Protein AF-0000000087416993 (afdb_homodimer)

pLDDT: mean 87.8, std 22.45, range [20.17, 98.94]

Organism: NCBI:txid2527985

InterPro domains:
  IPR006311 Twin-arginine translocation pathway, signal sequence [PS51318] (1-40)
  IPR013022 Xylose isomerase-like, TIM barrel domain [PF01261] (79-311)
  IPR019546 Twin-arginine translocation pathway, signal sequence, bacterial/archaeal [TIGR01409] (13-40)
  IPR036237 Xylose isomerase-like superfamily [SSF51658] (70-299)
  IPR050312 IolE/XylA/MocC-like [PTHR12110] (51-311)

Foldseek 3Di:
DPPPPPDPPPPDPPPPPPPPPPPPPPPPPPPPPPPPPQFFADFDDFPDFADEF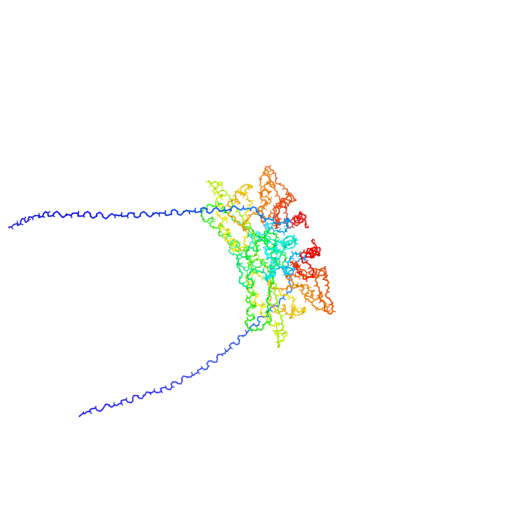AEAEPLLVCVQLDPPHHVDAQLRVLVVRLVLVGQAYEYEPCRQPPPPDQHDLVSLVVSLVSNVVSNHDHQAYEDEAEQLDDDDDNNVVRLVSLLSVLVSCLSSVHQEYEYEQHAHDPPGDLVSSLVRSLVSCQVSQVSSVVSNHAYAYECADHLSLFLVSVVSSRRRHGHDPRYFHAQEQARRQEQCSLVSSLSRLSRHPHYEYEQWHHHHPDHIDGDPLLSSLVSNRVSNHYGYHYYRYDDPDDSSPCVSVVSVVNCVSSPD/DPPPDDDDDDDPDPPPPPPPPPPPPPPPPPPPPPPPPQFFADFDDFPDFADEFAEAEPLLVCVQLDPPHHVDAQLRVLVVRLVLVGQAYEYEPCRQPPPPDQHDLVSLVVSLVSNVVSNHDHQAYEDEAEQLDDDDDNNVVRLVSLLSVLVSCLSSVHQEYEYEHHAHDPPGDLVSSLVRSLVSCQVSQVSSVVSNHAYAYECADHLSLFLVSVVSSRRRHGHDPRYFHAQEQARRQEQCSLVSSLSRLSRHPHYEYEQWHHHHPDHIDGDPLLSSLVSNRVSRHYGYHYYRYDDPDDSSPCVSVVSVVNCVSSPD

Radius of gyration: 34.13 Å; Cα contacts (8 Å, |Δi|>4): 1238; chains: 2; bounding box: 80×113×136 Å

Nearest PDB structures (foldseek):
  3cqj-assembly1_B  TM=7.884E-01  e=6.151E-14  Escherichia coli
  3cqi-assembly1_B  TM=7.876E-01  e=1.061E-13  Escherichia coli
  3cqk-assembly1_B  TM=7.986E-01  e=2.968E-13  Escherichia coli
  3dx5-assembly1_A  TM=6.874E-01  e=3.128E-10  Bacillus anthracis
  1i6n-assembly1_A  TM=7.443E-01  e=1.047E-08  Bacillus subtilis

Solvent-accessible surface area (backbone atoms only — not comparable to full-atom values): 33649 Å² total; per-residue (Å²): 138,84,82,76,83,78,80,80,80,78,75,80,80,79,76,72,78,72,72,77,77,74,77,74,74,74,71,71,72,72,69,68,71,69,70,67,79,59,51,39,40,65,64,61,85,63,83,68,74,50,37,67,45,44,26,39,31,47,63,33,45,46,86,34,42,33,85,87,71,52,78,37,49,60,73,52,48,51,53,52,41,40,70,67,67,33,54,18,31,22,54,39,47,85,49,43,73,57,55,92,48,84,59,56,64,68,59,43,36,50,52,33,47,50,31,44,61,53,26,26,42,46,61,19,32,35,55,92,46,40,28,18,50,62,92,53,68,70,28,50,50,25,53,51,50,51,52,51,47,43,53,51,28,40,62,38,42,18,48,31,35,35,36,44,45,36,45,58,49,88,97,58,44,68,65,56,19,50,53,36,24,34,50,43,51,46,60,49,42,62,54,20,56,76,52,50,28,27,43,16,44,32,42,70,31,58,55,21,35,43,55,65,41,42,49,51,44,39,51,64,24,55,55,48,95,39,54,40,22,23,40,45,68,33,47,38,49,33,87,50,36,66,61,38,47,51,70,48,33,38,32,39,68,38,31,40,40,39,60,43,32,36,37,45,99,46,71,74,41,77,42,60,60,59,58,54,48,47,40,34,45,74,46,33,37,30,24,48,42,22,42,34,52,76,67,91,64,59,49,89,67,46,47,63,55,52,51,54,50,50,35,51,59,64,74,94,137,82,80,76,82,81,85,82,76,86,78,82,82,79,79,75,76,75,75,76,74,77,75,75,75,75,72,73,72,72,72,70,74,69,73,68,80,60,53,40,40,65,63,58,87,62,81,69,73,49,38,66,43,44,26,38,32,47,64,32,45,46,86,34,41,33,86,88,72,53,79,37,50,58,72,52,47,50,53,52,40,40,71,67,67,34,54,17,30,22,55,39,47,84,49,44,74,55,54,91,49,84,58,56,66,69,58,42,34,50,53,34,47,50,32,44,62,51,27,26,42,44,61,20,34,38,54,93,44,41,27,19,50,62,93,52,68,70,27,50,50,26,54,51,50,52,52,52,47,43,52,51,27,39,62,36,43,19,48,31,35,36,36,45,43,36,45,58,48,90,98,58,45,66,64,58,19,47,54,34,23,34,51,45,49,46,60,48,43,60,55,21,55,76,52,50,27,27,43,16,46,32,41,69,31,56,56,20,36,44,53,64,41,42,49,52,44,39,52,64,25,54,56,47,96,39,56,40,22,23,42,44,67,33,45,38,49,33,86,50,36,67,62,38,47,52,70,49,32,36,32,40,66,36,31,39,40,37,60,43,32,36,36,44,99,46,72,74,40,78,43,61,60,59,58,54,48,46,40,35,45,75,46,34,38,29,24,48,43,22,41,34,53,76,66,91,63,58,50,88,68,46,48,62,54,52,51,54,50,48,38,51,60,63,74,95

Sequence (632 aa):
MTATPQPHDTHPDRRHFLKQSLALGAAVAGGTVLSQEVTAAKPIVRTGKPYMKLSLAAYSYRKYLDFKNPTMTMPDFITEAASLNLDGCELTSYWFANYPAEIDTAYLLSLKEQAFRLGLDISGTAINNNFCLPEGEARQKSLEHTRRWIDYAAIIGAPVIRIFAGYVPQEETFDDALERCVAGVNESLDYAAQKGVVLAIENHGGITAEADGLLAICERVQDSPWFGVNFDSGNFRTADPYGDLAKIAPYAVNAQIKVDMKPADRPQEPADLDRIIKILDDAGYRGYVVLEYEGKGEPKTEIPKYINQLRKAIGRMTATPQPHDTHPDRRHFLKQSLALGAAVAGGTVLSQEVTAAKPIVRTGKPYMKLSLAAYSYRKYLDFKNPTMTMPDFITEAASLNLDGCELTSYWFANYPAEIDTAYLLSLKEQAFRLGLDISGTAINNNFCLPEGEARQKSLEHTRRWIDYAAIIGAPVIRIFAGYVPQEETFDDALERCVAGVNESLDYAAQKGVVLAIENHGGITAEADGLLAICERVQDSPWFGVNFDSGNFRTADPYGDLAKIAPYAVNAQIKVDMKPADRPQEPADLDRIIKILDDAGYRGYVVLEYEGKGEPKTEIPKYINQLRKAIGR

Structure (mmCIF, N/CA/C/O backbone):
data_AF-0000000087416993-model_v1
#
loop_
_entity.id
_entity.type
_entity.pdbx_description
1 polymer 'Endonuclease 4'
#
loop_
_atom_site.group_PDB
_atom_site.id
_atom_site.type_symbol
_atom_site.label_atom_id
_atom_site.label_alt_id
_atom_site.label_comp_id
_atom_site.label_asym_id
_atom_site.label_entity_id
_atom_site.label_seq_id
_atom_site.pdbx_PDB_ins_code
_atom_site.Cartn_x
_atom_site.Cartn_y
_atom_site.Cartn_z
_atom_site.occupancy
_atom_site.B_iso_or_equiv
_atom_site.auth_seq_id
_atom_site.auth_comp_id
_atom_site.auth_asym_id
_atom_site.auth_atom_id
_atom_site.pdbx_PDB_model_num
ATOM 1 N N . MET A 1 1 ? 32.25 -73.188 78.938 1 24.47 1 MET A N 1
ATOM 2 C CA . MET A 1 1 ? 30.906 -72.75 79.312 1 24.47 1 MET A CA 1
ATOM 3 C C . MET A 1 1 ? 30.344 -71.812 78.25 1 24.47 1 MET A C 1
ATOM 5 O O . MET A 1 1 ? 29.453 -71 78.562 1 24.47 1 MET A O 1
ATOM 9 N N . THR A 1 2 ? 30.797 -71.938 77 1 21.02 2 THR A N 1
ATOM 10 C CA . THR A 1 2 ? 30.938 -71.125 75.812 1 21.02 2 THR A CA 1
ATOM 11 C C . THR A 1 2 ? 29.594 -71 75.062 1 21.02 2 THR A C 1
ATOM 13 O O . THR A 1 2 ? 29.078 -72 74.562 1 21.02 2 THR A O 1
ATOM 16 N N . ALA A 1 3 ? 28.703 -70 75.625 1 30.8 3 ALA A N 1
ATOM 17 C CA . ALA A 1 3 ? 27.297 -69.688 75.5 1 30.8 3 ALA A CA 1
ATOM 18 C C . ALA A 1 3 ? 26.938 -69.438 74 1 30.8 3 ALA A C 1
ATOM 20 O O . ALA A 1 3 ? 27.547 -68.562 73.375 1 30.8 3 ALA A O 1
ATOM 21 N N . THR A 1 4 ? 26.453 -70.5 73.188 1 25.42 4 THR A N 1
ATOM 22 C CA . THR A 1 4 ? 26.109 -70.812 71.812 1 25.42 4 THR A CA 1
ATOM 23 C C . THR A 1 4 ? 25.031 -69.812 71.312 1 25.42 4 THR A C 1
ATOM 25 O O . THR A 1 4 ? 23.969 -69.75 71.938 1 25.42 4 THR A O 1
ATOM 28 N N . PRO A 1 5 ? 25.297 -68.875 70.438 1 30.62 5 PRO A N 1
ATOM 29 C CA . PRO A 1 5 ? 24.594 -67.625 70 1 30.62 5 PRO A CA 1
ATOM 30 C C . PRO A 1 5 ? 23.359 -67.938 69.125 1 30.62 5 PRO A C 1
ATOM 32 O O . PRO A 1 5 ? 23.453 -68.625 68.125 1 30.62 5 PRO A O 1
ATOM 35 N N . GLN A 1 6 ? 22.219 -68.312 69.75 1 27.12 6 GLN A N 1
ATOM 36 C CA . GLN A 1 6 ? 21.016 -68.875 69.188 1 27.12 6 GLN A CA 1
ATOM 37 C C . GLN A 1 6 ? 20.391 -67.938 68.188 1 27.12 6 GLN A C 1
ATOM 39 O O . GLN A 1 6 ? 20.172 -66.75 68.5 1 27.12 6 GLN A O 1
ATOM 44 N N . PRO A 1 7 ? 20.516 -68.125 66.812 1 29.72 7 PRO A N 1
ATOM 45 C CA . PRO A 1 7 ? 20.25 -67.375 65.625 1 29.72 7 PRO A CA 1
ATOM 46 C C . PRO A 1 7 ? 18.766 -67.062 65.438 1 29.72 7 PRO A C 1
ATOM 48 O O . PRO A 1 7 ? 17.953 -68 65.438 1 29.72 7 PRO A O 1
ATOM 51 N N . HIS A 1 8 ? 18.156 -66 66.062 1 27.69 8 HIS A N 1
ATOM 52 C CA . HIS A 1 8 ? 16.766 -65.625 66.188 1 27.69 8 HIS A CA 1
ATOM 53 C C . HIS A 1 8 ? 16.156 -65.375 64.812 1 27.69 8 HIS A C 1
ATOM 55 O O . HIS A 1 8 ? 16.703 -64.625 64 1 27.69 8 HIS A O 1
ATOM 61 N N . ASP A 1 9 ? 15.547 -66.438 64.188 1 25.31 9 ASP A N 1
ATOM 62 C CA . ASP A 1 9 ? 14.914 -66.75 62.875 1 25.31 9 ASP A CA 1
ATOM 63 C C . ASP A 1 9 ? 13.734 -65.812 62.594 1 25.31 9 ASP A C 1
ATOM 65 O O . ASP A 1 9 ? 12.672 -65.938 63.219 1 25.31 9 ASP A O 1
ATOM 69 N N . THR A 1 10 ? 13.969 -64.375 62.562 1 27.33 10 THR A N 1
ATOM 70 C CA . THR A 1 10 ? 12.93 -63.375 62.531 1 27.33 10 THR A CA 1
ATOM 71 C C . THR A 1 10 ? 12.094 -63.5 61.281 1 27.33 10 THR A C 1
ATOM 73 O O . THR A 1 10 ? 12.617 -63.375 60.156 1 27.33 10 THR A O 1
ATOM 76 N N . HIS A 1 11 ? 11.094 -64.438 61.219 1 26.31 11 HIS A N 1
ATOM 77 C CA . HIS A 1 11 ? 10.18 -64.812 60.156 1 26.31 11 HIS A CA 1
ATOM 78 C C . HIS A 1 11 ? 9.375 -63.656 59.656 1 26.31 11 HIS A C 1
ATOM 80 O O . HIS A 1 11 ? 8.68 -63 60.406 1 26.31 11 HIS A O 1
ATOM 86 N N . PRO A 1 12 ? 9.836 -62.969 58.594 1 28.22 12 PRO A N 1
ATOM 87 C CA . PRO A 1 12 ? 9.234 -61.75 58.062 1 28.22 12 PRO A CA 1
ATOM 88 C C . PRO A 1 12 ? 7.84 -62 57.5 1 28.22 12 PRO A C 1
ATOM 90 O O . PRO A 1 12 ? 7.625 -62.938 56.75 1 28.22 12 PRO A O 1
ATOM 93 N N . ASP A 1 13 ? 6.742 -61.75 58.25 1 23.81 13 ASP A N 1
ATOM 94 C CA . ASP A 1 13 ? 5.324 -61.938 58 1 23.81 13 ASP A CA 1
ATOM 95 C C . ASP A 1 13 ? 4.906 -61.219 56.719 1 23.81 13 ASP A C 1
ATOM 97 O O . ASP A 1 13 ? 5.141 -60.031 56.562 1 23.81 13 ASP A O 1
ATOM 101 N N . ARG A 1 14 ? 4.707 -61.938 55.594 1 22.27 14 ARG A N 1
ATOM 102 C CA . ARG A 1 14 ? 4.34 -61.719 54.188 1 22.27 14 ARG A CA 1
ATOM 103 C C . ARG A 1 14 ? 2.928 -61.156 54.094 1 22.27 14 ARG A C 1
ATOM 105 O O . ARG A 1 14 ? 1.946 -61.906 54.156 1 22.27 14 ARG A O 1
ATOM 112 N N . ARG A 1 15 ? 2.512 -60.062 54.906 1 24.12 15 ARG A N 1
ATOM 113 C CA . ARG A 1 15 ? 1.15 -59.531 54.781 1 24.12 15 ARG A CA 1
ATOM 114 C C . ARG A 1 15 ? 0.773 -59.312 53.344 1 24.12 15 ARG A C 1
ATOM 116 O O . ARG A 1 15 ? 1.547 -58.719 52.594 1 24.12 15 ARG A O 1
ATOM 123 N N . HIS A 1 16 ? -0.054 -60.156 52.812 1 22.03 16 HIS A N 1
ATOM 124 C CA . HIS A 1 16 ? -0.702 -60.344 51.5 1 22.03 16 HIS A CA 1
ATOM 125 C C . HIS A 1 16 ? -1.446 -59.094 51.094 1 22.03 16 HIS A C 1
ATOM 127 O O . HIS A 1 16 ? -2.572 -59.156 50.594 1 22.03 16 HIS A O 1
ATOM 133 N N . PHE A 1 17 ? -0.939 -57.844 51.312 1 24.12 17 PHE A N 1
ATOM 134 C CA . PHE A 1 17 ? -1.85 -56.781 51 1 24.12 17 PHE A CA 1
ATOM 135 C C . PHE A 1 17 ? -2.328 -56.875 49.531 1 24.12 17 PHE A C 1
ATOM 137 O O . PHE A 1 17 ? -1.519 -56.906 48.625 1 24.12 17 PHE A O 1
ATOM 144 N N . LEU A 1 18 ? -3.455 -57.5 49.281 1 21.05 18 LEU A N 1
ATOM 145 C CA . LEU A 1 18 ? -4.223 -57.625 48.062 1 21.05 18 LEU A CA 1
ATOM 146 C C . LEU A 1 18 ? -4.543 -56.25 47.5 1 21.05 18 LEU A C 1
ATOM 148 O O . LEU A 1 18 ? -5.359 -55.531 48.062 1 21.05 18 LEU A O 1
ATOM 152 N N . LYS A 1 19 ? -3.652 -55.375 47.375 1 26.69 19 LYS A N 1
ATOM 153 C CA . LYS A 1 19 ? -4.059 -54.125 46.75 1 26.69 19 LYS A CA 1
ATOM 154 C C . LYS A 1 19 ? -4.801 -54.375 45.438 1 26.69 19 LYS A C 1
ATOM 156 O O . LYS A 1 19 ? -4.281 -55.031 44.562 1 26.69 19 LYS A O 1
ATOM 161 N N . GLN A 1 20 ? -6.164 -54.469 45.531 1 23.3 20 GLN A N 1
ATOM 162 C CA . GLN A 1 20 ? -7.078 -54.469 44.375 1 23.3 20 GLN A CA 1
ATOM 163 C C . GLN A 1 20 ? -6.684 -53.406 43.375 1 23.3 20 GLN A C 1
ATOM 165 O O . GLN A 1 20 ? -6.453 -52.25 43.75 1 23.3 20 GLN A O 1
ATOM 170 N N . SER A 1 21 ? -5.984 -53.781 42.344 1 26.45 21 SER A N 1
ATOM 171 C CA . SER A 1 21 ? -5.68 -53 41.125 1 26.45 21 SER A CA 1
ATOM 172 C C . SER A 1 21 ? -6.941 -52.438 40.5 1 26.45 21 SER A C 1
ATOM 174 O O . SER A 1 21 ? -7.816 -53.156 40.062 1 26.45 21 SER A O 1
ATOM 176 N N . LEU A 1 22 ? -7.652 -51.5 41.219 1 28.17 22 LEU A N 1
ATOM 177 C CA . LEU A 1 22 ? -8.75 -50.875 40.5 1 28.17 22 LEU A CA 1
ATOM 178 C C . LEU A 1 22 ? -8.289 -50.375 39.125 1 28.17 22 LEU A C 1
ATOM 180 O O . LEU A 1 22 ? -7.324 -49.625 39.031 1 28.17 22 LEU A O 1
ATOM 184 N N . ALA A 1 23 ? -8.469 -51.219 38.094 1 29.58 23 ALA A N 1
ATOM 185 C CA . ALA A 1 23 ? -8.383 -50.875 36.688 1 29.58 23 ALA A CA 1
ATOM 186 C C . ALA A 1 23 ? -9.148 -49.594 36.375 1 29.58 23 ALA A C 1
ATOM 188 O O . ALA A 1 23 ? -10.383 -49.562 36.469 1 29.58 23 ALA A O 1
ATOM 189 N N . LEU A 1 24 ? -8.789 -48.438 36.969 1 29.8 24 LEU A N 1
ATOM 190 C CA . LEU A 1 24 ? -9.469 -47.25 36.469 1 29.8 24 LEU A CA 1
ATOM 191 C C . LEU A 1 24 ? -9.453 -47.219 34.938 1 29.8 24 LEU A C 1
ATOM 193 O O . LEU A 1 24 ? -8.383 -47.25 34.312 1 29.8 24 LEU A O 1
ATOM 197 N N . GLY A 1 25 ? -10.453 -47.844 34.25 1 27.94 25 GLY A N 1
ATOM 198 C CA . GLY A 1 25 ? -10.734 -47.625 32.844 1 27.94 25 GLY A CA 1
ATOM 199 C C . GLY A 1 25 ? -10.656 -46.188 32.438 1 27.94 25 GLY A C 1
ATOM 200 O O . GLY A 1 25 ? -11.328 -45.312 33.031 1 27.94 25 GLY A O 1
ATOM 201 N N . ALA A 1 26 ? -9.469 -45.719 32.188 1 31.25 26 ALA A N 1
ATOM 202 C CA . ALA A 1 26 ? -9.375 -44.406 31.516 1 31.25 26 ALA A CA 1
ATOM 203 C C . ALA A 1 26 ? -10.344 -44.312 30.344 1 31.25 26 ALA A C 1
ATOM 205 O O . ALA A 1 26 ? -10.227 -45.094 29.375 1 31.25 26 ALA A O 1
ATOM 206 N N . ALA A 1 27 ? -11.625 -44.094 30.594 1 31.89 27 ALA A N 1
ATOM 207 C CA . ALA A 1 27 ? -12.453 -43.688 29.469 1 31.89 27 ALA A CA 1
ATOM 208 C C . ALA A 1 27 ? -11.734 -42.625 28.609 1 31.89 27 ALA A C 1
ATOM 210 O O . ALA A 1 27 ? -11.297 -41.594 29.125 1 31.89 27 ALA A O 1
ATOM 211 N N . VAL A 1 28 ? -11.023 -43.062 27.641 1 31.14 28 VAL A N 1
ATOM 212 C CA . VAL A 1 28 ? -10.633 -42.156 26.562 1 31.14 28 VAL A CA 1
ATOM 213 C C . VAL A 1 28 ? -11.812 -41.25 26.203 1 31.14 28 VAL A C 1
ATOM 215 O O . VAL A 1 28 ? -12.859 -41.75 25.766 1 31.14 28 VAL A O 1
ATOM 218 N N . ALA A 1 29 ? -12.117 -40.25 27 1 35.16 29 ALA A N 1
ATOM 219 C CA . ALA A 1 29 ? -12.992 -39.219 26.406 1 35.16 29 ALA A CA 1
ATOM 220 C C . ALA A 1 29 ? -12.703 -39.062 24.922 1 35.16 29 ALA A C 1
ATOM 222 O O . ALA A 1 29 ? -11.57 -38.75 24.547 1 35.16 29 ALA A O 1
ATOM 223 N N . GLY A 1 30 ? -13.32 -39.875 24.094 1 31.02 30 GLY A N 1
ATOM 224 C CA . GLY A 1 30 ? -13.336 -39.531 22.688 1 31.02 30 GLY A CA 1
ATOM 225 C C . GLY A 1 30 ? -13.414 -38.031 22.438 1 31.02 30 GLY A C 1
ATOM 226 O O . GLY A 1 30 ? -14.406 -37.406 22.781 1 31.02 30 GLY A O 1
ATOM 227 N N . GLY A 1 31 ? -12.344 -37.344 22.75 1 34.28 31 GLY A N 1
ATOM 228 C CA . GLY A 1 31 ? -12.367 -36 22.25 1 34.28 31 GLY A CA 1
ATOM 229 C C . GLY A 1 31 ? -13.07 -35.875 20.906 1 34.28 31 GLY A C 1
ATOM 230 O O . GLY A 1 31 ? -12.672 -36.5 19.922 1 34.28 31 GLY A O 1
ATOM 231 N N . THR A 1 32 ? -14.336 -35.812 21 1 34.59 32 THR A N 1
ATOM 232 C CA . THR A 1 32 ? -14.984 -35.312 19.781 1 34.59 32 THR A CA 1
ATOM 233 C C . THR A 1 32 ? -14.141 -34.219 19.109 1 34.59 32 THR A C 1
ATOM 235 O O . THR A 1 32 ? -13.844 -33.188 19.734 1 34.59 32 THR A O 1
ATOM 238 N N . VAL A 1 33 ? -13.188 -34.688 18.359 1 37.03 33 VAL A N 1
ATOM 239 C CA . VAL A 1 33 ? -12.805 -33.688 17.391 1 37.03 33 VAL A CA 1
ATOM 240 C C . VAL A 1 33 ? -14.047 -32.938 16.891 1 37.03 33 VAL A C 1
ATOM 242 O O . VAL A 1 33 ? -14.875 -33.5 16.188 1 37.03 33 VAL A O 1
ATOM 245 N N . LEU A 1 34 ? -14.672 -32.094 17.734 1 34.09 34 LEU A N 1
ATOM 246 C CA . LEU A 1 34 ? -15.602 -31.188 17.094 1 34.09 34 LEU A CA 1
ATOM 247 C C . LEU A 1 34 ? -15.102 -30.812 15.695 1 34.09 34 LEU A C 1
ATOM 249 O O . LEU A 1 34 ? -14.031 -30.203 15.562 1 34.09 34 LEU A O 1
ATOM 253 N N . SER A 1 35 ? -15.344 -31.641 14.812 1 38.09 35 SER A N 1
ATOM 254 C CA . SER A 1 35 ? -15.242 -31.125 13.445 1 38.09 35 SER A CA 1
ATOM 255 C C . SER A 1 35 ? -15.719 -29.688 13.367 1 38.09 35 SER A C 1
ATOM 257 O O . SER A 1 35 ? -16.922 -29.422 13.438 1 38.09 35 SER A O 1
ATOM 259 N N . GLN A 1 36 ? -15.102 -28.781 14.023 1 41.06 36 GLN A N 1
ATOM 260 C CA . GLN A 1 36 ? -15.516 -27.406 13.742 1 41.06 36 GLN A CA 1
ATOM 261 C C . GLN A 1 36 ? -15.836 -27.219 12.266 1 41.06 36 GLN A C 1
ATOM 263 O O . GLN A 1 36 ? -15.016 -27.531 11.398 1 41.06 36 GLN A O 1
ATOM 268 N N . GLU A 1 37 ? -17.078 -27.438 11.922 1 40.84 37 GLU A N 1
ATOM 269 C CA . GLU A 1 37 ? -17.562 -27.047 10.602 1 40.84 37 GLU A CA 1
ATOM 270 C C . GLU A 1 37 ? -16.859 -25.781 10.117 1 4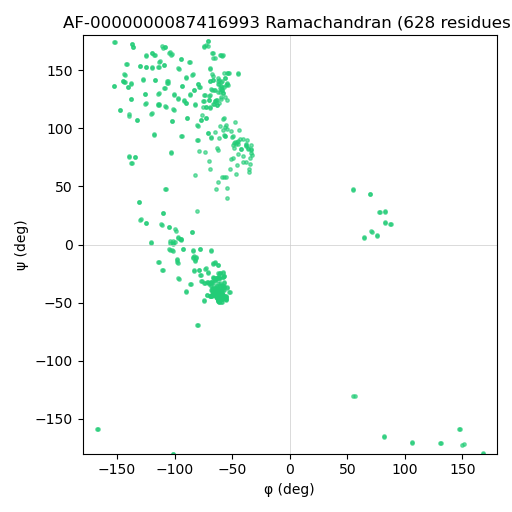0.84 37 GLU A C 1
ATOM 272 O O . GLU A 1 37 ? -17.078 -24.688 10.648 1 40.84 37 GLU A O 1
ATOM 277 N N . VAL A 1 38 ? -15.656 -25.969 9.68 1 51.5 38 VAL A N 1
ATOM 278 C CA . VAL A 1 38 ? -14.977 -24.875 8.992 1 51.5 38 VAL A CA 1
ATOM 279 C C . VAL A 1 38 ? -15.836 -24.375 7.84 1 51.5 38 VAL A C 1
ATOM 281 O O . VAL A 1 38 ? -16.188 -25.141 6.941 1 51.5 38 VAL A O 1
ATOM 284 N N . THR A 1 39 ? -16.531 -23.328 8.023 1 65.44 39 THR A N 1
ATOM 285 C CA . THR A 1 39 ? -17.25 -22.719 6.91 1 65.44 39 THR A CA 1
ATOM 286 C C . THR A 1 39 ? -16.297 -22.422 5.754 1 65.44 39 THR A C 1
ATOM 288 O O . THR A 1 39 ? -15.156 -21.984 5.977 1 65.44 39 THR A O 1
ATOM 291 N N . ALA A 1 40 ? -16.531 -22.906 4.52 1 68.75 40 ALA A N 1
ATOM 292 C CA . ALA A 1 40 ? -15.773 -22.781 3.275 1 68.75 40 ALA A CA 1
ATOM 293 C C . ALA A 1 40 ? -15.516 -21.328 2.92 1 68.75 40 ALA A C 1
ATOM 295 O O . ALA A 1 40 ? -16.328 -20.453 3.232 1 68.75 40 ALA A O 1
ATOM 296 N N . ALA A 1 41 ? -14.359 -21.141 2.297 1 78.56 41 ALA A N 1
ATOM 297 C CA . ALA A 1 41 ? -14.078 -19.812 1.736 1 78.56 41 ALA A CA 1
ATOM 298 C C . ALA A 1 41 ? -15.133 -19.422 0.708 1 78.56 41 ALA A C 1
ATOM 300 O O . ALA A 1 41 ? -15.523 -20.234 -0.132 1 78.56 41 ALA A O 1
ATOM 301 N N . LYS A 1 42 ? -15.758 -18.297 0.861 1 77.06 42 LYS A N 1
ATOM 302 C CA . LYS A 1 42 ? -16.781 -17.75 -0.017 1 77.06 42 LYS A CA 1
ATOM 303 C C . LYS A 1 42 ? -16.188 -16.766 -1.017 1 77.06 42 LYS A C 1
ATOM 305 O O . LYS A 1 42 ? -15.094 -16.219 -0.792 1 77.06 42 LYS A O 1
ATOM 310 N N . PRO A 1 43 ? -16.828 -16.672 -2.166 1 78.44 43 PRO A N 1
ATOM 311 C CA . PRO A 1 43 ? -16.422 -15.555 -3.031 1 78.44 43 PRO A CA 1
ATOM 312 C C . PRO A 1 43 ? -16.281 -14.234 -2.27 1 78.44 43 PRO A C 1
ATOM 314 O O . PRO A 1 43 ? -16.969 -14.016 -1.269 1 78.44 43 PRO A O 1
ATOM 317 N N . ILE A 1 44 ? -15.336 -13.469 -2.762 1 82 44 ILE A N 1
ATOM 318 C CA . ILE A 1 44 ? -15.062 -12.188 -2.117 1 82 44 ILE A CA 1
ATOM 319 C C . ILE A 1 44 ? -16.266 -11.266 -2.252 1 82 44 ILE A C 1
ATOM 321 O O . ILE A 1 44 ? -16.797 -11.078 -3.352 1 82 44 ILE A O 1
ATOM 325 N N . VAL A 1 45 ? -16.766 -10.812 -1.152 1 73.19 45 VAL A N 1
ATOM 326 C CA . VAL A 1 45 ? -17.875 -9.859 -1.168 1 73.19 45 VAL A CA 1
ATOM 327 C C . VAL A 1 45 ? -17.375 -8.492 -1.633 1 73.19 45 VAL A C 1
ATOM 329 O O . VAL A 1 45 ? -16.484 -7.902 -1.003 1 73.19 45 VAL A O 1
ATOM 332 N N . ARG A 1 46 ? -17.797 -8.141 -2.846 1 76.44 46 ARG A N 1
ATOM 333 C CA . ARG A 1 46 ? -17.359 -6.863 -3.398 1 76.44 46 ARG A CA 1
ATOM 334 C C . ARG A 1 46 ? -18.531 -5.898 -3.543 1 76.44 46 ARG A C 1
ATOM 336 O O . ARG A 1 46 ? -19.641 -6.309 -3.91 1 76.44 46 ARG A O 1
ATOM 343 N N . THR A 1 47 ? -18.344 -4.781 -2.824 1 70.5 47 THR A N 1
ATOM 344 C CA . THR A 1 47 ? -19.344 -3.727 -2.957 1 70.5 47 THR A CA 1
ATOM 345 C C . THR A 1 47 ? -18.859 -2.629 -3.896 1 70.5 47 THR A C 1
ATOM 347 O O . THR A 1 47 ? -17.656 -2.334 -3.939 1 70.5 47 THR A O 1
ATOM 350 N N . GLY A 1 48 ? -19.672 -2.334 -4.816 1 72.94 48 GLY A N 1
ATOM 351 C CA . GLY A 1 48 ? -19.344 -1.238 -5.719 1 72.94 48 GLY A CA 1
ATOM 352 C C . GLY A 1 48 ? -18.922 -1.706 -7.098 1 72.94 48 GLY A C 1
ATOM 353 O O . GLY A 1 48 ? -19.062 -2.887 -7.43 1 72.94 48 GLY A O 1
ATOM 354 N N . LYS A 1 49 ? -18.438 -0.816 -7.902 1 88.12 49 LYS A N 1
ATOM 355 C CA . LYS A 1 49 ? -17.953 -1.076 -9.258 1 88.12 49 LYS A CA 1
ATOM 356 C C . LYS A 1 49 ? -16.516 -1.561 -9.25 1 88.12 49 LYS A C 1
ATOM 358 O O . LYS A 1 49 ? -15.742 -1.217 -8.352 1 88.12 49 LYS A O 1
ATOM 363 N N . PRO A 1 50 ? -16.25 -2.406 -10.188 1 94.38 50 PRO A N 1
ATOM 364 C CA . PRO A 1 50 ? -14.852 -2.828 -10.281 1 94.38 50 PRO A CA 1
ATOM 365 C C . PRO A 1 50 ? -13.883 -1.648 -10.375 1 94.38 50 PRO A C 1
ATOM 367 O O . PRO A 1 50 ? -14.258 -0.58 -10.867 1 94.38 50 PRO A O 1
ATOM 370 N N . TYR A 1 51 ? -12.766 -1.811 -9.844 1 96 51 TYR A N 1
ATOM 371 C CA . TYR A 1 51 ? -11.695 -0.823 -9.883 1 96 51 TYR A CA 1
ATOM 372 C C . TYR A 1 51 ? -10.328 -1.501 -9.906 1 96 51 TYR A C 1
ATOM 374 O O . TYR A 1 51 ? -9.961 -2.205 -8.961 1 96 51 TYR A O 1
ATOM 382 N N . MET A 1 52 ? -9.664 -1.29 -11 1 97.69 52 MET A N 1
ATOM 383 C CA . MET A 1 52 ? -8.391 -1.994 -11.172 1 97.69 52 MET A CA 1
ATOM 384 C C . MET A 1 52 ? -7.23 -1.01 -11.258 1 97.69 52 MET A C 1
ATOM 386 O O . MET A 1 52 ? -7.375 0.076 -11.82 1 97.69 52 MET A O 1
ATOM 390 N N . LYS A 1 53 ? -6.125 -1.36 -10.664 1 97.88 53 LYS A N 1
ATOM 391 C CA . LYS A 1 53 ? -4.844 -0.663 -10.695 1 97.88 53 LYS A CA 1
ATOM 392 C C . LYS A 1 53 ? -3.762 -1.527 -11.336 1 97.88 53 LYS A C 1
ATOM 394 O O . LYS A 1 53 ? -3.92 -2.744 -11.453 1 97.88 53 LYS A O 1
ATOM 399 N N . LEU A 1 54 ? -2.664 -0.908 -11.742 1 98.56 54 LEU A N 1
ATOM 400 C CA . LEU A 1 54 ? -1.66 -1.651 -12.492 1 98.56 54 LEU A CA 1
ATOM 401 C C . LEU A 1 54 ? -0.411 -1.887 -11.648 1 98.56 54 LEU A C 1
ATOM 403 O O . LEU A 1 54 ? 0.031 -0.992 -10.922 1 98.56 54 LEU A O 1
ATOM 407 N N . SER A 1 55 ? 0.068 -3.045 -11.688 1 98.88 55 SER A N 1
ATOM 408 C CA . SER A 1 55 ? 1.304 -3.494 -11.055 1 98.88 55 SER A CA 1
ATOM 409 C C . SER A 1 55 ? 2.119 -4.375 -12 1 98.88 55 SER A C 1
ATOM 411 O O . SER A 1 55 ? 1.699 -4.645 -13.125 1 98.88 55 SER A O 1
ATOM 413 N N . LEU A 1 56 ? 3.342 -4.684 -11.625 1 98.94 56 LEU A N 1
ATOM 414 C CA . LEU A 1 56 ? 4.27 -5.496 -12.406 1 98.94 56 LEU A CA 1
ATOM 415 C C . LEU A 1 56 ? 5.012 -6.484 -11.508 1 98.94 56 LEU A C 1
ATOM 417 O O . LEU A 1 56 ? 5.582 -6.098 -10.484 1 98.94 56 LEU A O 1
ATOM 421 N N . ALA A 1 57 ? 4.91 -7.758 -11.883 1 98.88 57 ALA A N 1
ATOM 422 C CA . ALA A 1 57 ? 5.617 -8.789 -11.125 1 98.88 57 ALA A CA 1
ATOM 423 C C . ALA A 1 57 ? 7.102 -8.82 -11.492 1 98.88 57 ALA A C 1
ATOM 425 O O . ALA A 1 57 ? 7.457 -8.812 -12.672 1 98.88 57 ALA A O 1
ATOM 426 N N . ALA A 1 58 ? 7.945 -8.906 -10.461 1 98.5 58 ALA A N 1
ATOM 427 C CA . ALA A 1 58 ? 9.383 -9 -10.688 1 98.5 58 ALA A CA 1
ATOM 428 C C . ALA A 1 58 ? 9.727 -10.203 -11.562 1 98.5 58 ALA A C 1
ATOM 430 O O . ALA A 1 58 ? 10.688 -10.164 -12.328 1 98.5 58 ALA A O 1
ATOM 431 N N . TYR A 1 59 ? 8.906 -11.203 -11.523 1 97.75 59 TYR A N 1
ATOM 432 C CA . TYR A 1 59 ? 9.125 -12.406 -12.312 1 97.75 59 TYR A CA 1
ATOM 433 C C . TYR A 1 59 ? 9.219 -12.078 -13.797 1 97.75 59 TYR A C 1
ATOM 435 O O . TYR A 1 59 ? 9.82 -12.828 -14.57 1 97.75 59 TYR A O 1
ATOM 443 N N . SER A 1 60 ? 8.633 -10.961 -14.195 1 98.19 60 SER A N 1
ATOM 444 C CA . SER A 1 60 ? 8.664 -10.531 -15.586 1 98.19 60 SER A CA 1
ATOM 445 C C . SER A 1 60 ? 10.094 -10.273 -16.062 1 98.19 60 SER A C 1
ATOM 447 O O . SER A 1 60 ? 10.367 -10.289 -17.266 1 98.19 60 SER A O 1
ATOM 449 N N . TYR A 1 61 ? 10.977 -9.984 -15.148 1 97.12 61 TYR A N 1
ATOM 450 C CA . TYR A 1 61 ? 12.367 -9.688 -15.461 1 97.12 61 TYR A CA 1
ATOM 451 C C . TYR A 1 61 ? 13.289 -10.805 -14.992 1 97.12 61 TYR A C 1
ATOM 453 O O . TYR A 1 61 ? 14.461 -10.57 -14.703 1 97.12 61 TYR A O 1
ATOM 461 N N . ARG A 1 62 ? 12.836 -12.023 -14.891 1 94.69 62 ARG A N 1
ATOM 462 C CA . ARG A 1 62 ? 13.57 -13.156 -14.336 1 94.69 62 ARG A CA 1
ATOM 463 C C . ARG A 1 62 ? 14.875 -13.383 -15.094 1 94.69 62 ARG A C 1
ATOM 465 O O . ARG A 1 62 ? 15.867 -13.844 -14.516 1 94.69 62 ARG A O 1
ATOM 472 N N . LYS A 1 63 ? 14.945 -13.016 -16.375 1 92.12 63 LYS A N 1
ATOM 473 C CA . LYS A 1 63 ? 16.156 -13.18 -17.172 1 92.12 63 LYS A CA 1
ATOM 474 C C . LYS A 1 63 ? 17.281 -12.297 -16.641 1 92.12 63 LYS A C 1
ATOM 476 O O . LYS A 1 63 ? 18.453 -12.656 -16.734 1 92.12 63 LYS A O 1
ATOM 481 N N . TYR A 1 64 ? 16.891 -11.156 -16.031 1 94.06 64 TYR A N 1
ATOM 482 C CA . TYR A 1 64 ? 17.859 -10.188 -15.547 1 94.06 64 TYR A CA 1
ATOM 483 C C . TYR A 1 64 ? 18.141 -10.383 -14.062 1 94.06 64 TYR A C 1
ATOM 485 O O . TYR A 1 64 ? 19.203 -10.023 -13.57 1 94.06 64 TYR A O 1
ATOM 493 N N . LEU A 1 65 ? 17.141 -10.883 -13.336 1 91.88 65 LEU A N 1
ATOM 494 C CA . LEU A 1 65 ? 17.219 -11.031 -11.891 1 91.88 65 LEU A CA 1
ATOM 495 C C . LEU A 1 65 ? 17.906 -12.336 -11.508 1 91.88 65 LEU A C 1
ATOM 497 O O . LEU A 1 65 ? 18.125 -12.594 -10.32 1 91.88 65 LEU A O 1
ATOM 501 N N . ASP A 1 66 ? 18.5 -13.023 -12.367 1 76.81 66 ASP A N 1
ATOM 502 C CA . ASP A 1 66 ? 19.094 -14.336 -12.164 1 76.81 66 ASP A CA 1
ATOM 503 C C . ASP A 1 66 ? 20.219 -14.273 -11.125 1 76.81 66 ASP A C 1
ATOM 505 O O . ASP A 1 66 ? 20.906 -13.258 -11.008 1 76.81 66 ASP A O 1
ATOM 509 N N . PHE A 1 67 ? 20.344 -15.273 -10.258 1 72.56 67 PHE A N 1
ATOM 510 C CA . PHE A 1 67 ? 21.266 -15.289 -9.125 1 72.56 67 PHE A CA 1
ATOM 511 C C . PHE A 1 67 ? 22.703 -15.414 -9.609 1 72.56 67 PHE A C 1
ATOM 513 O O . PHE A 1 67 ? 23.625 -14.891 -8.977 1 72.56 67 PHE A O 1
ATOM 520 N N . LYS A 1 68 ? 22.922 -16.078 -10.633 1 77.12 68 LYS A N 1
ATOM 521 C CA . LYS A 1 68 ? 24.281 -16.375 -11.039 1 77.12 68 LYS A CA 1
ATOM 522 C C . LYS A 1 68 ? 24.953 -15.148 -11.641 1 77.12 68 LYS A C 1
ATOM 524 O O . LYS A 1 68 ? 26.078 -14.812 -11.266 1 77.12 68 LYS A O 1
ATOM 529 N N . ASN A 1 69 ? 24.297 -14.523 -12.508 1 82.69 69 ASN A N 1
ATOM 530 C CA . ASN A 1 69 ? 24.828 -13.328 -13.148 1 82.69 69 ASN A CA 1
ATOM 531 C C . ASN A 1 69 ? 23.766 -12.242 -13.281 1 82.69 69 ASN A C 1
ATOM 533 O O . ASN A 1 69 ? 23.328 -11.922 -14.391 1 82.69 69 ASN A O 1
ATOM 537 N N . PRO A 1 70 ? 23.406 -11.664 -12.055 1 86.38 70 PRO A N 1
ATOM 538 C CA . PRO A 1 70 ? 22.344 -10.672 -12.133 1 86.38 70 PRO A CA 1
ATOM 539 C C . PRO A 1 70 ? 22.766 -9.383 -12.828 1 86.38 70 PRO A C 1
ATOM 541 O O . PRO A 1 70 ? 23.859 -8.883 -12.586 1 86.38 70 PRO A O 1
ATOM 544 N N . THR A 1 71 ? 21.938 -9.031 -13.797 1 92.31 71 THR A N 1
ATOM 545 C CA . THR A 1 71 ? 22.125 -7.723 -14.414 1 92.31 71 THR A CA 1
ATOM 546 C C . THR A 1 71 ? 21.078 -6.738 -13.922 1 92.31 71 THR A C 1
ATOM 548 O O . THR A 1 71 ? 20.984 -5.609 -14.406 1 92.31 71 THR A O 1
ATOM 551 N N . MET A 1 72 ? 20.266 -7.184 -13.078 1 95.12 72 MET A N 1
ATOM 552 C CA . MET A 1 72 ? 19.25 -6.414 -12.375 1 95.12 72 MET A CA 1
ATOM 553 C C . MET A 1 72 ? 19.094 -6.891 -10.938 1 95.12 72 MET A C 1
ATOM 555 O O . MET A 1 72 ? 19.172 -8.094 -10.664 1 95.12 72 MET A O 1
ATOM 559 N N . THR A 1 73 ? 18.938 -5.957 -10.055 1 95 73 THR A N 1
ATOM 560 C CA . THR A 1 73 ? 18.609 -6.273 -8.672 1 95 73 THR A CA 1
ATOM 561 C C . THR A 1 73 ? 17.156 -5.895 -8.359 1 95 73 THR A C 1
ATOM 563 O O . THR A 1 73 ? 16.484 -5.289 -9.195 1 95 73 THR A O 1
ATOM 566 N N . MET A 1 74 ? 16.703 -6.324 -7.199 1 96.5 74 MET A N 1
ATOM 567 C CA . MET A 1 74 ? 15.336 -5.98 -6.816 1 96.5 74 MET A CA 1
ATOM 568 C C . MET A 1 74 ? 15.156 -4.469 -6.762 1 96.5 74 MET A C 1
ATOM 570 O O . MET A 1 74 ? 14.148 -3.941 -7.242 1 96.5 74 MET A O 1
ATOM 574 N N . PRO A 1 75 ? 16.156 -3.641 -6.184 1 96.75 75 PRO A N 1
ATOM 575 C CA . PRO A 1 75 ? 16.031 -2.182 -6.254 1 96.75 75 PRO A CA 1
ATOM 576 C C . PRO A 1 75 ? 15.961 -1.666 -7.691 1 96.75 75 PRO A C 1
ATOM 578 O O . PRO A 1 75 ? 15.188 -0.743 -7.977 1 96.75 75 PRO A O 1
ATOM 581 N N . ASP A 1 76 ? 16.688 -2.322 -8.594 1 96.75 76 ASP A N 1
ATOM 582 C CA . ASP A 1 76 ? 16.609 -1.944 -10.008 1 96.75 76 ASP A CA 1
ATOM 583 C C . ASP A 1 76 ? 15.219 -2.209 -10.57 1 96.75 76 ASP A C 1
ATOM 585 O O . ASP A 1 76 ? 14.695 -1.405 -11.344 1 96.75 76 ASP A O 1
ATOM 589 N N . PHE A 1 77 ? 14.68 -3.291 -10.203 1 98.06 77 PHE A N 1
ATOM 590 C CA . PHE A 1 77 ? 13.336 -3.637 -10.648 1 98.06 77 PHE A CA 1
ATOM 591 C C . PHE A 1 77 ? 12.328 -2.604 -10.172 1 98.06 77 PHE A C 1
ATOM 593 O O . PHE A 1 77 ? 11.461 -2.174 -10.938 1 98.06 77 PHE A O 1
ATOM 600 N N . ILE A 1 78 ? 12.422 -2.182 -8.93 1 97.88 78 ILE A N 1
ATOM 601 C CA . ILE A 1 78 ? 11.508 -1.181 -8.375 1 97.88 78 ILE A CA 1
ATOM 602 C C . ILE A 1 78 ? 11.625 0.114 -9.18 1 97.88 78 ILE A C 1
ATOM 604 O O . ILE A 1 78 ? 10.617 0.729 -9.523 1 97.88 78 ILE A O 1
ATOM 608 N N . THR A 1 79 ? 12.836 0.501 -9.523 1 96.88 79 THR A N 1
ATOM 609 C CA . THR A 1 79 ? 13.062 1.689 -10.344 1 96.88 79 THR A CA 1
ATOM 610 C C . THR A 1 79 ? 12.422 1.53 -11.719 1 96.88 79 THR A C 1
ATOM 612 O O . THR A 1 79 ? 11.805 2.463 -12.234 1 96.88 79 THR A O 1
ATOM 615 N N . GLU A 1 80 ? 12.547 0.311 -12.289 1 96.5 80 GLU A N 1
ATOM 616 C CA . GLU A 1 80 ? 11.938 0.025 -13.586 1 96.5 80 GLU A CA 1
ATOM 617 C C . GLU A 1 80 ? 10.414 0.127 -13.523 1 96.5 80 GLU A C 1
ATOM 619 O O . GLU A 1 80 ? 9.789 0.739 -14.391 1 96.5 80 GLU A O 1
ATOM 624 N N . ALA A 1 81 ? 9.859 -0.439 -12.523 1 97.62 81 ALA A N 1
ATOM 625 C CA . ALA A 1 81 ? 8.406 -0.364 -12.352 1 97.62 81 ALA A CA 1
ATOM 626 C C . ALA A 1 81 ? 7.941 1.085 -12.25 1 97.62 81 ALA A C 1
ATOM 628 O O . ALA A 1 81 ? 6.93 1.463 -12.844 1 97.62 81 ALA A O 1
ATOM 629 N N . ALA A 1 82 ? 8.672 1.908 -11.5 1 97.06 82 ALA A N 1
ATOM 630 C CA . ALA A 1 82 ? 8.336 3.32 -11.344 1 97.06 82 ALA A CA 1
ATOM 631 C C . ALA A 1 82 ? 8.406 4.055 -12.68 1 97.06 82 ALA A C 1
ATOM 633 O O . ALA A 1 82 ? 7.566 4.91 -12.969 1 97.06 82 ALA A O 1
ATOM 634 N N . SER A 1 83 ? 9.375 3.695 -13.5 1 96.38 83 SER A N 1
ATOM 635 C CA . SER A 1 83 ? 9.57 4.367 -14.781 1 96.38 83 SER A CA 1
ATOM 636 C C . SER A 1 83 ? 8.406 4.105 -15.727 1 96.38 83 SER A C 1
ATOM 638 O O . SER A 1 83 ? 8.211 4.844 -16.703 1 96.38 83 SER A O 1
ATOM 640 N N . LEU A 1 84 ? 7.617 3.111 -15.422 1 96.81 84 LEU A N 1
ATOM 641 C CA . LEU A 1 84 ? 6.469 2.752 -16.25 1 96.81 84 LEU A CA 1
ATOM 642 C C . LEU A 1 84 ? 5.195 3.395 -15.711 1 96.81 84 LEU A C 1
ATOM 644 O O . LEU A 1 84 ? 4.102 3.127 -16.219 1 96.81 84 LEU A O 1
ATOM 648 N N . ASN A 1 85 ? 5.305 4.238 -14.672 1 95 85 ASN A N 1
ATOM 649 C CA . ASN A 1 85 ? 4.191 4.945 -14.047 1 95 85 ASN A CA 1
ATOM 650 C C . ASN A 1 85 ? 3.098 3.98 -13.594 1 95 85 ASN A C 1
ATOM 652 O O . ASN A 1 85 ? 1.92 4.188 -13.891 1 95 85 ASN A O 1
ATOM 656 N N . LEU A 1 86 ? 3.527 2.928 -12.922 1 97.38 86 LEU A N 1
ATOM 657 C CA . LEU A 1 86 ? 2.617 1.946 -12.344 1 97.38 86 LEU A CA 1
ATOM 658 C C . LEU A 1 86 ? 2.178 2.371 -10.945 1 97.38 86 LEU A C 1
ATOM 660 O O . LEU A 1 86 ? 2.852 3.176 -10.297 1 97.38 86 LEU A O 1
ATOM 664 N N . ASP A 1 87 ? 1.036 1.831 -10.547 1 97.88 87 ASP A N 1
ATOM 665 C CA . ASP A 1 87 ? 0.527 2.074 -9.203 1 97.88 87 ASP A CA 1
ATOM 666 C C . ASP A 1 87 ? 1.282 1.239 -8.164 1 97.88 87 ASP A C 1
ATOM 668 O O . ASP A 1 87 ? 1.412 1.643 -7.012 1 97.88 87 ASP A O 1
ATOM 672 N N . GLY A 1 88 ? 1.743 0.073 -8.57 1 98.5 88 GLY A N 1
ATOM 673 C CA . GLY A 1 88 ? 2.438 -0.816 -7.652 1 98.5 88 GLY A CA 1
ATOM 674 C C . GLY A 1 88 ? 3.434 -1.728 -8.344 1 98.5 88 GLY A C 1
ATOM 675 O O . GLY A 1 88 ? 3.602 -1.661 -9.562 1 98.5 88 GLY A O 1
ATOM 676 N N . CYS A 1 89 ? 4.176 -2.471 -7.551 1 98.81 89 CYS A N 1
ATOM 677 C CA . CYS A 1 89 ? 5.082 -3.521 -7.996 1 98.81 89 CYS A CA 1
ATOM 678 C C . CYS A 1 89 ? 4.977 -4.75 -7.102 1 98.81 89 CYS A C 1
ATOM 680 O O . CYS A 1 89 ? 4.758 -4.629 -5.895 1 98.81 89 CYS A O 1
ATOM 682 N N . GLU A 1 90 ? 4.988 -5.879 -7.684 1 98.88 90 GLU A N 1
ATOM 683 C CA . GLU A 1 90 ? 4.969 -7.148 -6.969 1 98.88 90 GLU A CA 1
ATOM 684 C C . GLU A 1 90 ? 6.363 -7.762 -6.891 1 98.88 90 GLU A C 1
ATOM 686 O O . GLU A 1 90 ? 6.938 -8.148 -7.91 1 98.88 90 GLU A O 1
ATOM 691 N N . LEU A 1 91 ? 6.918 -7.91 -5.699 1 98.62 91 LEU A N 1
ATOM 692 C CA . LEU A 1 91 ? 8.297 -8.336 -5.496 1 98.62 91 LEU A CA 1
ATOM 693 C C . LEU A 1 91 ? 8.383 -9.844 -5.297 1 98.62 91 LEU A C 1
ATOM 695 O O . LEU A 1 91 ? 8.242 -10.336 -4.172 1 98.62 91 LEU A O 1
ATOM 699 N N . THR A 1 92 ? 8.617 -10.531 -6.414 1 97.69 92 THR A N 1
ATOM 700 C CA . THR A 1 92 ? 8.742 -11.977 -6.348 1 97.69 92 THR A CA 1
ATOM 701 C C . THR A 1 92 ? 9.875 -12.383 -5.41 1 97.69 92 THR A C 1
ATOM 703 O O . THR A 1 92 ? 11 -11.883 -5.535 1 97.69 92 THR A O 1
ATOM 706 N N . SER A 1 93 ? 9.664 -13.266 -4.566 1 95.44 93 SER A N 1
ATOM 707 C CA . SER A 1 93 ? 10.531 -13.609 -3.445 1 95.44 93 SER A CA 1
ATOM 708 C C . SER A 1 93 ? 11.883 -14.125 -3.928 1 95.44 93 SER A C 1
ATOM 710 O O . SER A 1 93 ? 12.906 -13.906 -3.271 1 95.44 93 SER A O 1
ATOM 712 N N . TYR A 1 94 ? 11.977 -14.734 -5.086 1 91.31 94 TYR A N 1
ATOM 713 C CA . TYR A 1 94 ? 13.109 -15.531 -5.547 1 91.31 94 TYR A CA 1
ATOM 714 C C . TYR A 1 94 ? 14.375 -14.68 -5.648 1 91.31 94 TYR A C 1
ATOM 716 O O . TYR A 1 94 ? 15.484 -15.211 -5.652 1 91.31 94 TYR A O 1
ATOM 724 N N . TRP A 1 95 ? 14.141 -13.391 -5.668 1 89.81 95 TRP A N 1
ATOM 725 C CA . TRP A 1 95 ? 15.289 -12.57 -6.039 1 89.81 95 TRP A CA 1
ATOM 726 C C . TRP A 1 95 ? 15.57 -11.516 -4.977 1 89.81 95 TRP A C 1
ATOM 728 O O . TRP A 1 95 ? 16.203 -10.492 -5.262 1 89.81 95 TRP A O 1
ATOM 738 N N . PHE A 1 96 ? 15.055 -11.75 -3.852 1 88.75 96 PHE A N 1
ATOM 739 C CA . PHE A 1 96 ? 15.5 -10.945 -2.719 1 88.75 96 PHE A CA 1
ATOM 740 C C . PHE A 1 96 ? 16.938 -11.281 -2.35 1 88.75 96 PHE A C 1
ATOM 742 O O . PHE A 1 96 ? 17.391 -12.414 -2.551 1 88.75 96 PHE A O 1
ATOM 749 N N . ALA A 1 97 ? 17.609 -10.32 -1.817 1 82.94 97 ALA A N 1
ATOM 750 C CA . ALA A 1 97 ? 18.984 -10.578 -1.376 1 82.94 97 ALA A CA 1
ATOM 751 C C . ALA A 1 97 ? 19.016 -11.672 -0.314 1 82.94 97 ALA A C 1
ATOM 753 O O . ALA A 1 97 ? 18.172 -11.711 0.578 1 82.94 97 ALA A O 1
ATOM 754 N N . ASN A 1 98 ? 19.938 -12.633 -0.431 1 76.56 98 ASN A N 1
ATOM 755 C CA . ASN A 1 98 ? 20.188 -13.719 0.508 1 76.56 98 ASN A CA 1
ATOM 756 C C . ASN A 1 98 ? 19.125 -14.805 0.417 1 76.56 98 ASN A C 1
ATOM 758 O O . ASN A 1 98 ? 19.125 -15.75 1.208 1 76.56 98 ASN A O 1
ATOM 762 N N . TYR A 1 99 ? 18.266 -14.703 -0.543 1 80.38 99 TYR A N 1
ATOM 763 C CA . TYR A 1 99 ? 17.297 -15.773 -0.752 1 80.38 99 TYR A CA 1
ATOM 764 C C . TYR A 1 99 ? 18 -17.094 -1.07 1 80.38 99 TYR A C 1
ATOM 766 O O . TYR A 1 99 ? 19 -17.109 -1.797 1 80.38 99 TYR A O 1
ATOM 774 N N . PRO A 1 100 ? 17.594 -18.188 -0.369 1 76.25 100 PRO A N 1
ATOM 775 C CA . PRO A 1 100 ? 16.422 -18.375 0.502 1 76.25 100 PRO A CA 1
ATOM 776 C C . PRO A 1 100 ? 16.781 -18.25 1.984 1 76.25 100 PRO A C 1
ATOM 778 O O . PRO A 1 100 ? 15.961 -18.594 2.846 1 76.25 100 PRO A O 1
ATOM 781 N N . ALA A 1 101 ? 17.984 -17.734 2.143 1 81.94 101 ALA A N 1
ATOM 782 C CA . ALA A 1 101 ? 18.375 -17.531 3.531 1 81.94 101 ALA A CA 1
ATOM 783 C C . ALA A 1 101 ? 17.625 -16.359 4.145 1 81.94 101 ALA A C 1
ATOM 785 O O . ALA A 1 101 ? 16.812 -15.711 3.475 1 81.94 101 ALA A O 1
ATOM 786 N N . GLU A 1 102 ? 17.828 -16.281 5.402 1 86.75 102 GLU A N 1
ATOM 787 C CA . GLU A 1 102 ? 17.156 -15.195 6.129 1 86.75 102 GLU A CA 1
ATOM 788 C C . GLU A 1 102 ? 17.531 -13.836 5.555 1 86.75 102 GLU A C 1
ATOM 790 O O . GLU A 1 102 ? 18.703 -13.578 5.258 1 86.75 102 GLU A O 1
ATOM 795 N N . ILE A 1 103 ? 16.562 -13.086 5.316 1 91.56 103 ILE A N 1
ATOM 796 C CA . ILE A 1 103 ? 16.734 -11.75 4.746 1 91.56 103 ILE A CA 1
ATOM 797 C C . ILE A 1 103 ? 16.797 -10.719 5.867 1 91.56 103 ILE A C 1
ATOM 799 O O . ILE A 1 103 ? 15.992 -10.742 6.7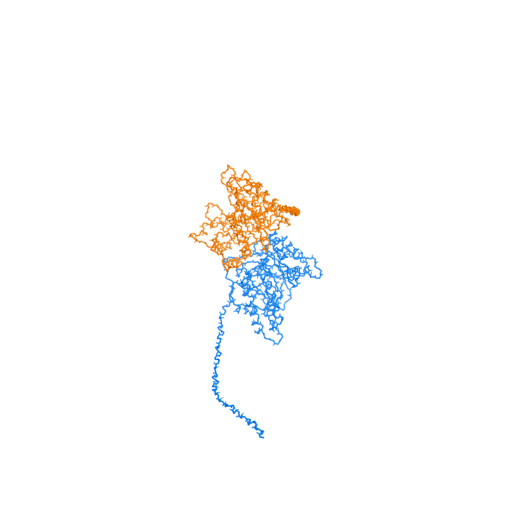97 1 91.56 103 ILE A O 1
ATOM 803 N N . ASP A 1 104 ? 17.734 -9.805 5.734 1 93.62 104 ASP A N 1
ATOM 804 C CA . ASP A 1 104 ? 17.922 -8.734 6.707 1 93.62 104 ASP A CA 1
ATOM 805 C C . ASP A 1 104 ? 16.75 -7.762 6.695 1 93.62 104 ASP A C 1
ATOM 807 O O . ASP A 1 104 ? 16.297 -7.332 5.629 1 93.62 104 ASP A O 1
ATOM 811 N N . THR A 1 105 ? 16.297 -7.473 7.883 1 95.81 105 THR A N 1
ATOM 812 C CA . THR A 1 105 ? 15.188 -6.547 8.008 1 95.81 105 THR A CA 1
ATOM 813 C C . THR A 1 105 ? 15.523 -5.199 7.379 1 95.81 105 THR A C 1
ATOM 815 O O . THR A 1 105 ? 14.664 -4.566 6.758 1 95.81 105 THR A O 1
ATOM 818 N N . ALA A 1 106 ? 16.766 -4.75 7.512 1 95.31 106 ALA A N 1
ATOM 819 C CA . ALA A 1 106 ? 17.188 -3.475 6.938 1 95.31 106 ALA A CA 1
ATOM 820 C C . ALA A 1 106 ? 17.031 -3.477 5.418 1 95.31 106 ALA A C 1
ATOM 822 O O . ALA A 1 106 ? 16.641 -2.469 4.828 1 95.31 106 ALA A O 1
ATOM 823 N N . TYR A 1 107 ? 17.391 -4.598 4.809 1 96.69 107 TYR A N 1
ATOM 824 C CA . TYR A 1 107 ? 17.219 -4.734 3.367 1 96.69 107 TYR A CA 1
ATOM 825 C C . TYR A 1 107 ? 15.742 -4.648 2.982 1 96.69 107 TYR A C 1
ATOM 827 O O . TYR A 1 107 ? 15.375 -3.902 2.072 1 96.69 107 TYR A O 1
ATOM 835 N N . LEU A 1 108 ? 14.906 -5.363 3.715 1 98 108 LEU A N 1
ATOM 836 C CA . LEU A 1 108 ? 13.469 -5.348 3.467 1 98 108 LEU A CA 1
ATOM 837 C C . LEU A 1 108 ? 12.914 -3.93 3.578 1 98 108 LEU A C 1
ATOM 839 O O . LEU A 1 108 ? 12.164 -3.48 2.705 1 98 108 LEU A O 1
ATOM 843 N N . LEU A 1 109 ? 13.312 -3.223 4.586 1 97.81 109 LEU A N 1
ATOM 844 C CA . LEU A 1 109 ? 12.828 -1.869 4.824 1 97.81 109 LEU A CA 1
ATOM 845 C C . LEU A 1 109 ? 13.336 -0.912 3.752 1 97.81 109 LEU A C 1
ATOM 847 O O . LEU A 1 109 ? 12.641 0.033 3.375 1 97.81 109 LEU A O 1
ATOM 851 N N . SER A 1 110 ? 14.508 -1.175 3.256 1 97.19 110 SER A N 1
ATOM 852 C CA . SER A 1 110 ? 15.039 -0.321 2.197 1 97.19 110 SER A CA 1
ATOM 853 C C . SER A 1 110 ? 14.227 -0.463 0.916 1 97.19 110 SER A C 1
ATOM 855 O O . SER A 1 110 ? 14.039 0.509 0.18 1 97.19 110 SER A O 1
ATOM 857 N N . LEU A 1 111 ? 13.758 -1.694 0.602 1 98.19 111 LEU A N 1
ATOM 858 C CA . LEU A 1 111 ? 12.891 -1.9 -0.555 1 98.19 111 LEU A CA 1
ATOM 859 C C . LEU A 1 111 ? 11.562 -1.184 -0.373 1 98.19 111 LEU A C 1
ATOM 861 O O . LEU A 1 111 ? 11.055 -0.549 -1.304 1 98.19 111 LEU A O 1
ATOM 865 N N . LYS A 1 112 ? 11.031 -1.302 0.83 1 98.44 112 LYS A N 1
ATOM 866 C CA . LYS A 1 112 ? 9.781 -0.632 1.173 1 98.44 112 LYS A CA 1
ATOM 867 C C . LYS A 1 112 ? 9.898 0.879 0.997 1 98.44 112 LYS A C 1
ATOM 869 O O . LYS A 1 112 ? 9.031 1.509 0.385 1 98.44 112 LYS A O 1
ATOM 874 N N . GLU A 1 113 ? 10.953 1.424 1.501 1 97.25 113 GLU A N 1
ATOM 875 C CA . GLU A 1 113 ? 11.203 2.859 1.421 1 97.25 113 GLU A CA 1
ATOM 876 C C . GLU A 1 113 ? 11.352 3.314 -0.028 1 97.25 113 GLU A C 1
ATOM 878 O O . GLU A 1 113 ? 10.789 4.332 -0.428 1 97.25 113 GLU A O 1
ATOM 883 N N . GLN A 1 114 ? 12.094 2.582 -0.781 1 96.75 114 GLN A N 1
ATOM 884 C CA . GLN A 1 114 ? 12.32 2.943 -2.176 1 96.75 114 GLN A CA 1
ATOM 885 C C . GLN A 1 114 ? 11.016 2.953 -2.963 1 96.75 114 GLN A C 1
ATOM 887 O O . GLN A 1 114 ? 10.758 3.873 -3.742 1 96.75 114 GLN A O 1
ATOM 892 N N . ALA A 1 115 ? 10.258 1.868 -2.775 1 98.12 115 ALA A N 1
ATOM 893 C CA . ALA A 1 115 ? 8.969 1.814 -3.465 1 98.12 115 ALA A CA 1
ATOM 894 C C . ALA A 1 115 ? 8.117 3.029 -3.121 1 98.12 115 ALA A C 1
ATOM 896 O O . ALA A 1 115 ? 7.574 3.688 -4.012 1 98.12 115 ALA A O 1
ATOM 897 N N . PHE A 1 116 ? 8.086 3.365 -1.886 1 97.81 116 PHE A N 1
ATOM 898 C CA . PHE A 1 116 ? 7.305 4.504 -1.417 1 97.81 116 PHE A CA 1
ATOM 899 C C . PHE A 1 116 ? 7.812 5.801 -2.033 1 97.81 116 PHE A C 1
ATOM 901 O O . PHE A 1 116 ? 7.035 6.582 -2.584 1 97.81 116 PHE A O 1
ATOM 908 N N . ARG A 1 117 ? 9.078 6 -1.993 1 95.5 117 ARG A N 1
ATOM 909 C CA . ARG A 1 117 ? 9.703 7.215 -2.504 1 95.5 117 ARG A CA 1
ATOM 910 C C . ARG A 1 117 ? 9.438 7.387 -3.994 1 95.5 117 ARG A C 1
ATOM 912 O O . ARG A 1 117 ? 9.25 8.508 -4.473 1 95.5 117 ARG A O 1
ATOM 919 N N . LEU A 1 118 ? 9.266 6.301 -4.633 1 96.5 118 LEU A N 1
ATOM 920 C CA . LEU A 1 118 ? 9.094 6.344 -6.078 1 96.5 118 LEU A CA 1
ATOM 921 C C . LEU A 1 118 ? 7.617 6.309 -6.453 1 96.5 118 LEU A C 1
ATOM 923 O O . LEU A 1 118 ? 7.273 6.199 -7.633 1 96.5 118 LEU A O 1
ATOM 927 N N . GLY A 1 119 ? 6.738 6.371 -5.477 1 96.75 119 GLY A N 1
ATOM 928 C CA . GLY A 1 119 ? 5.309 6.473 -5.723 1 96.75 119 GLY A CA 1
ATOM 929 C C . GLY A 1 119 ? 4.656 5.137 -6.008 1 96.75 119 GLY A C 1
ATOM 930 O O . GLY A 1 119 ? 3.578 5.078 -6.605 1 96.75 119 GLY A O 1
ATOM 931 N N . LEU A 1 120 ? 5.344 4.059 -5.617 1 97.94 120 LEU A N 1
ATOM 932 C CA . LEU A 1 120 ? 4.82 2.713 -5.82 1 97.94 120 LEU A CA 1
ATOM 933 C C . LEU A 1 120 ? 4.34 2.113 -4.504 1 97.94 120 LEU A C 1
ATOM 935 O O . LEU A 1 120 ? 4.969 2.309 -3.459 1 97.94 120 LEU A O 1
ATOM 939 N N . ASP A 1 121 ? 3.227 1.452 -4.566 1 98.62 121 ASP A N 1
ATOM 940 C CA . ASP A 1 121 ? 2.908 0.509 -3.498 1 98.62 121 ASP A CA 1
ATOM 941 C C . ASP A 1 121 ? 3.447 -0.884 -3.814 1 98.62 121 ASP A C 1
ATOM 943 O O . ASP A 1 121 ? 3.584 -1.25 -4.984 1 98.62 121 ASP A O 1
ATOM 947 N N . ILE A 1 122 ? 3.912 -1.603 -2.799 1 98.81 122 ILE A N 1
ATOM 948 C CA . ILE A 1 122 ? 4.199 -3.02 -2.994 1 98.81 122 ILE A CA 1
ATOM 949 C C . ILE A 1 122 ? 2.895 -3.814 -3 1 98.81 122 ILE A C 1
ATOM 951 O O . ILE A 1 122 ? 2.262 -3.988 -1.955 1 98.81 122 ILE A O 1
ATOM 955 N N . SER A 1 123 ? 2.52 -4.266 -4.176 1 98.81 123 SER A N 1
ATOM 956 C CA . SER A 1 123 ? 1.188 -4.832 -4.375 1 98.81 123 SER A CA 1
ATOM 957 C C . SER A 1 123 ? 1.109 -6.262 -3.85 1 98.81 123 SER A C 1
ATOM 959 O O . SER A 1 123 ? 0.018 -6.773 -3.592 1 98.81 123 SER A O 1
ATOM 961 N N . GLY A 1 124 ? 2.211 -6.938 -3.719 1 98.75 124 GLY A N 1
ATOM 962 C CA . GLY A 1 124 ? 2.26 -8.312 -3.242 1 98.75 124 GLY A CA 1
ATOM 963 C C . GLY A 1 124 ? 3.613 -8.961 -3.449 1 98.75 124 GLY A C 1
ATOM 964 O O . GLY A 1 124 ? 4.574 -8.305 -3.842 1 98.75 124 GLY A O 1
ATOM 965 N N . THR A 1 125 ? 3.727 -10.195 -3.045 1 98.69 125 THR A N 1
ATOM 966 C CA . THR A 1 125 ? 4.863 -11.062 -3.322 1 98.69 125 THR A CA 1
ATOM 967 C C . THR A 1 125 ? 4.395 -12.461 -3.717 1 98.69 125 THR A C 1
ATOM 969 O O . THR A 1 125 ? 3.189 -12.711 -3.824 1 98.69 125 THR A O 1
ATOM 972 N N . ALA A 1 126 ? 5.277 -13.25 -4.121 1 98.69 126 ALA A N 1
ATOM 973 C CA . ALA A 1 126 ? 5.004 -14.625 -4.543 1 98.69 126 ALA A CA 1
ATOM 974 C C . ALA A 1 126 ? 6.094 -15.57 -4.062 1 98.69 126 ALA A C 1
ATOM 976 O O . ALA A 1 126 ? 7.285 -15.258 -4.137 1 98.69 126 ALA A O 1
ATOM 977 N N . ILE A 1 127 ? 5.652 -16.703 -3.543 1 98.19 127 ILE A N 1
ATOM 978 C CA . ILE A 1 127 ? 6.652 -17.594 -2.971 1 98.19 127 ILE A CA 1
ATOM 979 C C . ILE A 1 127 ? 6.543 -18.969 -3.617 1 98.19 127 ILE A C 1
ATOM 981 O O . ILE A 1 127 ? 5.555 -19.266 -4.289 1 98.19 127 ILE A O 1
ATOM 985 N N . ASN A 1 128 ? 7.609 -19.734 -3.443 1 97 128 ASN A N 1
ATOM 986 C CA . AS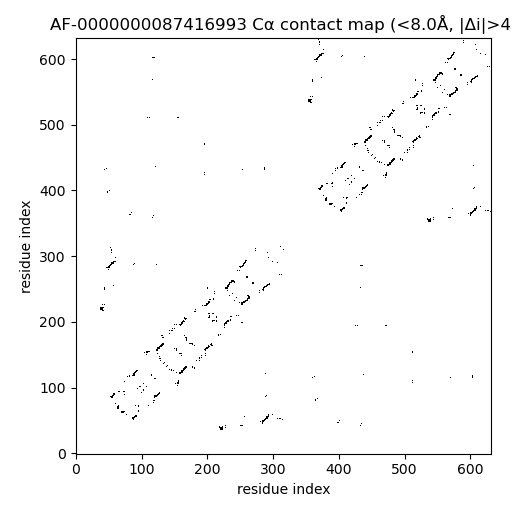N A 1 128 ? 7.672 -21.094 -3.957 1 97 128 ASN A CA 1
ATOM 987 C C . ASN A 1 128 ? 7.469 -22.125 -2.846 1 97 128 ASN A C 1
ATOM 989 O O . ASN A 1 128 ? 8.422 -22.781 -2.424 1 97 128 ASN A O 1
ATOM 993 N N . ASN A 1 129 ? 6.281 -22.359 -2.465 1 98 129 ASN A N 1
ATOM 994 C CA . ASN A 1 129 ? 5.891 -23.375 -1.49 1 98 129 ASN A CA 1
ATOM 995 C C . ASN A 1 129 ? 5.246 -24.594 -2.164 1 98 129 ASN A C 1
ATOM 997 O O . ASN A 1 129 ? 4.961 -24.562 -3.361 1 98 129 ASN A O 1
ATOM 1001 N N . ASN A 1 130 ? 5.129 -25.703 -1.422 1 98.56 130 ASN A N 1
ATOM 1002 C CA . ASN A 1 130 ? 4.398 -26.891 -1.833 1 98.56 130 ASN A CA 1
ATOM 1003 C C . ASN A 1 130 ? 3.615 -27.5 -0.671 1 98.56 130 ASN A C 1
ATOM 1005 O O . ASN A 1 130 ? 4.199 -28.125 0.219 1 98.56 130 ASN A O 1
ATOM 1009 N N . PHE A 1 131 ? 2.293 -27.438 -0.743 1 98.56 131 PHE A N 1
ATOM 1010 C CA . PHE A 1 131 ? 1.472 -27.859 0.386 1 98.56 131 PHE A CA 1
ATOM 1011 C C . PHE A 1 131 ? 0.909 -29.25 0.155 1 98.56 131 PHE A C 1
ATOM 1013 O O . PHE A 1 131 ? 0.188 -29.781 1.002 1 98.56 131 PHE A O 1
ATOM 1020 N N . CYS A 1 132 ? 1.279 -29.875 -0.97 1 98.62 132 CYS A N 1
ATOM 1021 C CA . CYS A 1 132 ? 0.785 -31.219 -1.27 1 98.62 132 CYS A CA 1
ATOM 1022 C C . CYS A 1 132 ? 1.753 -32.281 -0.768 1 98.62 132 CYS A C 1
ATOM 1024 O O . CYS A 1 132 ? 1.434 -33.469 -0.779 1 98.62 132 CYS A O 1
ATOM 1026 N N . LEU A 1 133 ? 2.855 -31.891 -0.245 1 97.88 133 LEU A N 1
ATOM 1027 C CA . LEU A 1 133 ? 3.889 -32.844 0.182 1 97.88 133 LEU A CA 1
ATOM 1028 C C . LEU A 1 133 ? 3.402 -33.656 1.356 1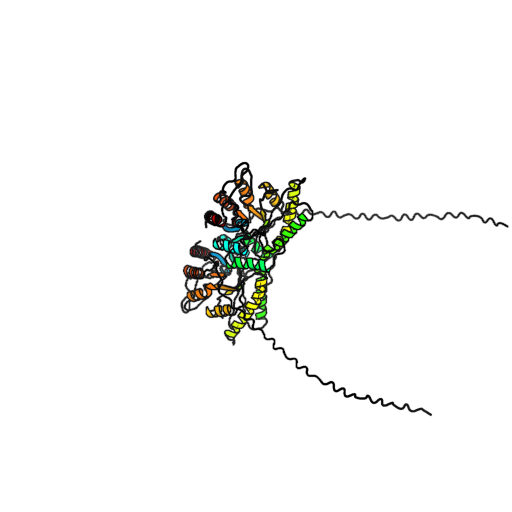 97.88 133 LEU A C 1
ATOM 1030 O O . LEU A 1 133 ? 2.703 -33.156 2.24 1 97.88 133 LEU A O 1
ATOM 1034 N N . PRO A 1 134 ? 3.844 -34.906 1.413 1 96.94 134 PRO A N 1
ATOM 1035 C CA . PRO A 1 134 ? 3.547 -35.719 2.594 1 96.94 134 PRO A CA 1
ATOM 1036 C C . PRO A 1 134 ? 4.254 -35.219 3.85 1 96.94 134 PRO A C 1
ATOM 1038 O O . PRO A 1 134 ? 5.164 -34.406 3.762 1 96.94 134 PRO A O 1
ATOM 1041 N N . GLU A 1 135 ? 3.75 -35.75 5.004 1 96.12 135 GLU A N 1
ATOM 1042 C CA . GLU A 1 135 ? 4.398 -35.375 6.262 1 96.12 135 GLU A CA 1
ATOM 1043 C C . GLU A 1 135 ? 5.891 -35.688 6.223 1 96.12 135 GLU A C 1
ATOM 1045 O O . GLU A 1 135 ? 6.305 -36.719 5.672 1 96.12 135 GLU A O 1
ATOM 1050 N N . GLY A 1 136 ? 6.68 -34.781 6.707 1 97.12 136 GLY A N 1
ATOM 1051 C CA . GLY A 1 136 ? 8.125 -34.938 6.703 1 97.12 136 GLY A CA 1
ATOM 1052 C C . GLY A 1 136 ? 8.867 -33.625 6.633 1 97.12 136 GLY A C 1
ATOM 1053 O O . GLY A 1 136 ? 8.266 -32.562 6.77 1 97.12 136 GLY A O 1
ATOM 1054 N N . GLU A 1 137 ? 10.148 -33.688 6.453 1 97.81 137 GLU A N 1
ATOM 1055 C CA . GLU A 1 137 ? 11.031 -32.531 6.496 1 97.81 137 GLU A CA 1
ATOM 1056 C C . GLU A 1 137 ? 10.711 -31.547 5.379 1 97.81 137 GLU A C 1
ATOM 1058 O O . GLU A 1 137 ? 10.711 -30.328 5.594 1 97.81 137 GLU A O 1
ATOM 1063 N N . ALA A 1 138 ? 10.469 -32.094 4.176 1 97.44 138 ALA A N 1
ATOM 1064 C CA . ALA A 1 138 ? 10.188 -31.234 3.037 1 97.44 138 ALA A CA 1
ATOM 1065 C C . ALA A 1 138 ? 8.922 -30.406 3.27 1 97.44 138 ALA A C 1
ATOM 1067 O O . ALA A 1 138 ? 8.875 -29.219 2.938 1 97.44 138 ALA A O 1
ATOM 1068 N N . ARG A 1 139 ? 7.902 -31.031 3.754 1 97.75 139 ARG A N 1
ATOM 1069 C CA . ARG A 1 139 ? 6.668 -30.312 4.078 1 97.75 139 ARG A CA 1
ATOM 1070 C C . ARG A 1 139 ? 6.91 -29.25 5.148 1 97.75 139 ARG A C 1
ATOM 1072 O O . ARG A 1 139 ? 6.434 -28.125 5.023 1 97.75 139 ARG A O 1
ATOM 1079 N N . GLN A 1 140 ? 7.645 -29.609 6.211 1 97.88 140 GLN A N 1
ATOM 1080 C CA . GLN A 1 140 ? 7.945 -28.656 7.281 1 97.88 140 GLN A CA 1
ATOM 1081 C C . GLN A 1 140 ? 8.711 -27.453 6.75 1 97.88 140 GLN A C 1
ATOM 1083 O O . GLN A 1 140 ? 8.453 -26.312 7.156 1 97.88 140 GLN A O 1
ATOM 1088 N N . LYS A 1 141 ? 9.609 -27.75 5.859 1 97.31 141 LYS A N 1
ATOM 1089 C CA . LYS A 1 141 ? 10.367 -26.672 5.242 1 97.31 141 LYS A CA 1
ATOM 1090 C C . LYS A 1 141 ? 9.445 -25.734 4.461 1 97.31 141 LYS A C 1
ATOM 1092 O O . LYS A 1 141 ? 9.625 -24.516 4.488 1 97.31 141 LYS A O 1
ATOM 1097 N N . SER A 1 142 ? 8.5 -26.281 3.754 1 97.81 142 SER A N 1
ATOM 1098 C CA . SER A 1 142 ? 7.543 -25.484 2.99 1 97.81 142 SER A CA 1
ATOM 1099 C C . SER A 1 142 ? 6.68 -24.641 3.91 1 97.81 142 SER A C 1
ATOM 1101 O O . SER A 1 142 ? 6.441 -23.453 3.629 1 97.81 142 SER A O 1
ATOM 1103 N N . LEU A 1 143 ? 6.23 -25.156 5.023 1 98.19 143 LEU A N 1
ATOM 1104 C CA . LEU A 1 143 ? 5.43 -24.438 6 1 98.19 143 LEU A CA 1
ATOM 1105 C C . LEU A 1 143 ? 6.242 -23.328 6.652 1 98.19 143 LEU A C 1
ATOM 1107 O O . LEU A 1 143 ? 5.762 -22.203 6.797 1 98.19 143 LEU A O 1
ATOM 1111 N N . GLU A 1 144 ? 7.457 -23.625 7.008 1 97.81 144 GLU A N 1
ATOM 1112 C CA . GLU A 1 144 ? 8.336 -22.641 7.625 1 97.81 144 GLU A CA 1
ATOM 1113 C C . GLU A 1 144 ? 8.672 -21.516 6.656 1 97.81 144 GLU A C 1
ATOM 1115 O O . GLU A 1 144 ? 8.727 -20.344 7.047 1 97.81 144 GLU A O 1
ATOM 1120 N N . HIS A 1 145 ? 8.906 -21.906 5.438 1 97.5 145 HIS A N 1
ATOM 1121 C CA . HIS A 1 145 ? 9.148 -20.922 4.391 1 97.5 145 HIS A CA 1
ATOM 1122 C C . HIS A 1 145 ? 7.977 -19.953 4.254 1 97.5 145 HIS A C 1
ATOM 1124 O O . HIS A 1 145 ? 8.172 -18.75 4.199 1 97.5 145 HIS A O 1
ATOM 1130 N N . THR A 1 146 ? 6.836 -20.5 4.238 1 98.5 146 THR A N 1
ATOM 1131 C CA . THR A 1 146 ? 5.633 -19.688 4.125 1 98.5 146 THR A CA 1
ATOM 1132 C C . THR A 1 146 ? 5.5 -18.75 5.324 1 98.5 146 THR A C 1
ATOM 1134 O O . THR A 1 146 ? 5.215 -17.562 5.16 1 98.5 146 THR A O 1
ATOM 1137 N N . ARG A 1 147 ? 5.754 -19.25 6.508 1 98.25 147 ARG A N 1
ATOM 1138 C CA . ARG A 1 147 ? 5.684 -18.422 7.711 1 98.25 147 ARG A CA 1
ATOM 1139 C C . ARG A 1 147 ? 6.68 -17.266 7.648 1 98.25 147 ARG A C 1
ATOM 1141 O O . ARG A 1 147 ? 6.336 -16.125 7.953 1 98.25 147 ARG A O 1
ATOM 1148 N N . ARG A 1 148 ? 7.879 -17.578 7.258 1 97.69 148 ARG A N 1
ATOM 1149 C CA . ARG A 1 148 ? 8.914 -16.562 7.141 1 97.69 148 ARG A CA 1
ATOM 1150 C C . ARG A 1 148 ? 8.508 -15.477 6.148 1 97.69 148 ARG A C 1
ATOM 1152 O O . ARG A 1 148 ? 8.703 -14.289 6.41 1 97.69 148 ARG A O 1
ATOM 1159 N N . TRP A 1 149 ? 7.934 -15.836 5.094 1 98.31 149 TRP A N 1
ATOM 1160 C CA . TRP A 1 149 ? 7.582 -14.867 4.062 1 98.31 149 TRP A CA 1
ATOM 1161 C C . TRP A 1 149 ? 6.332 -14.086 4.453 1 98.31 149 TRP A C 1
ATOM 1163 O O . TRP A 1 149 ? 6.125 -12.961 3.988 1 98.31 149 TRP A O 1
ATOM 1173 N N . ILE A 1 150 ? 5.473 -14.695 5.301 1 98.69 150 ILE A N 1
ATOM 1174 C CA . ILE A 1 150 ? 4.402 -13.906 5.898 1 98.69 150 ILE A CA 1
ATOM 1175 C C . ILE A 1 150 ? 5.004 -12.766 6.719 1 98.69 150 ILE A C 1
ATOM 1177 O O . ILE A 1 150 ? 4.562 -11.617 6.617 1 98.69 150 ILE A O 1
ATOM 1181 N N . ASP A 1 151 ? 6.043 -13.055 7.477 1 98.12 151 ASP A N 1
ATOM 1182 C CA . ASP A 1 151 ? 6.73 -12.016 8.234 1 98.12 151 ASP A CA 1
ATOM 1183 C C . ASP A 1 151 ? 7.336 -10.969 7.309 1 98.12 151 ASP A C 1
ATOM 1185 O O . ASP A 1 151 ? 7.199 -9.766 7.551 1 98.12 151 ASP A O 1
ATOM 1189 N N . TYR A 1 152 ? 8.055 -11.445 6.27 1 98.25 152 TYR A N 1
ATOM 1190 C CA . TYR A 1 152 ? 8.695 -10.523 5.34 1 98.25 152 TYR A CA 1
ATOM 1191 C C . TYR A 1 152 ? 7.664 -9.656 4.633 1 98.25 152 TYR A C 1
ATOM 1193 O O . TYR A 1 152 ? 7.875 -8.453 4.449 1 98.25 152 TYR A O 1
ATOM 1201 N N . ALA A 1 153 ? 6.555 -10.266 4.227 1 98.62 153 ALA A N 1
ATOM 1202 C CA . ALA A 1 153 ? 5.484 -9.516 3.572 1 98.62 153 ALA A CA 1
ATOM 1203 C C . ALA A 1 153 ? 4.941 -8.422 4.484 1 98.62 153 ALA A C 1
ATOM 1205 O O . ALA A 1 153 ? 4.711 -7.297 4.039 1 98.62 153 ALA A O 1
ATOM 1206 N N . ALA A 1 154 ? 4.75 -8.727 5.711 1 98 154 ALA A N 1
ATOM 1207 C CA . ALA A 1 154 ? 4.289 -7.734 6.684 1 98 154 ALA A CA 1
ATOM 1208 C C . ALA A 1 154 ? 5.289 -6.59 6.816 1 98 154 ALA A C 1
ATOM 1210 O O . ALA A 1 154 ? 4.895 -5.422 6.883 1 98 154 ALA A O 1
ATOM 1211 N N . ILE A 1 155 ? 6.531 -6.863 6.793 1 97.5 155 ILE A N 1
ATOM 1212 C CA . ILE A 1 155 ? 7.578 -5.859 6.969 1 97.5 155 ILE A CA 1
ATOM 1213 C C . ILE A 1 155 ? 7.617 -4.941 5.75 1 97.5 155 ILE A C 1
ATOM 1215 O O . ILE A 1 155 ? 7.664 -3.715 5.891 1 97.5 155 ILE A O 1
ATOM 1219 N N . ILE A 1 156 ? 7.539 -5.484 4.547 1 98 156 ILE A N 1
ATOM 1220 C CA . ILE A 1 156 ? 7.719 -4.66 3.357 1 98 156 ILE A CA 1
ATOM 1221 C C . ILE A 1 156 ? 6.395 -3.988 2.992 1 98 156 ILE A C 1
ATOM 1223 O O . ILE A 1 156 ? 6.359 -3.096 2.141 1 98 156 ILE A O 1
ATOM 1227 N N . GLY A 1 157 ? 5.312 -4.445 3.658 1 97.56 157 GLY A N 1
ATOM 1228 C CA . GLY A 1 157 ? 4.012 -3.848 3.404 1 97.56 157 GLY A CA 1
ATOM 1229 C C . GLY A 1 157 ? 3.275 -4.488 2.244 1 97.56 157 GLY A C 1
ATOM 1230 O O . GLY A 1 157 ? 2.43 -3.852 1.611 1 97.56 157 GLY A O 1
ATOM 1231 N N . ALA A 1 158 ? 3.664 -5.68 1.828 1 98.62 158 ALA A N 1
ATOM 1232 C CA . ALA A 1 158 ? 2.906 -6.438 0.836 1 98.62 158 ALA A CA 1
ATOM 1233 C C . ALA A 1 158 ? 1.643 -7.035 1.45 1 98.62 158 ALA A C 1
ATOM 1235 O O . ALA A 1 158 ? 1.717 -7.816 2.4 1 98.62 158 ALA A O 1
ATOM 1236 N N . PRO A 1 159 ? 0.507 -6.73 0.894 1 98.56 159 PRO A N 1
ATOM 1237 C CA . PRO A 1 159 ? -0.725 -7.18 1.547 1 98.56 159 PRO A CA 1
ATOM 1238 C C . PRO A 1 159 ? -1.08 -8.625 1.211 1 98.56 159 PRO A C 1
ATOM 1240 O O . PRO A 1 159 ? -1.938 -9.219 1.864 1 98.56 159 PRO A O 1
ATOM 1243 N N . VAL A 1 160 ? -0.438 -9.203 0.186 1 98.81 160 VAL A N 1
ATOM 1244 C CA . VAL A 1 160 ? -0.857 -10.516 -0.298 1 98.81 160 VAL A CA 1
ATOM 1245 C C . VAL A 1 160 ? 0.363 -11.312 -0.757 1 98.81 160 VAL A C 1
ATOM 1247 O O . VAL A 1 160 ? 1.302 -10.75 -1.324 1 98.81 160 VAL A O 1
ATOM 1250 N N . ILE A 1 161 ? 0.365 -12.594 -0.473 1 98.94 161 ILE A N 1
ATOM 1251 C CA . ILE A 1 161 ? 1.355 -13.547 -0.967 1 98.94 161 ILE A CA 1
ATOM 1252 C C . ILE A 1 161 ? 0.684 -14.555 -1.896 1 98.94 161 ILE A C 1
ATOM 1254 O O . ILE A 1 161 ? -0.28 -15.219 -1.509 1 98.94 161 ILE A O 1
ATOM 1258 N N . ARG A 1 162 ? 1.144 -14.602 -3.088 1 98.94 162 ARG A N 1
ATOM 1259 C CA . ARG A 1 162 ? 0.769 -15.727 -3.932 1 98.94 162 ARG A CA 1
ATOM 1260 C C . ARG A 1 162 ? 1.437 -17.016 -3.453 1 98.94 162 ARG A C 1
ATOM 1262 O O . ARG A 1 162 ? 2.66 -17.078 -3.32 1 98.94 162 ARG A O 1
ATOM 1269 N N . ILE A 1 163 ? 0.669 -18.047 -3.18 1 98.88 163 ILE A N 1
ATOM 1270 C CA . ILE A 1 163 ? 1.167 -19.359 -2.771 1 98.88 163 ILE A CA 1
ATOM 1271 C C . ILE A 1 163 ? 0.733 -20.422 -3.783 1 98.88 163 ILE A C 1
ATOM 1273 O O . ILE A 1 163 ? -0.187 -20.188 -4.574 1 98.88 163 ILE A O 1
ATOM 1277 N N . PHE A 1 164 ? 1.398 -21.594 -3.678 1 98.81 164 PHE A N 1
ATOM 1278 C CA . PHE A 1 164 ? 1.065 -22.734 -4.539 1 98.81 164 PHE A CA 1
ATOM 1279 C C . PHE A 1 164 ? 0.39 -23.828 -3.74 1 98.81 164 PHE A C 1
ATOM 1281 O O . PHE A 1 164 ? 0.549 -23.922 -2.521 1 98.81 164 PHE A O 1
ATOM 1288 N N . ALA A 1 165 ? -0.393 -24.594 -4.484 1 98.69 165 ALA A N 1
ATOM 1289 C CA . ALA A 1 165 ? -0.87 -25.859 -3.908 1 98.69 165 ALA A CA 1
ATOM 1290 C C . ALA A 1 165 ? 0.203 -26.938 -3.99 1 98.69 165 ALA A C 1
ATOM 1292 O O . ALA A 1 165 ? 0.838 -27.266 -2.984 1 98.69 165 ALA A O 1
ATOM 1293 N N . GLY A 1 166 ? 0.488 -27.375 -5.09 1 98.25 166 GLY A N 1
ATOM 1294 C CA . GLY A 1 166 ? 1.433 -28.453 -5.344 1 98.25 166 GLY A CA 1
ATOM 1295 C C . GLY A 1 166 ? 0.88 -29.531 -6.262 1 98.25 166 GLY A C 1
ATOM 1296 O O . GLY A 1 166 ? -0.154 -29.344 -6.902 1 98.25 166 GLY A O 1
ATOM 1297 N N . TYR A 1 167 ? 1.629 -30.625 -6.371 1 97.69 167 TYR A N 1
ATOM 1298 C CA . TYR A 1 167 ? 1.294 -31.766 -7.223 1 97.69 167 TYR A CA 1
ATOM 1299 C C . TYR A 1 167 ? 0.966 -33 -6.387 1 97.69 167 TYR A C 1
ATOM 1301 O O . TYR A 1 167 ? 1.365 -33.094 -5.223 1 97.69 167 TYR A O 1
ATOM 1309 N N . VAL A 1 168 ? 0.217 -33.906 -7.02 1 97.69 168 VAL A N 1
ATOM 1310 C CA . VAL A 1 168 ? -0.047 -35.156 -6.363 1 97.69 168 VAL A CA 1
ATOM 1311 C C . VAL A 1 168 ? 1.242 -36 -6.281 1 97.69 168 VAL A C 1
ATOM 1313 O O . VAL A 1 168 ? 1.848 -36.312 -7.309 1 97.69 168 VAL A O 1
ATOM 1316 N N . PRO A 1 169 ? 1.649 -36.25 -5.031 1 95.94 169 PRO A N 1
ATOM 1317 C CA . PRO A 1 169 ? 2.834 -37.125 -4.918 1 95.94 169 PRO A CA 1
ATOM 1318 C C . PRO A 1 169 ? 2.629 -38.5 -5.535 1 95.94 169 PRO A C 1
ATOM 1320 O O . PRO A 1 169 ? 1.49 -38.938 -5.688 1 95.94 169 PRO A O 1
ATOM 1323 N N . GLN A 1 170 ? 3.811 -39.125 -5.754 1 92.56 170 GLN A N 1
ATOM 1324 C CA . GLN A 1 170 ? 3.773 -40.438 -6.348 1 92.56 170 GLN A CA 1
ATOM 1325 C C . GLN A 1 170 ? 2.98 -41.406 -5.473 1 92.56 170 GLN A C 1
ATOM 1327 O O . GLN A 1 170 ? 3.119 -41.406 -4.246 1 92.56 170 GLN A O 1
ATOM 1332 N N . GLU A 1 171 ? 2.129 -42.219 -6.031 1 92.69 171 GLU A N 1
ATOM 1333 C CA . GLU A 1 171 ? 1.371 -43.312 -5.41 1 92.69 171 GLU A CA 1
ATOM 1334 C C . GLU A 1 171 ? 0.29 -42.75 -4.48 1 92.69 171 GLU A C 1
ATOM 1336 O O . GLU A 1 171 ? -0.214 -43.469 -3.619 1 92.69 171 GLU A O 1
ATOM 1341 N N . GLU A 1 172 ? 0.001 -41.469 -4.5 1 96.31 172 GLU A N 1
ATOM 1342 C CA . GLU A 1 172 ? -1.085 -40.906 -3.717 1 96.31 172 GLU A CA 1
ATOM 1343 C C . GLU A 1 172 ? -2.229 -40.438 -4.613 1 96.31 172 GLU A C 1
ATOM 1345 O O . GLU A 1 172 ? -2.141 -40.531 -5.84 1 96.31 172 GLU A O 1
ATOM 1350 N N . THR A 1 173 ? -3.311 -40.094 -4.016 1 97.56 173 THR A N 1
ATOM 1351 C CA . THR A 1 173 ? -4.492 -39.688 -4.766 1 97.56 173 THR A CA 1
ATOM 1352 C C . THR A 1 173 ? -4.652 -38.188 -4.734 1 97.56 173 THR A C 1
ATOM 1354 O O . THR A 1 173 ? -4.008 -37.5 -3.938 1 97.56 173 THR A O 1
ATOM 1357 N N . PHE A 1 174 ? -5.484 -37.688 -5.676 1 97.69 174 PHE A N 1
ATOM 1358 C CA . PHE A 1 174 ? -5.871 -36.281 -5.676 1 97.69 174 PHE A CA 1
ATOM 1359 C C . PHE A 1 174 ? -6.406 -35.875 -4.312 1 97.69 174 PHE A C 1
ATOM 1361 O O . PHE A 1 174 ? -6.035 -34.812 -3.791 1 97.69 174 PHE A O 1
ATOM 1368 N N . ASP A 1 175 ? -7.188 -36.719 -3.697 1 98.06 175 ASP A N 1
ATOM 1369 C CA . ASP A 1 175 ? -7.82 -36.406 -2.42 1 98.06 175 ASP A CA 1
ATOM 1370 C C . ASP A 1 175 ? -6.781 -36.281 -1.308 1 98.06 175 ASP A C 1
ATOM 1372 O O . ASP A 1 175 ? -6.895 -35.406 -0.434 1 98.06 175 ASP A O 1
ATOM 1376 N N . ASP A 1 176 ? -5.832 -37.125 -1.344 1 97.75 176 ASP A N 1
ATOM 1377 C CA . ASP A 1 176 ? -4.75 -37.031 -0.371 1 97.75 176 ASP A CA 1
ATOM 1378 C C . ASP A 1 176 ? -4.039 -35.688 -0.459 1 97.75 176 ASP A C 1
ATOM 1380 O O . ASP A 1 176 ? -3.822 -35.031 0.559 1 97.75 176 ASP A O 1
ATOM 1384 N N . ALA A 1 177 ? -3.688 -35.375 -1.709 1 98.5 177 ALA A N 1
ATOM 1385 C CA . ALA A 1 177 ? -2.984 -34.125 -1.952 1 98.5 177 ALA A CA 1
ATOM 1386 C C . ALA A 1 177 ? -3.848 -32.938 -1.556 1 98.5 177 ALA A C 1
ATOM 1388 O O . ALA A 1 177 ? -3.357 -31.969 -0.941 1 98.5 177 ALA A O 1
ATOM 1389 N N . LEU A 1 178 ? -5.129 -33 -1.899 1 98.56 178 LEU A N 1
ATOM 1390 C CA . LEU A 1 178 ? -6.07 -31.922 -1.58 1 98.56 178 LEU A CA 1
ATOM 1391 C C . LEU A 1 178 ? -6.168 -31.719 -0.072 1 98.56 178 LEU A C 1
ATOM 1393 O O . LEU A 1 178 ? -6.117 -30.578 0.411 1 98.56 178 LEU A O 1
ATOM 1397 N N . GLU A 1 179 ? -6.281 -32.781 0.678 1 98.19 179 GLU A N 1
ATOM 1398 C CA . GLU A 1 179 ? -6.387 -32.688 2.133 1 98.19 179 GLU A CA 1
ATOM 1399 C C . GLU A 1 179 ? -5.141 -32.062 2.742 1 98.19 179 GLU A C 1
ATOM 1401 O O . GLU A 1 179 ? -5.246 -31.219 3.635 1 98.19 179 GLU A O 1
ATOM 1406 N N . ARG A 1 180 ? -4.047 -32.438 2.244 1 98.31 180 ARG A N 1
ATOM 1407 C CA . ARG A 1 180 ? -2.799 -31.891 2.756 1 98.31 180 ARG A CA 1
ATOM 1408 C C . ARG A 1 180 ? -2.668 -30.422 2.4 1 98.31 180 ARG A C 1
ATOM 1410 O O . ARG A 1 180 ? -2.199 -29.625 3.211 1 98.31 180 ARG A O 1
ATOM 1417 N N . CYS A 1 181 ? -2.998 -30.094 1.139 1 98.69 181 CYS A N 1
ATOM 1418 C CA . CYS A 1 181 ? -2.963 -28.703 0.721 1 98.69 181 CYS A CA 1
ATOM 1419 C C . CYS A 1 181 ? -3.828 -27.828 1.633 1 98.69 181 CYS A C 1
ATOM 1421 O O . CYS A 1 181 ? -3.367 -26.812 2.148 1 98.69 181 CYS A O 1
ATOM 1423 N N . VAL A 1 182 ? -5.055 -28.281 1.906 1 98.56 182 VAL A N 1
ATOM 1424 C CA . VAL A 1 182 ? -5.996 -27.547 2.736 1 98.56 182 VAL A CA 1
ATOM 1425 C C . VAL A 1 182 ? -5.43 -27.391 4.145 1 98.56 182 VAL A C 1
ATOM 1427 O O . VAL A 1 182 ? -5.477 -26.297 4.727 1 98.56 182 VAL A O 1
ATOM 1430 N N . ALA A 1 183 ? -4.863 -28.438 4.648 1 98.25 183 ALA A N 1
ATOM 1431 C CA . ALA A 1 183 ? -4.266 -28.375 5.98 1 98.25 183 ALA A CA 1
ATOM 1432 C C . ALA A 1 183 ? -3.123 -27.375 6.031 1 98.25 183 ALA A C 1
ATOM 1434 O O . ALA A 1 183 ? -2.998 -26.609 6.992 1 98.25 183 ALA A O 1
ATOM 1435 N N . GLY A 1 184 ? -2.268 -27.406 5.008 1 98.38 184 GLY A N 1
ATOM 1436 C CA . GLY A 1 184 ? -1.156 -26.469 4.93 1 98.38 184 GLY A CA 1
ATOM 1437 C C . GLY A 1 184 ? -1.602 -25.031 4.816 1 98.38 184 GLY A C 1
ATOM 1438 O O . GLY A 1 184 ? -1.042 -24.141 5.477 1 98.38 184 GLY A O 1
ATOM 1439 N N . VAL A 1 185 ? -2.617 -24.781 3.992 1 98.69 185 VAL A N 1
ATOM 1440 C CA . VAL A 1 185 ? -3.168 -23.438 3.85 1 98.69 185 VAL A CA 1
ATOM 1441 C C . VAL A 1 185 ? -3.738 -22.969 5.188 1 98.69 185 VAL A C 1
ATOM 1443 O O . VAL A 1 185 ? -3.422 -21.875 5.656 1 98.69 185 VAL A O 1
ATOM 1446 N N . ASN A 1 186 ? -4.523 -23.812 5.859 1 98.06 186 ASN A N 1
ATOM 1447 C CA . ASN A 1 186 ? -5.168 -23.438 7.109 1 98.06 186 ASN A CA 1
ATOM 1448 C C . ASN A 1 186 ? -4.141 -23.141 8.203 1 98.06 186 ASN A C 1
ATOM 1450 O O . ASN A 1 186 ? -4.281 -22.172 8.953 1 98.06 186 ASN A O 1
ATOM 1454 N N . GLU A 1 187 ? -3.148 -23.922 8.273 1 97.25 187 GLU A N 1
ATOM 1455 C CA . GLU A 1 187 ? -2.088 -23.703 9.25 1 97.25 187 GLU A CA 1
ATOM 1456 C C . GLU A 1 187 ? -1.386 -22.375 9 1 97.25 187 GLU A C 1
ATOM 1458 O O . GLU A 1 187 ? -1.106 -21.625 9.945 1 97.25 187 GLU A O 1
ATOM 1463 N N . SER A 1 188 ? -1.104 -22.094 7.789 1 98.56 188 SER A N 1
ATOM 1464 C CA . SER A 1 188 ? -0.433 -20.844 7.426 1 98.56 188 SER A CA 1
ATOM 1465 C C . SER A 1 188 ? -1.362 -19.641 7.586 1 98.56 188 SER A C 1
ATOM 1467 O O . SER A 1 188 ? -0.912 -18.547 7.898 1 98.56 188 SER A O 1
ATOM 1469 N N . LEU A 1 189 ? -2.594 -19.891 7.355 1 97.69 189 LEU A N 1
ATOM 1470 C CA . LEU A 1 189 ? -3.605 -18.828 7.359 1 97.69 189 LEU A CA 1
ATOM 1471 C C . LEU A 1 189 ? -3.773 -18.25 8.758 1 97.69 189 LEU A C 1
ATOM 1473 O O . LEU A 1 189 ? -3.957 -17.031 8.906 1 97.69 189 LEU A O 1
ATOM 1477 N N . ASP A 1 190 ? -3.721 -19.016 9.781 1 95.19 190 ASP A N 1
ATOM 1478 C CA . ASP A 1 190 ? -3.793 -18.547 11.164 1 95.19 190 ASP A CA 1
ATOM 1479 C C . ASP A 1 190 ? -2.676 -17.547 11.469 1 95.19 190 ASP A C 1
ATOM 1481 O O . ASP A 1 190 ? -2.918 -16.5 12.062 1 95.19 190 ASP A O 1
ATOM 1485 N N . TYR A 1 191 ? -1.555 -17.906 10.992 1 97.81 191 TYR A N 1
ATOM 1486 C CA . TYR A 1 191 ? -0.407 -17.031 11.195 1 97.81 191 TYR A CA 1
ATOM 1487 C C . TYR A 1 191 ? -0.519 -15.773 10.336 1 97.81 191 TYR A C 1
ATOM 1489 O O . TYR A 1 191 ? -0.259 -14.664 10.812 1 97.81 191 TYR A O 1
ATOM 1497 N N . ALA A 1 192 ? -0.924 -15.961 9.094 1 98.69 192 ALA A N 1
ATOM 1498 C CA . ALA A 1 192 ? -1.095 -14.844 8.172 1 98.69 192 ALA A CA 1
ATOM 1499 C C . ALA A 1 192 ? -2.084 -13.82 8.719 1 98.69 192 ALA A C 1
ATOM 1501 O O . ALA A 1 192 ? -1.86 -12.609 8.617 1 98.69 192 ALA A O 1
ATOM 1502 N N . ALA A 1 193 ? -3.141 -14.258 9.352 1 97.5 193 ALA A N 1
ATOM 1503 C CA . ALA A 1 193 ? -4.168 -13.391 9.93 1 97.5 193 ALA A CA 1
ATOM 1504 C C . ALA A 1 193 ? -3.594 -12.531 11.047 1 97.5 193 ALA A C 1
ATOM 1506 O O . ALA A 1 193 ? -3.943 -11.352 11.172 1 97.5 193 ALA A O 1
ATOM 1507 N N . GLN A 1 194 ? -2.691 -13.062 11.781 1 97.25 194 GLN A N 1
ATOM 1508 C CA . GLN A 1 194 ? -2.066 -12.328 12.875 1 97.25 194 GLN A CA 1
ATOM 1509 C C . GLN A 1 194 ? -1.15 -11.227 12.352 1 97.25 194 GLN A C 1
ATOM 1511 O O . GLN A 1 194 ? -0.868 -10.258 13.055 1 97.25 194 GLN A O 1
ATOM 1516 N N . LYS A 1 195 ? -0.699 -11.43 11.133 1 97.88 195 LYS A N 1
ATOM 1517 C CA . LYS A 1 195 ? 0.281 -10.5 10.578 1 97.88 195 LYS A CA 1
ATOM 1518 C C . LYS A 1 195 ? -0.366 -9.57 9.562 1 97.88 195 LYS A C 1
ATOM 1520 O O . LYS A 1 195 ? 0.28 -8.648 9.062 1 97.88 195 LYS A O 1
ATOM 1525 N N . GLY A 1 196 ? -1.621 -9.773 9.273 1 98.12 196 GLY A N 1
ATOM 1526 C CA . GLY A 1 196 ? -2.332 -8.945 8.312 1 98.12 196 GLY A CA 1
ATOM 1527 C C . GLY A 1 196 ? -1.874 -9.148 6.883 1 98.12 196 GLY A C 1
ATOM 1528 O O . GLY A 1 196 ? -1.687 -8.188 6.141 1 98.12 196 GLY A O 1
ATOM 1529 N N . VAL A 1 197 ? -1.683 -10.406 6.52 1 98.75 197 VAL A N 1
ATOM 1530 C CA . VAL A 1 197 ? -1.241 -10.742 5.172 1 98.75 197 VAL A CA 1
ATOM 1531 C C . VAL A 1 197 ? -2.215 -11.742 4.543 1 98.75 197 VAL A C 1
ATOM 1533 O O . VAL A 1 197 ? -2.568 -12.75 5.16 1 98.75 197 VAL A O 1
ATOM 1536 N N . VAL A 1 198 ? -2.666 -11.469 3.354 1 98.75 198 VAL A N 1
ATOM 1537 C CA . VAL A 1 198 ? -3.578 -12.352 2.633 1 98.75 198 VAL A CA 1
ATOM 1538 C C . VAL A 1 198 ? -2.787 -13.453 1.931 1 98.75 198 VAL A C 1
ATOM 1540 O O . VAL A 1 198 ? -1.738 -13.188 1.338 1 98.75 198 VAL A O 1
ATOM 1543 N N . LEU A 1 199 ? -3.234 -14.68 2.066 1 98.88 199 LEU A N 1
ATOM 1544 C CA . LEU A 1 199 ? -2.701 -15.773 1.271 1 98.88 199 LEU A CA 1
ATOM 1545 C C . LEU A 1 199 ? -3.586 -16.047 0.059 1 98.88 199 LEU A C 1
ATOM 1547 O O . LEU A 1 199 ? -4.797 -16.234 0.197 1 98.88 199 LEU A O 1
ATOM 1551 N N . ALA A 1 200 ? -3.006 -16.047 -1.097 1 98.88 200 ALA A N 1
ATOM 1552 C CA . ALA A 1 200 ? -3.748 -16.234 -2.338 1 98.88 200 ALA A CA 1
ATOM 1553 C C . ALA A 1 200 ? -3.244 -17.469 -3.092 1 98.88 200 ALA A C 1
ATOM 1555 O O . ALA A 1 200 ? -2.123 -17.469 -3.604 1 98.88 200 ALA A O 1
ATOM 1556 N N . ILE A 1 201 ? -4.039 -18.5 -3.209 1 98.88 201 ILE A N 1
ATOM 1557 C CA . ILE A 1 201 ? -3.668 -19.734 -3.885 1 98.88 201 ILE A CA 1
ATOM 1558 C C . ILE A 1 201 ? -3.803 -19.562 -5.395 1 98.88 201 ILE A C 1
ATOM 1560 O O . ILE A 1 201 ? -4.797 -19.016 -5.879 1 98.88 201 ILE A O 1
ATOM 1564 N N . GLU A 1 202 ? -2.871 -20.062 -6.094 1 98.94 202 GLU A N 1
ATOM 1565 C CA . GLU A 1 202 ? -2.809 -19.797 -7.531 1 98.94 202 GLU A CA 1
ATOM 1566 C C . GLU A 1 202 ? -3.215 -21.047 -8.328 1 98.94 202 GLU A C 1
ATOM 1568 O O . GLU A 1 202 ? -2.854 -22.156 -7.969 1 98.94 202 GLU A O 1
ATOM 1573 N N . ASN A 1 203 ? -3.957 -20.828 -9.414 1 98.81 203 ASN A N 1
ATOM 1574 C CA . ASN A 1 203 ? -4.082 -21.875 -10.422 1 98.81 203 ASN A CA 1
ATOM 1575 C C . ASN A 1 203 ? -2.768 -22.109 -11.156 1 98.81 203 ASN A C 1
ATOM 1577 O O . ASN A 1 203 ? -2.486 -21.469 -12.164 1 98.81 203 ASN A O 1
ATOM 1581 N N . HIS A 1 204 ? -1.983 -23.031 -10.656 1 98.31 204 HIS A N 1
ATOM 1582 C CA . HIS A 1 204 ? -0.598 -23.188 -11.078 1 98.31 204 HIS A CA 1
ATOM 1583 C C . HIS A 1 204 ? -0.289 -24.641 -11.422 1 98.31 204 HIS A C 1
ATOM 1585 O O . HIS A 1 204 ? 0.78 -25.156 -11.07 1 98.31 204 HIS A O 1
ATOM 1591 N N . GLY A 1 205 ? -1.181 -25.406 -12.008 1 97.69 205 GLY A N 1
ATOM 1592 C CA . GLY A 1 205 ? -0.97 -26.812 -12.305 1 97.69 205 GLY A CA 1
ATOM 1593 C C . GLY A 1 205 ? -1.217 -27.719 -11.117 1 97.69 205 GLY A C 1
ATOM 1594 O O . GLY A 1 205 ? -1.918 -27.344 -10.172 1 97.69 205 GLY A O 1
ATOM 1595 N N . GLY A 1 206 ? -0.733 -29 -11.219 1 97.94 206 GLY A N 1
ATOM 1596 C CA . GLY A 1 206 ? -0.991 -29.938 -10.141 1 97.94 206 GLY A CA 1
ATOM 1597 C C . GLY A 1 206 ? -2.467 -30.078 -9.82 1 97.94 206 GLY A C 1
ATOM 1598 O O . GLY A 1 206 ? -3.283 -30.312 -10.711 1 97.94 206 GLY A O 1
ATOM 1599 N N . ILE A 1 207 ? -2.789 -29.969 -8.555 1 98.5 207 ILE A N 1
ATOM 1600 C CA . ILE A 1 207 ? -4.172 -30.203 -8.148 1 98.5 207 ILE A CA 1
ATOM 1601 C C . ILE A 1 207 ? -5.012 -28.969 -8.484 1 98.5 207 ILE A C 1
ATOM 1603 O O . ILE A 1 207 ? -6.234 -28.984 -8.312 1 98.5 207 ILE A O 1
ATOM 1607 N N . THR A 1 208 ? -4.387 -27.875 -8.992 1 98.75 208 THR A N 1
ATOM 1608 C CA . THR A 1 208 ? -5.105 -26.688 -9.414 1 98.75 208 THR A CA 1
ATOM 1609 C C . THR A 1 208 ? -5.031 -26.516 -10.93 1 98.75 208 THR A C 1
ATOM 1611 O O . THR A 1 208 ? -5.242 -25.422 -11.445 1 98.75 208 THR A O 1
ATOM 1614 N N . ALA A 1 209 ? -4.684 -27.547 -11.664 1 98.19 209 ALA A N 1
ATOM 1615 C CA . ALA A 1 209 ? -4.574 -27.516 -13.117 1 98.19 209 ALA A CA 1
ATOM 1616 C C . ALA A 1 209 ? -5.922 -27.188 -13.758 1 98.19 209 ALA A C 1
ATOM 1618 O O . ALA A 1 209 ? -5.977 -26.656 -14.875 1 98.19 209 ALA A O 1
ATOM 1619 N N . GLU A 1 210 ? -6.969 -27.547 -13.102 1 97.88 210 GLU A N 1
ATOM 1620 C CA . GLU A 1 210 ? -8.328 -27.234 -13.516 1 97.88 210 GLU A CA 1
ATOM 1621 C C . GLU A 1 210 ? -9.047 -26.391 -12.453 1 97.88 210 GLU A C 1
ATOM 1623 O O . GLU A 1 210 ? -8.711 -26.484 -11.266 1 97.88 210 GLU A O 1
ATOM 1628 N N . ALA A 1 211 ? -10 -25.578 -12.914 1 98.5 211 ALA A N 1
ATOM 1629 C CA . ALA A 1 211 ? -10.734 -24.703 -12 1 98.5 211 ALA A CA 1
ATOM 1630 C C . ALA A 1 211 ? -11.352 -25.5 -10.852 1 98.5 211 ALA A C 1
ATOM 1632 O O . ALA A 1 211 ? -11.375 -25.031 -9.711 1 98.5 211 ALA A O 1
ATOM 1633 N N . ASP A 1 212 ? -11.812 -26.672 -11.125 1 98.12 212 ASP A N 1
ATOM 1634 C CA . ASP A 1 212 ? -12.508 -27.469 -10.109 1 98.12 212 ASP A CA 1
ATOM 1635 C C . ASP A 1 212 ? -11.57 -27.828 -8.961 1 98.12 212 ASP A C 1
ATOM 1637 O O . ASP A 1 212 ? -11.992 -27.906 -7.805 1 98.12 212 ASP A O 1
ATOM 1641 N N . GLY A 1 213 ? -10.328 -28.188 -9.305 1 98.5 213 GLY A N 1
ATOM 1642 C CA . GLY A 1 213 ? -9.367 -28.469 -8.25 1 98.5 213 GLY A CA 1
ATOM 1643 C C . GLY A 1 213 ? -9.117 -27.281 -7.336 1 98.5 213 GLY A C 1
ATOM 1644 O O . GLY A 1 213 ? -9.07 -27.422 -6.113 1 98.5 213 GLY A O 1
ATOM 1645 N N . LEU A 1 214 ? -8.953 -26.109 -7.949 1 98.62 214 LEU A N 1
ATOM 1646 C CA . LEU A 1 214 ? -8.758 -24.891 -7.172 1 98.62 214 LEU A CA 1
ATOM 1647 C C . LEU A 1 214 ? -9.984 -24.578 -6.32 1 98.62 214 LEU A C 1
ATOM 1649 O O . LEU A 1 214 ? -9.859 -24.234 -5.141 1 98.62 214 LEU A O 1
ATOM 1653 N N . LEU A 1 215 ? -11.188 -24.719 -6.898 1 98.25 215 LEU A N 1
ATOM 1654 C CA . LEU A 1 215 ? -12.43 -24.422 -6.188 1 98.25 215 LEU A CA 1
ATOM 1655 C C . LEU A 1 215 ? -12.648 -25.422 -5.059 1 98.25 215 LEU A C 1
ATOM 1657 O O . LEU A 1 215 ? -13.211 -25.078 -4.016 1 98.25 215 LEU A O 1
ATOM 1661 N N . ALA A 1 216 ? -12.188 -26.672 -5.266 1 98.31 216 ALA A N 1
ATOM 1662 C CA . ALA A 1 216 ? -12.258 -27.656 -4.188 1 98.31 216 ALA A CA 1
ATOM 1663 C C . ALA A 1 216 ? -11.438 -27.203 -2.98 1 98.31 216 ALA A C 1
ATOM 1665 O O . ALA A 1 216 ? -11.844 -27.422 -1.836 1 98.31 216 ALA A O 1
ATOM 1666 N N . ILE A 1 217 ? -10.273 -26.625 -3.27 1 98.56 217 ILE A N 1
ATOM 1667 C CA . ILE A 1 217 ? -9.469 -26.062 -2.186 1 98.56 217 ILE A CA 1
ATOM 1668 C C . ILE A 1 217 ? -10.25 -24.938 -1.491 1 98.56 217 ILE A C 1
ATOM 1670 O O . ILE A 1 217 ? -10.375 -24.938 -0.265 1 98.56 217 ILE A O 1
ATOM 1674 N N . CYS A 1 218 ? -10.812 -24 -2.252 1 97.81 218 CYS A N 1
ATOM 1675 C CA . CYS A 1 218 ? -11.555 -22.875 -1.706 1 97.81 218 CYS A CA 1
ATOM 1676 C C . CYS A 1 218 ? -12.711 -23.344 -0.837 1 97.81 218 CYS A C 1
ATOM 1678 O O . CYS A 1 218 ? -12.992 -22.75 0.205 1 97.81 218 CYS A O 1
ATOM 1680 N N . GLU A 1 219 ? -13.328 -24.406 -1.181 1 96.56 219 GLU A N 1
ATOM 1681 C CA . GLU A 1 219 ? -14.5 -24.922 -0.479 1 96.56 219 GLU A CA 1
ATOM 1682 C C . GLU A 1 219 ? -14.102 -25.547 0.856 1 96.56 219 GLU A C 1
ATOM 1684 O O . GLU A 1 219 ? -14.938 -25.703 1.749 1 96.56 219 GLU A O 1
ATOM 1689 N N . ARG A 1 220 ? -12.867 -25.906 0.978 1 97.19 220 ARG A N 1
ATOM 1690 C CA . ARG A 1 220 ? -12.469 -26.672 2.145 1 97.19 220 ARG A CA 1
ATOM 1691 C C . ARG A 1 220 ? -11.594 -25.844 3.082 1 97.19 220 ARG A C 1
ATOM 1693 O O . ARG A 1 220 ? -11.406 -26.203 4.246 1 97.19 220 ARG A O 1
ATOM 1700 N N . VAL A 1 221 ? -10.984 -24.828 2.555 1 97.56 221 VAL A N 1
ATOM 1701 C CA . VAL A 1 221 ? -10.219 -23.906 3.4 1 97.56 221 VAL A CA 1
ATOM 1702 C C . VAL A 1 221 ? -11.164 -23.156 4.328 1 97.56 221 VAL A C 1
ATOM 1704 O O . VAL A 1 221 ? -12.281 -22.797 3.934 1 97.56 221 VAL A O 1
ATOM 1707 N N . GLN A 1 222 ? -10.75 -22.922 5.574 1 94.81 222 GLN A N 1
ATOM 1708 C CA . GLN A 1 222 ? -11.562 -22.188 6.539 1 94.81 222 GLN A CA 1
ATOM 1709 C C . GLN A 1 222 ? -11.945 -20.812 6.004 1 94.81 222 GLN A C 1
ATOM 1711 O O . GLN A 1 222 ? -11.148 -20.156 5.324 1 94.81 222 GLN A O 1
ATOM 1716 N N . ASP A 1 223 ? -13.125 -20.406 6.316 1 93.38 223 ASP A N 1
ATOM 1717 C CA . ASP A 1 223 ? -13.555 -19.047 5.941 1 93.38 223 ASP A CA 1
ATOM 1718 C C . ASP A 1 223 ? -12.695 -18 6.633 1 93.38 223 ASP A C 1
ATOM 1720 O O . ASP A 1 223 ? -12.539 -18.016 7.855 1 93.38 223 ASP A O 1
ATOM 1724 N N . SER A 1 224 ? -12.102 -17.266 5.895 1 95.69 224 SER A N 1
ATOM 1725 C CA . SER A 1 224 ? -11.211 -16.219 6.402 1 95.69 224 SER A CA 1
ATOM 1726 C C . SER A 1 224 ? -11.117 -15.047 5.43 1 95.69 224 SER A C 1
ATOM 1728 O O . SER A 1 224 ? -10.969 -15.25 4.223 1 95.69 224 SER A O 1
ATOM 1730 N N . PRO A 1 225 ? -11.172 -13.812 5.973 1 95.44 225 PRO A N 1
ATOM 1731 C CA . PRO A 1 225 ? -10.953 -12.656 5.098 1 95.44 225 PRO A CA 1
ATOM 1732 C C . PRO A 1 225 ? -9.516 -12.562 4.59 1 95.44 225 PRO A C 1
ATOM 1734 O O . PRO A 1 225 ? -9.211 -11.711 3.748 1 95.44 225 PRO A O 1
ATOM 1737 N N . TRP A 1 226 ? -8.625 -13.453 5.07 1 97.81 226 TRP A N 1
ATOM 1738 C CA . TRP A 1 226 ? -7.207 -13.383 4.742 1 97.81 226 TRP A CA 1
ATOM 1739 C C . TRP A 1 226 ? -6.832 -14.461 3.729 1 97.81 226 TRP A C 1
ATOM 1741 O O . TRP A 1 226 ? -5.656 -14.789 3.566 1 97.81 226 TRP A O 1
ATOM 1751 N N . PHE A 1 227 ? -7.832 -15.07 3.076 1 98.06 227 PHE A N 1
ATOM 1752 C CA . PHE A 1 227 ? -7.613 -16.094 2.059 1 98.06 227 PHE A CA 1
ATOM 1753 C C . PHE A 1 227 ? -8.352 -15.742 0.772 1 98.06 227 PHE A C 1
ATOM 1755 O O . PHE A 1 227 ? -9.469 -15.234 0.812 1 98.06 227 PHE A O 1
ATOM 1762 N N . GLY A 1 228 ? -7.73 -16.031 -0.346 1 98.19 228 GLY A N 1
ATOM 1763 C CA . GLY A 1 228 ? -8.375 -15.93 -1.647 1 98.19 228 GLY A CA 1
ATOM 1764 C C . GLY A 1 228 ? -7.582 -16.594 -2.756 1 98.19 228 GLY A C 1
ATOM 1765 O O . GLY A 1 228 ? -6.844 -17.547 -2.512 1 98.19 228 GLY A O 1
ATOM 1766 N N . VAL A 1 229 ? -7.871 -16.172 -3.943 1 98.69 229 VAL A N 1
ATOM 1767 C CA . VAL A 1 229 ? -7.258 -16.781 -5.117 1 98.69 229 VAL A CA 1
ATOM 1768 C C . VAL A 1 229 ? -6.348 -15.766 -5.809 1 98.69 229 VAL A C 1
ATOM 1770 O O . VAL A 1 229 ? -6.699 -14.594 -5.941 1 98.69 229 VAL A O 1
ATOM 1773 N N . ASN A 1 230 ? -5.121 -16.188 -6.09 1 98.88 230 ASN A N 1
ATOM 1774 C CA . ASN A 1 230 ? -4.328 -15.492 -7.102 1 98.88 230 ASN A CA 1
AT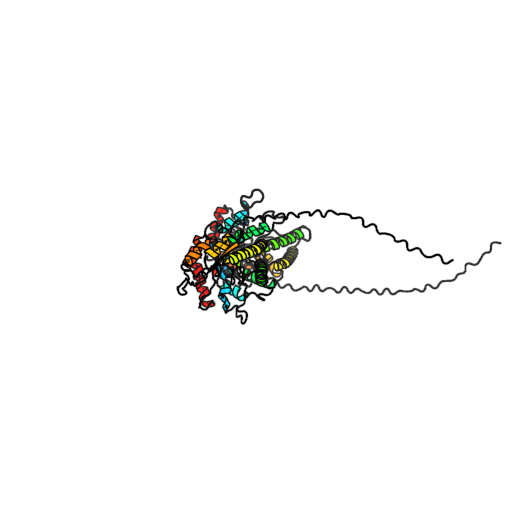OM 1775 C C . ASN A 1 230 ? -4.727 -15.922 -8.508 1 98.88 230 ASN A C 1
ATOM 1777 O O . ASN A 1 230 ? -4.371 -17.016 -8.953 1 98.88 230 ASN A O 1
ATOM 1781 N N . PHE A 1 231 ? -5.48 -15.07 -9.172 1 98.88 231 PHE A N 1
ATOM 1782 C CA . PHE A 1 231 ? -5.961 -15.273 -10.531 1 98.88 231 PHE A CA 1
ATOM 1783 C C . PHE A 1 231 ? -4.82 -15.156 -11.531 1 98.88 231 PHE A C 1
ATOM 1785 O O . PHE A 1 231 ? -4.395 -14.047 -11.867 1 98.88 231 PHE A O 1
ATOM 1792 N N . ASP A 1 232 ? -4.262 -16.328 -11.898 1 98.94 232 ASP A N 1
ATOM 1793 C CA . ASP A 1 232 ? -3.275 -16.328 -12.969 1 98.94 232 ASP A CA 1
ATOM 1794 C C . ASP A 1 232 ? -3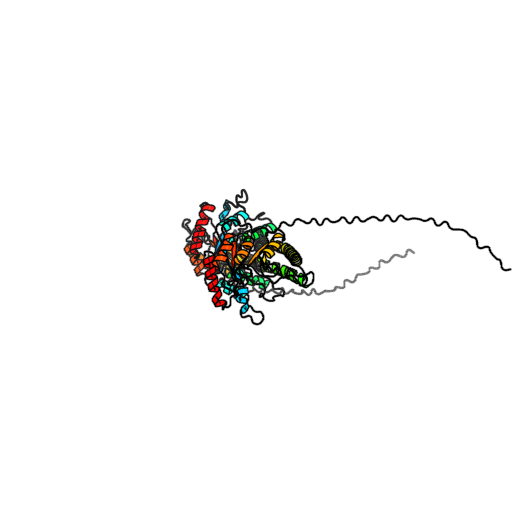.941 -16.562 -14.328 1 98.94 232 ASP A C 1
ATOM 1796 O O . ASP A 1 232 ? -4.535 -17.609 -14.562 1 98.94 232 ASP A O 1
ATOM 1800 N N . SER A 1 233 ? -3.734 -15.68 -15.203 1 98.75 233 SER A N 1
ATOM 1801 C CA . SER A 1 233 ? -4.535 -15.695 -16.422 1 98.75 233 SER A CA 1
ATOM 1802 C C . SER A 1 233 ? -3.996 -16.703 -17.422 1 98.75 233 SER A C 1
ATOM 1804 O O . SER A 1 233 ? -4.668 -17.031 -18.406 1 98.75 233 SER A O 1
ATOM 1806 N N . GLY A 1 234 ? -2.844 -17.25 -17.219 1 98.25 234 GLY A N 1
ATOM 1807 C CA . GLY A 1 234 ? -2.217 -17.984 -18.297 1 98.25 234 GLY A CA 1
ATOM 1808 C C . GLY A 1 234 ? -1.949 -19.438 -17.953 1 98.25 234 GLY A C 1
ATOM 1809 O O . GLY A 1 234 ? -1.462 -20.203 -18.781 1 98.25 234 GLY A O 1
ATOM 1810 N N . ASN A 1 235 ? -2.318 -19.906 -16.766 1 98.06 235 ASN A N 1
ATOM 1811 C CA . ASN A 1 235 ? -1.825 -21.203 -16.312 1 98.06 235 ASN A CA 1
ATOM 1812 C C . ASN A 1 235 ? -2.84 -22.312 -16.578 1 98.06 235 ASN A C 1
ATOM 1814 O O . ASN A 1 235 ? -2.514 -23.5 -16.484 1 98.06 235 ASN A O 1
ATOM 1818 N N . PHE A 1 236 ? -4.082 -22 -16.859 1 98.5 236 PHE A N 1
ATOM 1819 C CA . PHE A 1 236 ? -5.023 -23.047 -17.25 1 98.5 236 PHE A CA 1
ATOM 1820 C C . PHE A 1 236 ? -4.73 -23.547 -18.656 1 98.5 236 PHE A C 1
ATOM 1822 O O . PHE A 1 236 ? -4.746 -22.766 -19.609 1 98.5 236 PHE A O 1
ATOM 1829 N N . ARG A 1 237 ? -4.418 -24.781 -18.797 1 97.81 237 ARG A N 1
ATOM 1830 C CA . ARG A 1 237 ? -4.188 -25.453 -20.078 1 97.81 237 ARG A CA 1
ATOM 1831 C C . ARG A 1 237 ? -5.332 -26.391 -20.406 1 97.81 237 ARG A C 1
ATOM 1833 O O . ARG A 1 237 ? -5.102 -27.547 -20.781 1 97.81 237 ARG A O 1
ATOM 1840 N N . THR A 1 238 ? -6.488 -25.922 -20.281 1 98.06 238 THR A N 1
ATOM 1841 C CA . THR A 1 238 ? -7.711 -26.703 -20.484 1 98.06 238 THR A CA 1
ATOM 1842 C C . THR A 1 238 ? -8.32 -26.406 -21.844 1 98.06 238 THR A C 1
ATOM 1844 O O . THR A 1 238 ? -7.762 -25.625 -22.625 1 98.06 238 THR A O 1
ATOM 1847 N N . ALA A 1 239 ? -9.43 -27.062 -22.125 1 97 239 ALA A N 1
ATOM 1848 C CA . ALA A 1 239 ? -10.117 -26.859 -23.406 1 97 239 ALA A CA 1
ATOM 1849 C C . ALA A 1 239 ? -10.688 -25.453 -23.5 1 97 239 ALA A C 1
ATOM 1851 O O . ALA A 1 239 ? -10.773 -24.875 -24.578 1 97 239 ALA A O 1
ATOM 1852 N N . ASP A 1 240 ? -11.023 -24.828 -22.359 1 97.44 240 ASP A N 1
ATOM 1853 C CA . ASP A 1 240 ? -11.586 -23.484 -22.297 1 97.44 240 ASP A CA 1
ATOM 1854 C C . ASP A 1 240 ? -10.984 -22.703 -21.141 1 97.44 240 ASP A C 1
ATOM 1856 O O . ASP A 1 240 ? -11.672 -22.422 -20.156 1 97.44 240 ASP A O 1
ATOM 1860 N N . PRO A 1 241 ? -9.75 -22.25 -21.328 1 98.19 241 PRO A N 1
ATOM 1861 C CA . PRO A 1 241 ? -9.094 -21.547 -20.219 1 98.19 241 PRO A CA 1
ATOM 1862 C C . PRO A 1 241 ? -9.836 -20.281 -19.781 1 98.19 241 PRO A C 1
ATOM 1864 O O . PRO A 1 241 ? -9.875 -19.969 -18.594 1 98.19 241 PRO A O 1
ATOM 1867 N N . TYR A 1 242 ? -10.469 -19.531 -20.688 1 98.44 242 TYR A N 1
ATOM 1868 C CA . TYR A 1 242 ? -11.203 -18.328 -20.312 1 98.44 242 TYR A CA 1
ATOM 1869 C C . TYR A 1 242 ? -12.422 -18.672 -19.469 1 98.44 242 TYR A C 1
ATOM 1871 O O . TYR A 1 242 ? -12.758 -17.953 -18.531 1 98.44 242 TYR A O 1
ATOM 1879 N N . GLY A 1 243 ? -13.109 -19.75 -19.859 1 98.69 243 GLY A N 1
ATOM 1880 C CA . GLY A 1 243 ? -14.195 -20.234 -19.016 1 98.69 243 GLY A CA 1
ATOM 1881 C C . GLY A 1 243 ? -13.75 -20.594 -17.625 1 98.69 243 GLY A C 1
ATOM 1882 O O . GLY A 1 243 ? -14.438 -20.281 -16.641 1 98.69 243 GLY A O 1
ATOM 1883 N N . ASP A 1 244 ? -12.609 -21.266 -17.531 1 98.75 244 ASP A N 1
ATOM 1884 C CA . ASP A 1 244 ? -12.062 -21.625 -16.234 1 98.75 244 ASP A CA 1
ATOM 1885 C C . ASP A 1 244 ? -11.68 -20.391 -15.422 1 98.75 244 ASP A C 1
ATOM 1887 O O . ASP A 1 244 ? -11.891 -20.344 -14.211 1 98.75 244 ASP A O 1
ATOM 1891 N N . LEU A 1 245 ? -11.141 -19.391 -16.094 1 98.88 245 LEU A N 1
ATOM 1892 C CA . LEU A 1 245 ? -10.828 -18.125 -15.438 1 98.88 245 LEU A CA 1
ATOM 1893 C C . LEU A 1 245 ? -12.086 -17.469 -14.867 1 98.88 245 LEU A C 1
ATOM 1895 O O . LEU A 1 245 ? -12.07 -16.953 -13.75 1 98.88 245 LEU A O 1
ATOM 1899 N N . ALA A 1 246 ? -13.188 -17.5 -15.609 1 98.81 246 ALA A N 1
ATOM 1900 C CA . ALA A 1 246 ? -14.445 -16.906 -15.156 1 98.81 246 ALA A CA 1
ATOM 1901 C C . ALA A 1 246 ? -14.938 -17.594 -13.891 1 98.81 246 ALA A C 1
ATOM 1903 O O . ALA A 1 246 ? -15.531 -16.953 -13.016 1 98.81 246 ALA A O 1
ATOM 1904 N N . LYS A 1 247 ? -14.68 -18.859 -13.758 1 98.56 247 LYS A N 1
ATOM 1905 C CA . LYS A 1 247 ? -15.125 -19.625 -12.594 1 98.56 247 LYS A CA 1
ATOM 1906 C C . LYS A 1 247 ? -14.383 -19.188 -11.328 1 98.56 247 LYS A C 1
ATOM 1908 O O . LYS A 1 247 ? -14.961 -19.172 -10.242 1 98.56 247 LYS A O 1
ATOM 1913 N N . ILE A 1 248 ? -13.109 -18.812 -11.461 1 98.56 248 ILE A N 1
ATOM 1914 C CA . ILE A 1 248 ? -12.328 -18.547 -10.258 1 98.56 248 ILE A CA 1
ATOM 1915 C C . ILE A 1 248 ? -12.289 -17.047 -9.969 1 98.56 248 ILE A C 1
ATOM 1917 O O . ILE A 1 248 ? -11.93 -16.641 -8.867 1 98.56 248 ILE A O 1
ATOM 1921 N N . ALA A 1 249 ? -12.68 -16.219 -10.891 1 98.31 249 ALA A N 1
ATOM 1922 C CA . ALA A 1 249 ? -12.57 -14.766 -10.805 1 98.31 249 ALA A CA 1
ATOM 1923 C C . ALA A 1 249 ? -13.289 -14.234 -9.562 1 98.31 249 ALA A C 1
ATOM 1925 O O . ALA A 1 249 ? -12.797 -13.312 -8.906 1 98.31 249 ALA A O 1
ATOM 1926 N N . PRO A 1 250 ? -14.43 -14.812 -9.164 1 97.31 250 PRO A N 1
ATOM 1927 C CA . PRO A 1 250 ? -15.133 -14.289 -7.988 1 97.31 250 PRO A CA 1
ATOM 1928 C C . PRO A 1 250 ? -14.328 -14.453 -6.699 1 97.31 250 PRO A C 1
ATOM 1930 O O . PRO A 1 250 ? -14.633 -13.797 -5.695 1 97.31 250 PRO A O 1
ATOM 1933 N N . TYR A 1 251 ? -13.281 -15.297 -6.707 1 97.69 251 TYR A N 1
ATOM 1934 C CA . TYR A 1 251 ? -12.477 -15.555 -5.52 1 97.69 251 TYR A CA 1
ATOM 1935 C C . TYR A 1 251 ? -11.172 -14.773 -5.562 1 97.69 251 TYR A C 1
ATOM 1937 O O . TYR A 1 251 ? -10.383 -14.82 -4.613 1 97.69 251 TYR A O 1
ATOM 1945 N N . ALA A 1 252 ? -10.961 -13.992 -6.594 1 98.38 252 ALA A N 1
ATOM 1946 C CA . ALA A 1 252 ? -9.656 -13.359 -6.832 1 98.38 252 ALA A CA 1
ATOM 1947 C C . ALA A 1 252 ? -9.422 -12.211 -5.863 1 98.38 252 ALA A C 1
ATOM 1949 O O . ALA A 1 252 ? -10.273 -11.336 -5.707 1 98.38 252 ALA A O 1
ATOM 1950 N N . VAL A 1 253 ? -8.266 -12.219 -5.191 1 98 253 VAL A N 1
ATOM 1951 C CA . VAL A 1 253 ? -7.82 -11.109 -4.355 1 98 253 VAL A CA 1
ATOM 1952 C C . VAL A 1 253 ? -6.57 -10.469 -4.957 1 98 253 VAL A C 1
ATOM 1954 O O . VAL A 1 253 ? -6.148 -9.391 -4.539 1 98 253 VAL A O 1
ATOM 1957 N N . ASN A 1 254 ? -5.961 -11.133 -5.844 1 98.69 254 ASN A N 1
ATOM 1958 C CA . ASN A 1 254 ? -4.844 -10.711 -6.684 1 98.69 254 ASN A CA 1
ATOM 1959 C C . ASN A 1 254 ? -4.949 -11.297 -8.086 1 98.69 254 ASN A C 1
ATOM 1961 O O . ASN A 1 254 ? -5.492 -12.383 -8.273 1 98.69 254 ASN A O 1
ATOM 1965 N N . ALA A 1 255 ? -4.496 -10.562 -9.086 1 98.94 255 ALA A N 1
ATOM 1966 C CA . ALA A 1 255 ? -4.605 -11.055 -10.453 1 98.94 255 ALA A CA 1
ATOM 1967 C C . ALA A 1 255 ? -3.289 -10.883 -11.203 1 98.94 255 ALA A C 1
ATOM 1969 O O . ALA A 1 255 ? -2.902 -9.758 -11.539 1 98.94 255 ALA A O 1
ATOM 1970 N N . GLN A 1 256 ? -2.615 -11.977 -11.414 1 98.94 256 GLN A N 1
ATOM 1971 C CA . GLN A 1 256 ? -1.425 -11.977 -12.258 1 98.94 256 GLN A CA 1
ATOM 1972 C C . GLN A 1 256 ? -1.782 -12.266 -13.711 1 98.94 256 GLN A C 1
ATOM 1974 O O . GLN A 1 256 ? -2.348 -13.32 -14.023 1 98.94 256 GLN A O 1
ATOM 1979 N N . ILE A 1 257 ? -1.455 -11.367 -14.625 1 98.94 257 ILE A N 1
ATOM 1980 C CA . ILE A 1 257 ? -1.898 -11.43 -16.016 1 98.94 257 ILE A CA 1
ATOM 1981 C C . ILE A 1 257 ? -0.724 -11.805 -16.922 1 98.94 257 ILE A C 1
ATOM 1983 O O . ILE A 1 257 ? 0.28 -11.094 -16.969 1 98.94 257 ILE A O 1
ATOM 1987 N N . LYS A 1 258 ? -0.871 -12.898 -17.578 1 98.62 258 LYS A N 1
ATOM 1988 C CA . LYS A 1 258 ? 0.097 -13.359 -18.562 1 98.62 258 LYS A CA 1
ATOM 1989 C C . LYS A 1 258 ? -0.305 -12.922 -19.969 1 98.62 258 LYS A C 1
ATOM 1991 O O . LYS A 1 258 ? -1.481 -12.664 -20.234 1 98.62 258 LYS A O 1
ATOM 1996 N N . VAL A 1 259 ? 0.689 -12.914 -20.859 1 98.5 259 VAL A N 1
ATOM 1997 C CA . VAL A 1 259 ? 0.431 -12.344 -22.188 1 98.5 259 VAL A CA 1
ATOM 1998 C C . VAL A 1 259 ? 0.212 -13.461 -23.203 1 98.5 259 VAL A C 1
ATOM 2000 O O . VAL A 1 259 ? -0.085 -13.195 -24.359 1 98.5 259 VAL A O 1
ATOM 2003 N N . ASP A 1 260 ? 0.395 -14.688 -22.75 1 97.75 260 ASP A N 1
ATOM 2004 C CA . ASP A 1 260 ? 0.146 -15.859 -23.594 1 97.75 260 ASP A CA 1
ATOM 2005 C C . ASP A 1 260 ? -0.746 -16.875 -22.875 1 97.75 260 ASP A C 1
ATOM 2007 O O . ASP A 1 260 ? -0.8 -16.891 -21.641 1 97.75 260 ASP A O 1
ATOM 2011 N N . MET A 1 261 ? -1.456 -17.641 -23.703 1 96.25 261 MET A N 1
ATOM 2012 C CA . MET A 1 261 ? -2.264 -18.781 -23.266 1 96.25 261 MET A CA 1
ATOM 2013 C C . MET A 1 261 ? -1.867 -20.047 -24 1 96.25 261 MET A C 1
ATOM 2015 O O . MET A 1 261 ? -1.312 -19.984 -25.109 1 96.25 261 MET A O 1
ATOM 2019 N N . LYS A 1 262 ? -2.107 -21.141 -23.312 1 96 262 LYS A N 1
ATOM 2020 C CA . LYS A 1 262 ? -1.869 -22.438 -23.953 1 96 262 LYS A CA 1
ATOM 2021 C C . LYS A 1 262 ? -3.027 -23.406 -23.703 1 96 262 LYS A C 1
ATOM 2023 O O . LYS A 1 262 ? -2.916 -24.312 -22.875 1 96 262 LYS A O 1
ATOM 2028 N N . PRO A 1 263 ? -4.164 -23.141 -24.453 1 96.5 263 PRO A N 1
ATOM 2029 C CA . PRO A 1 263 ? -5.281 -24.078 -24.312 1 96.5 263 PRO A CA 1
ATOM 2030 C C . PRO A 1 263 ? -4.898 -25.5 -24.688 1 96.5 263 PRO A C 1
ATOM 2032 O O . PRO A 1 263 ? -3.932 -25.719 -25.422 1 96.5 263 PRO A O 1
ATOM 2035 N N . ALA A 1 264 ? -5.805 -26.344 -24.188 1 93.5 264 ALA A N 1
ATOM 2036 C CA . ALA A 1 264 ? -5.543 -27.75 -24.469 1 93.5 264 ALA A CA 1
ATOM 2037 C C . ALA A 1 264 ? -5.543 -28.031 -25.969 1 93.5 264 ALA A C 1
ATOM 2039 O O . ALA A 1 264 ? -6.367 -27.484 -26.703 1 93.5 264 ALA A O 1
ATOM 2040 N N . ASP A 1 265 ? -4.66 -28.797 -26.484 1 89.31 265 ASP A N 1
ATOM 2041 C CA . ASP A 1 265 ? -4.547 -29.328 -27.828 1 89.31 265 ASP A CA 1
ATOM 2042 C C . ASP A 1 265 ? -4.328 -28.219 -28.844 1 89.31 265 ASP A C 1
ATOM 2044 O O . ASP A 1 265 ? -4.668 -28.375 -30.031 1 89.31 265 ASP A O 1
ATOM 2048 N N . ARG A 1 266 ? -4.148 -26.984 -28.453 1 93.69 266 ARG A N 1
ATOM 2049 C CA . ARG A 1 266 ? -3.799 -25.891 -29.344 1 93.69 266 ARG A CA 1
ATOM 2050 C C . ARG A 1 266 ? -2.408 -25.344 -29.031 1 93.69 266 ARG A C 1
ATOM 2052 O O . ARG A 1 266 ? -1.917 -25.5 -27.906 1 93.69 266 ARG A O 1
ATOM 2059 N N . PRO A 1 267 ? -1.812 -24.812 -30.062 1 95.19 267 PRO A N 1
ATOM 2060 C CA . PRO A 1 267 ? -0.528 -24.156 -29.781 1 95.19 267 PRO A CA 1
ATOM 2061 C C . PRO A 1 267 ? -0.666 -22.938 -28.875 1 95.19 267 PRO A C 1
ATOM 2063 O O . PRO A 1 267 ? -1.771 -22.422 -28.703 1 95.19 267 PRO A O 1
ATOM 2066 N N . GLN A 1 268 ? 0.456 -22.594 -28.297 1 96.06 268 GLN A N 1
ATOM 2067 C CA . GLN A 1 268 ? 0.487 -21.344 -27.531 1 96.06 268 GLN A CA 1
ATOM 2068 C C . GLN A 1 268 ? 0.028 -20.172 -28.375 1 96.06 268 GLN A C 1
ATOM 2070 O O . GLN A 1 268 ? 0.391 -20.062 -29.547 1 96.06 268 GLN A O 1
ATOM 2075 N N . GLU A 1 269 ? -0.762 -19.281 -27.828 1 96.81 269 GLU A N 1
ATOM 2076 C CA . GLU A 1 269 ? -1.327 -18.141 -28.531 1 96.81 269 GLU A CA 1
ATOM 2077 C C . GLU A 1 269 ? -1.354 -16.891 -27.641 1 96.81 269 GLU A C 1
ATOM 2079 O O . GLU A 1 269 ? -1.322 -17 -26.422 1 96.81 269 GLU A O 1
ATOM 2084 N N . PRO A 1 270 ? -1.346 -15.711 -28.312 1 97.5 270 PRO A N 1
ATOM 2085 C CA . PRO A 1 270 ? -1.45 -14.492 -27.5 1 97.5 270 PRO A CA 1
ATOM 2086 C C . PRO A 1 270 ? -2.725 -14.445 -26.672 1 97.5 270 PRO A C 1
ATOM 2088 O O . PRO A 1 270 ? -3.787 -14.875 -27.125 1 97.5 270 PRO A O 1
ATOM 2091 N N . ALA A 1 271 ? -2.605 -13.977 -25.422 1 98.38 271 ALA A N 1
ATOM 2092 C CA . ALA A 1 271 ? -3.77 -13.828 -24.562 1 98.38 271 ALA A CA 1
ATOM 2093 C C . ALA A 1 271 ? -4.684 -12.711 -25.047 1 98.38 271 ALA A C 1
ATOM 2095 O O . ALA A 1 271 ? -4.211 -11.695 -25.578 1 98.38 271 ALA A O 1
ATOM 2096 N N . ASP A 1 272 ? -5.973 -12.898 -24.969 1 98.5 272 ASP A N 1
ATOM 2097 C CA . ASP A 1 272 ? -6.945 -11.828 -25.141 1 98.5 272 ASP A CA 1
ATOM 2098 C C . ASP A 1 272 ? -7.082 -11 -23.875 1 98.5 272 ASP A C 1
ATOM 2100 O O . ASP A 1 272 ? -7.941 -11.273 -23.031 1 98.5 272 ASP A O 1
ATOM 2104 N N . LEU A 1 273 ? -6.285 -9.977 -23.766 1 98.69 273 LEU A N 1
ATOM 2105 C CA . LEU A 1 273 ? -6.188 -9.203 -22.531 1 98.69 273 LEU A CA 1
ATOM 2106 C C . LEU A 1 273 ? -7.504 -8.5 -22.219 1 98.69 273 LEU A C 1
ATOM 2108 O O . LEU A 1 273 ? -7.906 -8.406 -21.062 1 98.69 273 LEU A O 1
ATOM 2112 N N . ASP A 1 274 ? -8.172 -8 -23.234 1 98.62 274 ASP A N 1
ATOM 2113 C CA . ASP A 1 274 ? -9.469 -7.359 -23.016 1 98.62 274 ASP A CA 1
ATOM 2114 C C . ASP A 1 274 ? -10.477 -8.336 -22.422 1 98.62 274 ASP A C 1
ATOM 2116 O O . ASP A 1 274 ? -11.234 -7.98 -21.516 1 98.62 274 ASP A O 1
ATOM 2120 N N . ARG A 1 275 ? -10.453 -9.539 -22.922 1 98.69 275 ARG A N 1
ATOM 2121 C CA . ARG A 1 275 ? -11.352 -10.562 -22.406 1 98.69 275 ARG A CA 1
ATOM 2122 C C . ARG A 1 275 ? -11.023 -10.906 -20.969 1 98.69 275 ARG A C 1
ATOM 2124 O O . ARG A 1 275 ? -11.93 -11.086 -20.141 1 98.69 275 ARG A O 1
ATOM 2131 N N . ILE A 1 276 ? -9.781 -11.023 -20.656 1 98.88 276 ILE A N 1
ATOM 2132 C CA . ILE A 1 276 ? -9.336 -11.336 -19.312 1 98.88 276 ILE A CA 1
ATOM 2133 C C . ILE A 1 276 ? -9.781 -10.234 -18.344 1 98.88 276 ILE A C 1
ATOM 2135 O O . ILE A 1 276 ? -10.328 -10.516 -17.281 1 98.88 276 ILE A O 1
ATOM 2139 N N . ILE A 1 277 ? -9.586 -8.969 -18.75 1 98.81 277 ILE A N 1
ATOM 2140 C CA . ILE A 1 277 ? -9.977 -7.836 -17.922 1 98.81 277 ILE A CA 1
ATOM 2141 C C . ILE A 1 277 ? -11.492 -7.809 -17.766 1 98.81 277 ILE A C 1
ATOM 2143 O O . ILE A 1 277 ? -12.008 -7.52 -16.688 1 98.81 277 ILE A O 1
ATOM 2147 N N . LYS A 1 278 ? -12.234 -8.148 -18.781 1 98.56 278 LYS A N 1
ATOM 2148 C CA . LYS A 1 278 ? -13.688 -8.211 -18.719 1 98.56 278 LYS A CA 1
ATOM 2149 C C . LYS A 1 278 ? -14.141 -9.273 -17.719 1 98.56 278 LYS A C 1
ATOM 2151 O O . LYS A 1 278 ? -15.109 -9.078 -16.984 1 98.56 278 LYS A O 1
ATOM 2156 N N . ILE A 1 279 ? -13.484 -10.422 -17.719 1 98.69 279 ILE A N 1
ATOM 2157 C CA . ILE A 1 279 ? -13.797 -11.492 -16.781 1 98.69 279 ILE A CA 1
ATOM 2158 C C . ILE A 1 279 ? -13.641 -10.984 -15.344 1 98.69 279 ILE A C 1
ATOM 2160 O O . ILE A 1 279 ? -14.5 -11.219 -14.5 1 98.69 279 ILE A O 1
ATOM 2164 N N . LEU A 1 280 ? -12.562 -10.258 -15.102 1 98.44 280 LEU A N 1
ATOM 2165 C CA . LEU A 1 280 ? -12.344 -9.672 -13.789 1 98.44 280 LEU A CA 1
ATOM 2166 C C . LEU A 1 280 ? -13.391 -8.609 -13.477 1 98.44 280 LEU A C 1
ATOM 2168 O O . LEU A 1 280 ? -13.922 -8.555 -12.367 1 98.44 280 LEU A O 1
ATOM 2172 N N . ASP A 1 281 ? -13.68 -7.809 -14.461 1 97.38 281 ASP A N 1
ATOM 2173 C CA . ASP A 1 281 ? -14.695 -6.773 -14.32 1 97.38 281 ASP A CA 1
ATOM 2174 C C . ASP A 1 281 ? -16.062 -7.379 -13.977 1 97.38 281 ASP A C 1
ATOM 2176 O O . ASP A 1 281 ? -16.734 -6.926 -13.047 1 97.38 281 ASP A O 1
ATOM 2180 N N . ASP A 1 282 ? -16.422 -8.406 -14.656 1 96.81 282 ASP A N 1
ATOM 2181 C CA . ASP A 1 282 ? -17.703 -9.07 -14.469 1 96.81 282 ASP A CA 1
ATOM 2182 C C . ASP A 1 282 ? -17.797 -9.68 -13.07 1 96.81 282 ASP A C 1
ATOM 2184 O O . ASP A 1 282 ? -18.891 -9.789 -12.508 1 96.81 282 ASP A O 1
ATOM 2188 N N . ALA A 1 283 ? -16.672 -10.07 -12.516 1 96.69 283 ALA A N 1
ATOM 2189 C CA . ALA A 1 283 ? -16.641 -10.656 -11.188 1 96.69 283 ALA A CA 1
ATOM 2190 C C . ALA A 1 283 ? -16.609 -9.578 -10.109 1 96.69 283 ALA A C 1
ATOM 2192 O O . ALA A 1 283 ? -16.609 -9.883 -8.914 1 96.69 283 ALA A O 1
ATOM 2193 N N . GLY A 1 284 ? -16.516 -8.281 -10.508 1 95.94 284 GLY A N 1
ATOM 2194 C CA . GLY A 1 284 ? -16.484 -7.188 -9.555 1 95.94 284 GLY A CA 1
ATOM 2195 C C . GLY A 1 284 ? -15.125 -7.02 -8.891 1 95.94 284 GLY A C 1
ATOM 2196 O O . GLY A 1 284 ? -15.031 -6.484 -7.789 1 95.94 284 GLY A O 1
ATOM 2197 N N . TYR A 1 285 ? -14.117 -7.398 -9.562 1 97.38 285 TYR A N 1
ATOM 2198 C CA . TYR A 1 285 ? -12.773 -7.395 -9 1 97.38 285 TYR A CA 1
ATOM 2199 C C . TYR A 1 285 ? -12.312 -5.973 -8.695 1 97.38 285 TYR A C 1
ATOM 2201 O O . TYR A 1 285 ? -12.516 -5.062 -9.5 1 97.38 285 TYR A O 1
ATOM 2209 N N . ARG A 1 286 ? -11.781 -5.816 -7.531 1 97.19 286 ARG A N 1
ATOM 2210 C CA . ARG A 1 286 ? -11.117 -4.59 -7.102 1 97.19 286 ARG A CA 1
ATOM 2211 C C . ARG A 1 286 ? -9.703 -4.883 -6.617 1 97.19 286 ARG A C 1
ATOM 2213 O O . ARG A 1 286 ? -9.5 -5.691 -5.711 1 97.19 286 ARG A O 1
ATOM 2220 N N . GLY A 1 287 ? -8.734 -4.285 -7.223 1 97.56 287 GLY A N 1
ATOM 2221 C CA . GLY A 1 287 ? -7.359 -4.512 -6.816 1 97.56 287 GLY A CA 1
ATOM 2222 C C . GLY A 1 287 ? -6.375 -4.43 -7.969 1 97.56 287 GLY A C 1
ATOM 2223 O O . GLY A 1 287 ? -6.645 -3.775 -8.977 1 97.56 287 GLY A O 1
ATOM 2224 N N . TYR A 1 288 ? -5.234 -5.012 -7.809 1 98.69 288 TYR A N 1
ATOM 2225 C CA . TYR A 1 288 ? -4.137 -4.879 -8.758 1 98.69 288 TYR A CA 1
ATOM 2226 C C . TYR A 1 288 ? -4.254 -5.906 -9.875 1 98.69 288 TYR A C 1
ATOM 2228 O O . TYR A 1 288 ? -4.555 -7.078 -9.625 1 98.69 288 TYR A O 1
ATOM 2236 N N . VAL A 1 289 ? -4.176 -5.434 -11.039 1 98.81 289 VAL A N 1
ATOM 2237 C CA . VAL A 1 289 ? -3.805 -6.23 -12.203 1 98.81 289 VAL A CA 1
ATOM 2238 C C . VAL A 1 289 ? -2.289 -6.215 -12.383 1 98.81 289 VAL A C 1
ATOM 2240 O O . VAL A 1 289 ? -1.7 -5.172 -12.672 1 98.81 289 VAL A O 1
ATOM 2243 N N . VAL A 1 290 ? -1.668 -7.352 -12.109 1 98.94 290 VAL A N 1
ATOM 2244 C CA . VAL A 1 290 ? -0.215 -7.477 -12.07 1 98.94 290 VAL A CA 1
ATOM 2245 C C . VAL A 1 290 ? 0.286 -8.141 -13.352 1 98.94 290 VAL A C 1
ATOM 2247 O O . VAL A 1 290 ? 0.113 -9.344 -13.547 1 98.94 290 VAL A O 1
ATOM 2250 N N . LEU A 1 291 ? 0.889 -7.348 -14.219 1 98.94 291 LEU A N 1
ATOM 2251 C CA . LEU A 1 291 ? 1.483 -7.969 -15.398 1 98.94 291 LEU A CA 1
ATOM 2252 C C . LEU A 1 291 ? 2.605 -8.922 -15 1 98.94 291 LEU A C 1
ATOM 2254 O O . LEU A 1 291 ? 3.486 -8.562 -14.219 1 98.94 291 LEU A O 1
ATOM 2258 N N . GLU A 1 292 ? 2.492 -10.094 -15.414 1 98.81 292 GLU A N 1
ATOM 2259 C CA . GLU A 1 292 ? 3.551 -11.094 -15.336 1 98.81 292 GLU A CA 1
ATOM 2260 C C . GLU A 1 292 ? 3.973 -11.562 -16.719 1 98.81 292 GLU A C 1
ATOM 2262 O O . GLU A 1 292 ? 3.385 -12.5 -17.266 1 98.81 292 GLU A O 1
ATOM 2267 N N . TYR A 1 293 ? 4.988 -10.961 -17.25 1 98.62 293 TYR A N 1
ATOM 2268 C CA . TYR A 1 293 ? 5.426 -11.188 -18.625 1 98.62 293 TYR A CA 1
ATOM 2269 C C . TYR A 1 293 ? 6.301 -12.438 -18.719 1 98.62 293 TYR A C 1
ATOM 2271 O O . TYR A 1 293 ? 7.363 -12.5 -18.094 1 98.62 293 TYR A O 1
ATOM 2279 N N . GLU A 1 294 ? 5.852 -13.359 -19.5 1 96 294 GLU A N 1
ATOM 2280 C CA . GLU A 1 294 ? 6.598 -14.578 -19.781 1 96 294 GLU A CA 1
ATOM 2281 C C . GLU A 1 294 ? 6.699 -14.828 -21.281 1 96 294 GLU A C 1
ATOM 2283 O O . GLU A 1 294 ? 6.863 -15.969 -21.719 1 96 294 GLU A O 1
ATOM 2288 N N . GLY A 1 295 ? 6.531 -13.789 -22.016 1 94.81 295 GLY A N 1
ATOM 2289 C CA . GLY A 1 295 ? 6.609 -13.898 -23.469 1 94.81 295 GLY A CA 1
ATOM 2290 C C . GLY A 1 295 ? 8.023 -14.141 -23.969 1 94.81 295 GLY A C 1
ATOM 2291 O O . GLY A 1 295 ? 8.969 -14.164 -23.188 1 94.81 295 GLY A O 1
ATOM 2292 N N . LYS A 1 296 ? 8.156 -14.352 -25.266 1 93.19 296 LYS A N 1
ATOM 2293 C CA . LYS A 1 296 ? 9.43 -14.703 -25.906 1 93.19 296 LYS A CA 1
ATOM 2294 C C . LYS A 1 296 ? 10.258 -13.461 -26.188 1 93.19 296 LYS A C 1
ATOM 2296 O O . LYS A 1 296 ? 11.477 -13.547 -26.344 1 93.19 296 LYS A O 1
ATOM 2301 N N . GLY A 1 297 ? 9.641 -12.328 -26.281 1 95.38 297 GLY A N 1
ATOM 2302 C CA . GLY A 1 297 ? 10.344 -11.102 -26.625 1 95.38 297 GLY A CA 1
ATOM 2303 C C . GLY A 1 297 ? 11.18 -10.547 -25.484 1 95.38 297 GLY A C 1
ATOM 2304 O O . GLY A 1 297 ? 11.102 -11.047 -24.359 1 95.38 297 GLY A O 1
ATOM 2305 N N . GLU A 1 298 ? 11.961 -9.547 -25.859 1 97 298 GLU A N 1
ATOM 2306 C CA . GLU A 1 298 ? 12.781 -8.852 -24.859 1 97 298 GLU A CA 1
ATOM 2307 C C . GLU A 1 298 ? 11.922 -8.086 -23.859 1 97 298 GLU A C 1
ATOM 2309 O O . GLU A 1 298 ? 11.172 -7.188 -24.25 1 97 298 GLU A O 1
ATOM 2314 N N . PRO A 1 299 ? 12.062 -8.438 -22.562 1 97.06 299 PRO A N 1
ATOM 2315 C CA . PRO A 1 299 ? 11.164 -7.848 -21.562 1 97.06 299 PRO A CA 1
ATOM 2316 C C . PRO A 1 299 ? 11.188 -6.324 -21.578 1 97.06 299 PRO A C 1
ATOM 2318 O O . PRO A 1 299 ? 10.125 -5.688 -21.578 1 97.06 299 PRO A O 1
ATOM 2321 N N . LYS A 1 300 ? 12.336 -5.742 -21.594 1 96.31 300 LYS A N 1
ATOM 2322 C CA . LYS A 1 300 ? 12.453 -4.289 -21.531 1 96.31 300 LYS A CA 1
ATOM 2323 C C . LYS A 1 300 ? 11.758 -3.631 -22.719 1 96.31 300 LYS A C 1
ATOM 2325 O O . LYS A 1 300 ? 11.297 -2.492 -22.625 1 96.31 300 LYS A O 1
ATOM 2330 N N . THR A 1 301 ? 11.633 -4.375 -23.797 1 97.56 301 THR A N 1
ATOM 2331 C CA . THR A 1 301 ? 10.984 -3.867 -25 1 97.56 301 THR A CA 1
ATOM 2332 C C . THR A 1 301 ? 9.484 -4.16 -24.984 1 97.56 301 THR A C 1
ATOM 2334 O O . THR A 1 301 ? 8.68 -3.312 -25.359 1 97.56 301 THR A O 1
ATOM 2337 N N . GLU A 1 302 ? 9.102 -5.32 -24.531 1 98.38 302 GLU A N 1
ATOM 2338 C CA . GLU A 1 302 ? 7.734 -5.801 -24.672 1 98.38 302 GLU A CA 1
ATOM 2339 C C . GLU A 1 302 ? 6.855 -5.316 -23.516 1 98.38 302 GLU A C 1
ATOM 2341 O O . GLU A 1 302 ? 5.68 -5.008 -23.719 1 98.38 302 GLU A O 1
ATOM 2346 N N . ILE A 1 303 ? 7.363 -5.191 -22.359 1 98.62 303 ILE A N 1
ATOM 2347 C CA . ILE A 1 303 ? 6.586 -4.949 -21.141 1 98.62 303 ILE A CA 1
ATOM 2348 C C . ILE A 1 303 ? 5.883 -3.596 -21.25 1 98.62 303 ILE A C 1
ATOM 2350 O O . ILE A 1 303 ? 4.688 -3.488 -20.969 1 98.62 303 ILE A O 1
ATOM 2354 N N . PRO A 1 304 ? 6.59 -2.514 -21.688 1 98.44 304 PRO A N 1
ATOM 2355 C CA . PRO A 1 304 ? 5.883 -1.235 -21.812 1 98.44 304 PRO A CA 1
ATOM 2356 C C . PRO A 1 304 ? 4.664 -1.317 -22.734 1 98.44 304 PRO A C 1
ATOM 2358 O O . PRO A 1 304 ? 3.646 -0.674 -22.469 1 98.44 304 PRO A O 1
ATOM 2361 N N . LYS A 1 305 ? 4.715 -2.139 -23.734 1 98.44 305 LYS A N 1
ATOM 2362 C CA . LYS A 1 305 ? 3.604 -2.291 -24.672 1 98.44 305 LYS A CA 1
ATOM 2363 C C . LYS A 1 305 ? 2.404 -2.947 -23.984 1 98.44 305 LYS A C 1
ATOM 2365 O O . LYS A 1 305 ? 1.271 -2.482 -24.125 1 98.44 305 LYS A O 1
ATOM 2370 N N . TYR A 1 306 ? 2.67 -3.938 -23.25 1 98.75 306 TYR A N 1
ATOM 2371 C CA . TYR A 1 306 ? 1.586 -4.66 -22.594 1 98.75 306 TYR A CA 1
ATOM 2372 C C . TYR A 1 306 ? 1.021 -3.855 -21.422 1 98.75 306 TYR A C 1
ATOM 2374 O O . TYR A 1 306 ? -0.177 -3.924 -21.141 1 98.75 306 TYR A O 1
ATOM 2382 N N . ILE A 1 307 ? 1.848 -3.088 -20.75 1 98.62 307 ILE A N 1
ATOM 2383 C CA . ILE A 1 307 ? 1.368 -2.189 -19.703 1 98.62 307 ILE A CA 1
ATOM 2384 C C . ILE A 1 307 ? 0.39 -1.18 -20.297 1 98.62 307 ILE A C 1
ATOM 2386 O O . ILE A 1 307 ? -0.679 -0.935 -19.734 1 98.62 307 ILE A O 1
ATOM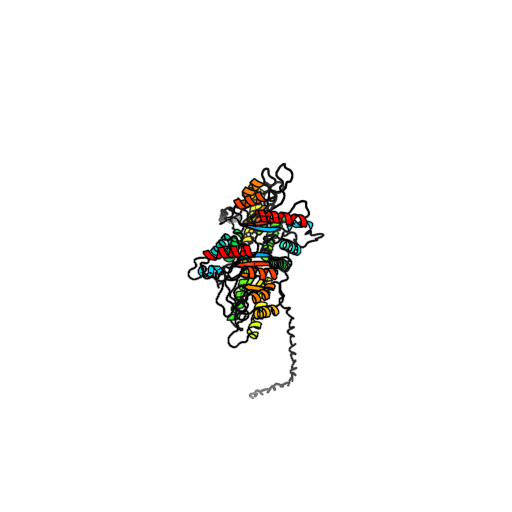 2390 N N . ASN A 1 308 ? 0.732 -0.607 -21.469 1 98 308 ASN A N 1
ATOM 2391 C CA . ASN A 1 308 ? -0.158 0.342 -22.125 1 98 308 ASN A CA 1
ATOM 2392 C C . ASN A 1 308 ? -1.469 -0.317 -22.547 1 98 308 ASN A C 1
ATOM 2394 O O . ASN A 1 308 ? -2.537 0.286 -22.422 1 98 308 ASN A O 1
ATOM 2398 N N . GLN A 1 309 ? -1.382 -1.547 -23 1 98.44 309 GLN A N 1
ATOM 2399 C CA . GLN A 1 309 ? -2.584 -2.285 -23.359 1 98.44 309 GLN A CA 1
ATOM 2400 C C . GLN A 1 309 ? -3.479 -2.525 -22.156 1 98.44 309 GLN A C 1
ATOM 2402 O O . GLN A 1 309 ? -4.695 -2.346 -22.219 1 98.44 309 GLN A O 1
ATOM 2407 N N . LEU A 1 310 ? -2.867 -2.916 -21.094 1 98.69 310 LEU A N 1
ATOM 2408 C CA . LEU A 1 310 ? -3.635 -3.178 -19.875 1 98.69 310 LEU A CA 1
ATOM 2409 C C . LEU A 1 310 ? -4.223 -1.886 -19.312 1 98.69 310 LEU A C 1
ATOM 2411 O O . LEU A 1 310 ? -5.344 -1.882 -18.797 1 98.69 310 LEU A O 1
ATOM 2415 N N . ARG A 1 311 ? -3.428 -0.833 -19.375 1 97.56 311 ARG A N 1
ATOM 2416 C CA . ARG A 1 311 ? -3.912 0.47 -18.938 1 97.56 311 ARG A CA 1
ATOM 2417 C C . ARG A 1 311 ? -5.195 0.854 -19.672 1 97.56 311 ARG A C 1
ATOM 2419 O O . ARG A 1 311 ? -6.172 1.275 -19.047 1 97.56 311 ARG A O 1
ATOM 2426 N N . LYS A 1 312 ? -5.246 0.67 -20.969 1 97.19 312 LYS A N 1
ATOM 2427 C CA . LYS A 1 312 ? -6.43 0.942 -21.766 1 97.19 312 LYS A CA 1
ATOM 2428 C C . LYS A 1 312 ? -7.57 -0.004 -21.406 1 97.19 312 LYS A C 1
ATOM 2430 O O . LYS A 1 312 ? -8.719 0.422 -21.281 1 97.19 312 LYS A O 1
ATOM 2435 N N . ALA A 1 313 ? -7.215 -1.253 -21.203 1 98.06 313 ALA A N 1
ATOM 2436 C CA . ALA A 1 313 ? -8.219 -2.279 -20.938 1 98.06 313 ALA A CA 1
ATOM 2437 C C . ALA A 1 313 ? -8.938 -2.016 -19.609 1 98.06 313 ALA A C 1
ATOM 2439 O O . ALA A 1 313 ? -10.125 -2.328 -19.469 1 98.06 313 ALA A O 1
ATOM 2440 N N . ILE A 1 314 ? -8.211 -1.393 -18.656 1 96.69 314 ILE A N 1
ATOM 2441 C CA . ILE A 1 314 ? -8.852 -1.185 -17.375 1 96.69 314 ILE A CA 1
ATOM 2442 C C . ILE A 1 314 ? -9.477 0.209 -17.328 1 96.69 314 ILE A C 1
ATOM 2444 O O . ILE A 1 314 ? -10.023 0.615 -16.297 1 96.69 314 ILE A O 1
ATOM 2448 N N . GLY A 1 315 ? -9.453 0.955 -18.406 1 90.06 315 GLY A N 1
ATOM 2449 C CA . GLY A 1 315 ? -10.133 2.236 -18.531 1 90.06 315 GLY A CA 1
ATOM 2450 C C . GLY A 1 315 ? -9.336 3.391 -17.953 1 90.06 315 GLY A C 1
ATOM 2451 O O . GLY A 1 315 ? -9.906 4.316 -17.375 1 90.06 315 GLY A O 1
ATOM 2452 N N . ARG A 1 316 ? -8.094 3.258 -17.953 1 80.62 316 ARG A N 1
ATOM 2453 C CA . ARG A 1 316 ? -7.227 4.328 -17.469 1 80.62 316 ARG A CA 1
ATOM 2454 C C . ARG A 1 316 ? -6.391 4.918 -18.594 1 80.62 316 ARG A C 1
ATOM 2456 O O . ARG A 1 316 ? -6.098 4.238 -19.578 1 80.62 316 ARG A O 1
ATOM 2463 N N . MET B 1 1 ? 49.688 11.727 106.875 1 23.14 1 MET B N 1
ATOM 2464 C CA . MET B 1 1 ? 51 11.742 106.25 1 23.14 1 MET B CA 1
ATOM 2465 C C . MET B 1 1 ? 50.875 11.672 104.75 1 23.14 1 MET B C 1
ATOM 2467 O O . MET B 1 1 ? 50.469 10.641 104.188 1 23.14 1 MET B O 1
ATOM 2471 N N . THR B 1 2 ? 50.344 12.773 104.062 1 20.77 2 THR B N 1
ATOM 2472 C CA . THR B 1 2 ? 49.562 13.25 102.938 1 20.77 2 THR B CA 1
ATOM 2473 C C . THR B 1 2 ? 50.438 13.312 101.688 1 20.77 2 THR B C 1
ATOM 2475 O O . THR B 1 2 ? 51.219 14.234 101.5 1 20.77 2 THR B O 1
ATOM 2478 N N . ALA B 1 3 ? 51 12.039 101.312 1 24.84 3 ALA B N 1
ATOM 2479 C CA . ALA B 1 3 ? 52.125 11.852 100.438 1 24.84 3 ALA B CA 1
ATOM 2480 C C . ALA B 1 3 ? 51.875 12.484 99.062 1 24.84 3 ALA B C 1
ATOM 2482 O O . ALA B 1 3 ? 50.812 12.266 98.438 1 24.84 3 ALA B O 1
ATOM 2483 N N . THR B 1 4 ? 52.469 13.617 98.562 1 24 4 THR B N 1
ATOM 2484 C CA . THR B 1 4 ? 52.438 14.75 97.688 1 24 4 THR B CA 1
ATOM 2485 C C . THR B 1 4 ? 52.844 14.305 96.25 1 24 4 THR B C 1
ATOM 2487 O O . THR B 1 4 ? 53.094 15.141 95.375 1 24 4 THR B O 1
ATOM 2490 N N . PRO B 1 5 ? 52.562 12.961 95.875 1 27.05 5 PRO B N 1
ATOM 2491 C CA . PRO B 1 5 ? 53.531 12.578 94.812 1 27.05 5 PRO B CA 1
ATOM 2492 C C . PRO B 1 5 ? 53.406 13.414 93.562 1 27.05 5 PRO B C 1
ATOM 2494 O O . PRO B 1 5 ? 52.375 13.992 93.312 1 27.05 5 PRO B O 1
ATOM 2497 N N . GLN B 1 6 ? 54.531 13.75 92.875 1 24.94 6 GLN B N 1
ATOM 2498 C CA . GLN B 1 6 ? 55.188 14.617 91.938 1 24.94 6 GLN B CA 1
ATOM 2499 C C . GLN B 1 6 ? 54.75 14.281 90.5 1 24.94 6 GLN B C 1
ATOM 2501 O O . GLN B 1 6 ? 54.719 13.109 90.125 1 24.94 6 GLN B O 1
ATOM 2506 N N . PRO B 1 7 ? 53.969 15.164 89.75 1 27.16 7 PRO B N 1
ATOM 2507 C CA . PRO B 1 7 ? 53.156 15.172 88.5 1 27.16 7 PRO B CA 1
ATOM 2508 C C . PRO B 1 7 ? 53.969 15.055 87.25 1 27.16 7 PRO B C 1
ATOM 2510 O O . PRO B 1 7 ? 54.812 15.93 86.938 1 27.16 7 PRO B O 1
ATOM 2513 N N . HIS B 1 8 ? 54.688 13.883 87 1 24.8 8 HIS B N 1
ATOM 2514 C CA . HIS B 1 8 ? 55.719 13.797 86 1 24.8 8 HIS B CA 1
ATOM 2515 C C . HIS B 1 8 ? 55.156 14.18 84.625 1 24.8 8 HIS B C 1
ATOM 2517 O O . HIS B 1 8 ? 54 13.93 84.312 1 24.8 8 HIS B O 1
ATOM 2523 N N . ASP B 1 9 ? 55.844 15.023 83.75 1 21.89 9 ASP B N 1
ATOM 2524 C CA . ASP B 1 9 ? 55.875 16 82.688 1 21.89 9 ASP B CA 1
ATOM 2525 C C . ASP B 1 9 ? 55.781 15.336 81.312 1 21.89 9 ASP B C 1
ATOM 2527 O O . ASP B 1 9 ? 55.625 16.016 80.25 1 21.89 9 ASP B O 1
ATOM 2531 N N . THR B 1 10 ? 55.875 13.93 81.062 1 25.41 10 THR B N 1
ATOM 2532 C CA . THR B 1 10 ? 56.656 13.602 79.875 1 25.41 10 THR B CA 1
ATOM 2533 C C . THR B 1 10 ? 55.875 13.891 78.625 1 25.41 10 THR B C 1
ATOM 2535 O O . THR B 1 10 ? 54.656 13.609 78.562 1 25.41 10 THR B O 1
ATOM 2538 N N . HIS B 1 11 ? 56.312 14.82 77.688 1 25.5 11 HIS B N 1
ATOM 2539 C CA . HIS B 1 11 ? 55.938 15.602 76.5 1 25.5 11 HIS B CA 1
ATOM 2540 C C . HIS B 1 11 ? 55.781 14.703 75.312 1 25.5 11 HIS B C 1
ATOM 2542 O O . HIS B 1 11 ? 56.75 14.133 74.812 1 25.5 11 HIS B O 1
ATOM 2548 N N . PRO B 1 12 ? 54.719 13.852 75.188 1 25.56 12 PRO B N 1
ATOM 2549 C CA . PRO B 1 12 ? 54.75 12.875 74.062 1 25.56 12 PRO B CA 1
ATOM 2550 C C . PRO B 1 12 ? 54.781 13.531 72.688 1 25.56 12 PRO B C 1
ATOM 2552 O O . PRO B 1 12 ? 54.219 14.625 72.5 1 25.56 12 PRO B O 1
ATOM 2555 N N . ASP B 1 13 ? 55.812 13.273 71.812 1 23.11 13 ASP B N 1
ATOM 2556 C CA . ASP B 1 13 ? 56.281 13.672 70.5 1 23.11 13 ASP B CA 1
ATOM 2557 C C . ASP B 1 13 ? 55.219 13.398 69.438 1 23.11 13 ASP B C 1
ATOM 2559 O O . ASP B 1 13 ? 54.781 12.258 69.312 1 23.11 13 ASP B O 1
ATOM 2563 N N . ARG B 1 14 ? 54.406 14.391 69 1 20.3 14 ARG B N 1
ATOM 2564 C CA . ARG B 1 14 ? 53.281 14.547 68.062 1 20.3 14 ARG B CA 1
ATOM 2565 C C . ARG B 1 14 ? 53.688 14.227 66.625 1 20.3 14 ARG B C 1
ATOM 2567 O O . ARG B 1 14 ? 54.312 15.047 66 1 20.3 14 ARG B O 1
ATOM 2574 N N . ARG B 1 15 ? 54.312 12.977 66.312 1 23.84 15 ARG B N 1
ATOM 2575 C CA . ARG B 1 15 ? 54.719 12.695 64.938 1 23.84 15 ARG B CA 1
ATOM 2576 C C . ARG B 1 15 ? 53.562 12.953 63.969 1 23.84 15 ARG B C 1
ATOM 2578 O O . ARG B 1 15 ? 52.469 12.414 64.125 1 23.84 15 ARG B O 1
ATOM 2585 N N . HIS B 1 16 ? 53.562 14.141 63.344 1 20.47 16 HIS B N 1
ATOM 2586 C CA . HIS B 1 16 ? 52.719 14.797 62.375 1 20.47 16 HIS B CA 1
ATOM 2587 C C . HIS B 1 16 ? 52.562 13.938 61.125 1 20.47 16 HIS B C 1
ATOM 2589 O O . HIS B 1 16 ? 53.531 13.773 60.344 1 20.47 16 HIS B O 1
ATOM 2595 N N . PHE B 1 17 ? 52.062 12.68 61.219 1 23.64 17 PHE B N 1
ATOM 2596 C CA . PHE B 1 17 ? 51.875 11.875 60.031 1 23.64 17 PHE B CA 1
ATOM 2597 C C . PHE B 1 17 ? 51.094 12.633 58.969 1 23.64 17 PHE B C 1
ATOM 2599 O O . PHE B 1 17 ? 49.906 12.906 59.156 1 23.64 17 PHE B O 1
ATOM 2606 N N . LEU B 1 18 ? 51.656 13.602 58.281 1 20.17 18 LEU B N 1
ATOM 2607 C CA . LEU B 1 18 ? 51.062 14.328 57.156 1 20.17 18 LEU B CA 1
ATOM 2608 C C . LEU B 1 18 ? 50.656 13.375 56.031 1 20.17 18 LEU B C 1
ATOM 2610 O O . LEU B 1 18 ? 51.531 12.75 55.406 1 20.17 18 LEU B O 1
ATOM 2614 N N . LYS B 1 19 ? 49.812 12.414 56.281 1 26.08 19 LYS B N 1
ATOM 2615 C CA . LYS B 1 19 ? 49.281 11.609 55.156 1 26.08 19 LYS B CA 1
ATOM 2616 C C . LYS B 1 19 ? 48.875 12.492 54 1 26.08 19 LYS B C 1
ATOM 2618 O O . LYS B 1 19 ? 48.031 13.383 54.156 1 26.08 19 LYS B O 1
ATOM 2623 N N . GLN B 1 20 ? 49.781 12.812 53.062 1 22.77 20 GLN B N 1
ATOM 2624 C CA . GLN B 1 20 ? 49.562 13.484 51.781 1 22.77 20 GLN B CA 1
ATOM 2625 C C . GLN B 1 20 ? 48.375 12.875 51.031 1 22.77 20 GLN B C 1
ATOM 2627 O O . GLN B 1 20 ? 48.344 11.664 50.812 1 22.77 20 GLN B O 1
ATOM 2632 N N . SER B 1 21 ? 47.188 13.328 51.281 1 26.19 21 SER B N 1
ATOM 2633 C CA . SER B 1 21 ? 45.969 13.062 50.531 1 26.19 21 SER B CA 1
ATOM 2634 C C . SER B 1 21 ? 46.188 13.297 49.031 1 26.19 21 SER B C 1
ATOM 2636 O O . SER B 1 21 ? 46.5 14.414 48.625 1 26.19 21 SER B O 1
ATOM 2638 N N . LEU B 1 22 ? 46.906 12.383 48.344 1 27.72 22 LEU B N 1
ATOM 2639 C CA . LEU B 1 22 ? 46.969 12.477 46.906 1 27.72 22 LEU B CA 1
ATOM 2640 C C . LEU B 1 22 ? 45.594 12.656 46.312 1 27.72 22 LEU B C 1
ATOM 2642 O O . LEU B 1 22 ? 44.688 11.828 46.531 1 27.72 22 LEU B O 1
ATOM 2646 N N . ALA B 1 23 ? 45.094 13.891 46.188 1 29.41 23 ALA B N 1
ATOM 2647 C CA . ALA B 1 23 ? 43.938 14.312 45.375 1 29.41 23 ALA B CA 1
ATOM 2648 C C . ALA B 1 23 ? 44 13.703 43.969 1 29.41 23 ALA B C 1
ATOM 2650 O O . ALA B 1 23 ? 44.906 14.031 43.188 1 29.41 23 ALA B O 1
ATOM 2651 N N . LEU B 1 24 ? 43.844 12.398 43.812 1 30.61 24 LEU B N 1
ATOM 2652 C CA . LEU B 1 24 ? 43.688 11.906 42.469 1 30.61 24 LEU B CA 1
ATOM 2653 C C . LEU B 1 24 ? 42.625 12.727 41.719 1 30.61 24 LEU B C 1
ATOM 2655 O O . LEU B 1 24 ? 41.469 12.812 42.125 1 30.61 24 LEU B O 1
ATOM 2659 N N . GLY B 1 25 ? 43 13.883 41.094 1 28.03 25 GLY B N 1
ATOM 2660 C CA . GLY B 1 25 ? 42.188 14.625 40.125 1 28.03 25 GLY B CA 1
ATOM 2661 C C . GLY B 1 25 ? 41.531 13.734 39.094 1 28.03 25 GLY B C 1
ATOM 2662 O O . GLY B 1 25 ? 42.219 12.945 38.406 1 28.03 25 GLY B O 1
ATOM 2663 N N . ALA B 1 26 ? 40.375 13.203 39.406 1 32.03 26 ALA B N 1
ATOM 2664 C CA . ALA B 1 26 ? 39.562 12.578 38.375 1 32.03 26 ALA B CA 1
ATOM 2665 C C . ALA B 1 26 ? 39.438 13.484 37.156 1 32.03 26 ALA B C 1
ATOM 2667 O O . ALA B 1 26 ? 38.938 14.594 37.25 1 32.03 26 ALA B O 1
ATOM 2668 N N . ALA B 1 27 ? 40.406 13.484 36.25 1 32.56 27 ALA B N 1
ATOM 2669 C CA . ALA B 1 27 ? 40.188 14.086 34.938 1 32.56 27 ALA B CA 1
ATOM 2670 C C . ALA B 1 27 ? 38.844 13.664 34.344 1 32.56 27 ALA B C 1
ATOM 2672 O O . ALA B 1 27 ? 38.594 12.469 34.188 1 32.56 27 ALA B O 1
ATOM 2673 N N . VAL B 1 28 ? 37.812 14.367 34.625 1 31.58 28 VAL B N 1
ATOM 2674 C CA . VAL B 1 28 ? 36.594 14.273 33.844 1 31.58 28 VAL B CA 1
ATOM 2675 C C . VAL B 1 28 ? 36.969 14.227 32.344 1 31.58 28 VAL B C 1
ATOM 2677 O O . VAL B 1 28 ? 37.531 15.18 31.812 1 31.58 28 VAL B O 1
ATOM 2680 N N . ALA B 1 29 ? 37.344 13.07 31.781 1 36.03 29 ALA B N 1
ATOM 2681 C CA . ALA B 1 29 ? 37.344 12.977 30.328 1 36.03 29 ALA B CA 1
ATOM 2682 C C . ALA B 1 29 ? 36.156 13.734 29.734 1 36.03 29 ALA B C 1
ATOM 2684 O O . ALA B 1 29 ? 35 13.43 30.062 1 36.03 29 ALA B O 1
ATOM 2685 N N . GLY B 1 30 ? 36.281 15.039 29.531 1 31.2 30 GLY B N 1
ATOM 2686 C CA . GLY B 1 30 ? 35.312 15.727 28.688 1 31.2 30 GLY B CA 1
ATOM 2687 C C . GLY B 1 30 ? 34.812 14.875 27.531 1 31.2 30 GLY B C 1
ATOM 2688 O O . GLY B 1 30 ? 35.594 14.492 26.656 1 31.2 30 GLY B O 1
ATOM 2689 N N . GLY B 1 31 ? 33.969 13.922 27.828 1 34.97 31 GLY B N 1
ATOM 2690 C CA . GLY B 1 31 ? 33.312 13.305 26.688 1 34.97 31 GLY B CA 1
ATOM 2691 C C . GLY B 1 31 ? 32.969 14.305 25.594 1 34.97 31 GLY B C 1
ATOM 2692 O O . GLY B 1 31 ? 32.219 15.266 25.844 1 34.97 31 GLY B O 1
ATOM 2693 N N . THR B 1 32 ? 33.875 14.562 24.75 1 35.44 32 THR B N 1
ATOM 2694 C CA . THR B 1 32 ? 33.5 15.234 23.5 1 35.44 32 THR B CA 1
ATOM 2695 C C . THR B 1 32 ? 32.156 14.719 23 1 35.44 32 THR B C 1
ATOM 2697 O O . THR B 1 32 ? 32 13.523 22.734 1 35.44 32 THR B O 1
ATOM 2700 N N . VAL B 1 33 ? 31.094 15.312 23.469 1 38.22 33 VAL B N 1
ATOM 2701 C CA . VAL B 1 33 ? 29.922 15.188 22.625 1 38.22 33 VAL B CA 1
ATOM 2702 C C . VAL B 1 33 ? 30.312 15.352 21.156 1 38.22 33 VAL B C 1
ATOM 2704 O O . VAL B 1 33 ? 30.672 16.453 20.719 1 38.22 33 VAL B O 1
ATOM 2707 N N . LEU B 1 34 ? 31 14.383 20.594 1 35.12 34 LEU B N 1
ATOM 2708 C CA . LEU B 1 34 ? 31.062 14.438 19.141 1 35.12 34 LEU B CA 1
ATOM 2709 C C . LEU B 1 34 ? 29.734 14.938 18.562 1 35.12 34 LEU B C 1
ATOM 2711 O O . LEU B 1 34 ? 28.688 14.305 18.75 1 35.12 34 LEU B O 1
ATOM 2715 N N . SER B 1 35 ? 29.578 16.172 18.531 1 39.16 35 SER B N 1
ATOM 2716 C CA . SER B 1 35 ? 28.547 16.703 17.641 1 39.16 35 SER B CA 1
ATOM 2717 C C . SER B 1 35 ? 28.453 15.883 16.359 1 39.16 35 SER B C 1
ATOM 2719 O O . SER B 1 35 ? 29.328 15.992 15.484 1 39.16 35 SER B O 1
ATOM 2721 N N . GLN B 1 36 ? 28.078 14.672 16.375 1 42 36 GLN B N 1
ATOM 2722 C CA . GLN B 1 36 ? 27.844 14.016 15.094 1 42 36 GLN B CA 1
ATOM 2723 C C . GLN B 1 36 ? 27.141 14.953 14.117 1 42 36 GLN B C 1
ATOM 2725 O O . GLN B 1 36 ? 26.094 15.508 14.43 1 42 36 GLN B O 1
ATOM 2730 N N . GLU B 1 37 ? 27.891 15.68 13.344 1 41.19 37 GLU B N 1
ATOM 2731 C CA . GLU B 1 37 ? 27.359 16.422 12.203 1 41.19 37 GLU B CA 1
ATOM 2732 C C . GLU B 1 37 ? 26.203 15.672 11.547 1 41.19 37 GLU B C 1
ATOM 2734 O O . GLU B 1 37 ? 26.406 14.633 10.914 1 41.19 37 GLU B O 1
ATOM 2739 N N . VAL B 1 38 ? 25.062 15.758 12.133 1 52.44 38 VAL B N 1
ATOM 2740 C CA . VAL B 1 38 ? 23.844 15.258 11.508 1 52.44 38 VAL B CA 1
ATOM 2741 C C . VAL B 1 38 ? 23.656 15.914 10.141 1 52.44 38 VAL B C 1
ATOM 2743 O O . VAL B 1 38 ? 23.578 17.141 10.039 1 52.44 38 VAL B O 1
ATOM 2746 N N . THR B 1 39 ? 23.969 15.266 9.117 1 65.5 39 THR B N 1
ATOM 2747 C CA . THR B 1 39 ? 23.672 15.789 7.785 1 65.5 39 THR B CA 1
ATOM 2748 C C . THR B 1 39 ? 22.188 16.094 7.641 1 65.5 39 THR B C 1
ATOM 2750 O O . THR B 1 39 ? 21.344 15.328 8.117 1 65.5 39 THR B O 1
ATOM 2753 N N . ALA B 1 40 ? 21.75 17.312 7.227 1 68.38 40 ALA B N 1
ATOM 2754 C CA . ALA B 1 40 ? 20.406 17.859 7.039 1 68.38 40 ALA B CA 1
ATOM 2755 C C . ALA B 1 40 ? 19.609 17 6.059 1 68.38 40 ALA B C 1
ATOM 2757 O O . ALA B 1 40 ? 20.172 16.406 5.133 1 68.38 40 ALA B O 1
ATOM 2758 N N . ALA B 1 41 ? 18.312 16.984 6.34 1 76.5 41 ALA B N 1
ATOM 2759 C CA . ALA B 1 41 ? 17.406 16.359 5.379 1 76.5 41 ALA B CA 1
ATOM 2760 C C . ALA B 1 41 ? 17.484 17.062 4.023 1 76.5 41 ALA B C 1
ATOM 2762 O O . ALA B 1 41 ? 17.5 18.281 3.949 1 76.5 41 ALA B O 1
ATOM 2763 N N . LYS B 1 42 ? 17.719 16.344 2.965 1 76.69 42 LYS B N 1
ATOM 2764 C CA . LYS B 1 42 ? 17.812 16.828 1.59 1 76.69 42 LYS B CA 1
ATOM 2765 C C . LYS B 1 42 ? 16.484 16.641 0.849 1 76.69 42 LYS B C 1
ATOM 2767 O O . LYS B 1 42 ? 15.656 15.828 1.248 1 76.69 42 LYS B O 1
ATOM 2772 N N . PRO B 1 43 ? 16.266 17.516 -0.116 1 78.56 43 PRO B N 1
ATOM 2773 C CA . PRO B 1 43 ? 15.148 17.203 -1.001 1 78.56 43 PRO B CA 1
ATOM 2774 C C . PRO B 1 43 ? 15.125 15.742 -1.441 1 78.56 43 PRO B C 1
ATOM 2776 O O . PRO B 1 43 ? 16.188 15.109 -1.54 1 78.56 43 PRO B O 1
ATOM 2779 N N . ILE B 1 44 ? 13.906 15.289 -1.611 1 82.5 44 ILE B N 1
ATOM 2780 C CA . ILE B 1 44 ? 13.727 13.891 -1.998 1 82.5 44 ILE B CA 1
ATOM 2781 C C . ILE B 1 44 ? 14.312 13.664 -3.391 1 82.5 44 ILE B C 1
ATOM 2783 O O . ILE B 1 44 ? 14.008 14.406 -4.328 1 82.5 44 ILE B O 1
ATOM 2787 N N . VAL B 1 45 ? 15.211 12.742 -3.502 1 73.5 45 VAL B N 1
ATOM 2788 C CA . VAL B 1 45 ? 15.773 12.375 -4.797 1 73.5 45 VAL B CA 1
ATOM 2789 C C . VAL B 1 45 ? 14.742 11.594 -5.605 1 73.5 45 VAL B C 1
ATOM 2791 O O . VAL B 1 45 ? 14.297 10.523 -5.184 1 73.5 45 VAL B O 1
ATOM 2794 N N . ARG B 1 46 ? 14.234 12.273 -6.637 1 76.12 46 ARG B N 1
ATOM 2795 C CA . ARG B 1 46 ? 13.227 11.625 -7.473 1 76.12 46 ARG B CA 1
ATOM 2796 C C . ARG B 1 46 ? 13.766 11.375 -8.875 1 76.12 46 ARG B C 1
ATOM 2798 O O . ARG B 1 46 ? 14.5 12.203 -9.422 1 76.12 46 ARG B O 1
ATOM 2805 N N . THR B 1 47 ? 13.742 10.07 -9.195 1 69.75 47 THR B N 1
ATOM 2806 C CA . THR B 1 47 ? 14.133 9.711 -10.555 1 69.75 47 THR B CA 1
ATOM 2807 C C . THR B 1 47 ? 12.898 9.445 -11.414 1 69.75 47 THR B C 1
ATOM 2809 O O . THR B 1 47 ? 11.891 8.938 -10.93 1 69.75 47 THR B O 1
ATOM 2812 N N . GLY B 1 48 ? 12.906 10.086 -12.508 1 72.56 48 GLY B N 1
ATOM 2813 C CA . GLY B 1 48 ? 11.828 9.844 -13.453 1 72.56 48 GLY B CA 1
ATOM 2814 C C . GLY B 1 48 ? 10.82 10.977 -13.516 1 72.56 48 GLY B C 1
ATOM 2815 O O . GLY B 1 48 ? 11.047 12.047 -12.953 1 72.56 48 GLY B O 1
ATOM 2816 N N . LYS B 1 49 ? 9.727 10.766 -14.18 1 87.69 49 LYS B N 1
ATOM 2817 C CA . LYS B 1 49 ? 8.633 11.719 -14.336 1 87.69 49 LYS B CA 1
ATOM 2818 C C . LYS B 1 49 ? 7.668 11.648 -13.156 1 87.69 49 LYS B C 1
ATOM 2820 O O . LYS B 1 49 ? 7.52 10.602 -12.531 1 87.69 49 LYS B O 1
ATOM 2825 N N . PRO B 1 50 ? 7.156 12.781 -12.852 1 94.12 50 PRO B N 1
ATOM 2826 C CA . PRO B 1 50 ? 6.156 12.758 -11.781 1 94.12 50 PRO B CA 1
ATOM 2827 C C . PRO B 1 50 ? 5.047 11.734 -12.039 1 94.12 50 PRO B C 1
ATOM 2829 O O . PRO B 1 50 ? 4.742 11.43 -13.195 1 94.12 50 PRO B O 1
ATOM 2832 N N . TYR B 1 51 ? 4.559 11.188 -11.016 1 96 51 TYR B N 1
ATOM 2833 C CA . TYR B 1 51 ? 3.453 10.234 -11.055 1 96 51 TYR B CA 1
ATOM 2834 C C . TYR B 1 51 ? 2.598 10.352 -9.797 1 96 51 TYR B C 1
ATOM 2836 O O . TYR B 1 51 ? 3.078 10.109 -8.688 1 96 51 TYR B O 1
ATOM 2844 N N . MET B 1 52 ? 1.384 10.75 -10.039 1 97.69 52 MET B N 1
ATOM 2845 C CA . MET B 1 52 ? 0.521 11.008 -8.891 1 97.69 52 MET B CA 1
ATOM 2846 C C . MET B 1 52 ? -0.679 10.062 -8.891 1 97.69 52 MET B C 1
ATOM 2848 O O . MET B 1 52 ? -1.204 9.719 -9.945 1 97.69 52 MET B O 1
ATOM 2852 N N . LYS B 1 53 ? -1.059 9.602 -7.719 1 97.94 53 LYS B N 1
ATOM 2853 C CA . LYS B 1 53 ? -2.234 8.789 -7.43 1 97.94 53 LYS B CA 1
ATOM 2854 C C . LYS B 1 53 ? -3.197 9.523 -6.504 1 97.94 53 LYS B C 1
ATOM 2856 O O . LYS B 1 53 ? -2.818 10.5 -5.852 1 97.94 53 LYS B O 1
ATOM 2861 N N . LEU B 1 54 ? -4.434 9.055 -6.438 1 98.56 54 LEU B N 1
ATOM 2862 C CA . LEU B 1 54 ? -5.438 9.797 -5.684 1 98.56 54 LEU B CA 1
ATOM 2863 C C . LEU B 1 54 ? -5.816 9.062 -4.406 1 98.56 54 LEU B C 1
ATOM 2865 O O . LEU B 1 54 ? -5.965 7.836 -4.41 1 98.56 54 LEU B O 1
ATOM 2869 N N . SER B 1 55 ? -5.883 9.758 -3.367 1 98.88 55 SER B N 1
ATOM 2870 C CA . SER B 1 55 ? -6.312 9.312 -2.047 1 98.88 55 SER B CA 1
ATOM 2871 C C . SER B 1 55 ? -7.25 10.328 -1.399 1 98.88 55 SER B C 1
ATOM 2873 O O . SER B 1 55 ? -7.527 11.383 -1.976 1 98.88 55 SER B O 1
ATOM 2875 N N . LEU B 1 56 ? -7.867 9.969 -0.294 1 98.94 56 LEU B N 1
ATOM 2876 C CA . LEU B 1 56 ? -8.805 10.805 0.449 1 98.94 56 LEU B CA 1
ATOM 2877 C C . LEU B 1 56 ? -8.562 10.688 1.95 1 98.94 56 LEU B C 1
ATOM 2879 O O . LEU B 1 56 ? -8.492 9.586 2.492 1 98.94 56 LEU B O 1
ATOM 2883 N N . ALA B 1 57 ? -8.367 11.844 2.564 1 98.88 57 ALA B N 1
ATOM 2884 C CA . ALA B 1 57 ? -8.164 11.859 4.012 1 98.88 57 ALA B CA 1
ATOM 2885 C C . ALA B 1 57 ? -9.492 11.719 4.75 1 98.88 57 ALA B C 1
ATOM 2887 O O . ALA B 1 57 ? -10.469 12.406 4.434 1 98.88 57 ALA B O 1
ATOM 2888 N N . ALA B 1 58 ? -9.5 10.875 5.777 1 98.5 58 ALA B N 1
ATOM 2889 C CA . ALA B 1 58 ? -10.695 10.695 6.602 1 98.5 58 ALA B CA 1
ATOM 2890 C C . ALA B 1 58 ? -11.148 12.023 7.207 1 98.5 58 ALA B C 1
ATOM 2892 O O . ALA B 1 58 ? -12.344 12.242 7.414 1 98.5 58 ALA B O 1
ATOM 2893 N N . TYR B 1 59 ? -10.227 12.914 7.398 1 97.75 59 TYR B N 1
ATOM 2894 C CA . TYR B 1 59 ? -10.531 14.219 7.973 1 97.75 59 TYR B CA 1
ATOM 2895 C C . TYR B 1 59 ? -11.578 14.953 7.141 1 97.75 59 TYR B C 1
ATOM 2897 O O . TYR B 1 59 ? -12.281 15.82 7.652 1 97.75 59 TYR B O 1
ATOM 2905 N N . SER B 1 60 ? -11.672 14.602 5.875 1 98.19 60 SER B N 1
ATOM 2906 C CA . SER B 1 60 ? -12.648 15.219 4.977 1 98.19 60 SER B CA 1
ATOM 2907 C C . SER B 1 60 ? -14.07 14.969 5.453 1 98.19 60 SER B C 1
ATOM 2909 O O . SER B 1 60 ? -14.992 15.703 5.082 1 98.19 60 SER B O 1
ATOM 2911 N N . TYR B 1 61 ? -14.281 13.914 6.199 1 97.12 61 TYR B N 1
ATOM 2912 C CA . TYR B 1 61 ? -15.602 13.539 6.688 1 97.12 61 TYR B CA 1
ATOM 2913 C C . TYR B 1 61 ? -15.711 13.75 8.188 1 97.12 61 TYR B C 1
ATOM 2915 O O . TYR B 1 61 ? -16.484 13.078 8.867 1 97.12 61 TYR B O 1
ATOM 2923 N N . ARG B 1 62 ? -14.969 14.656 8.773 1 94.62 62 ARG B N 1
ATOM 2924 C CA . ARG B 1 62 ? -14.883 14.875 10.211 1 94.62 62 ARG B CA 1
ATOM 2925 C C . ARG B 1 62 ? -16.25 15.18 10.805 1 94.62 62 ARG B C 1
ATOM 2927 O O . ARG B 1 62 ? -16.531 14.844 11.961 1 94.62 62 ARG B O 1
ATOM 2934 N N . LYS B 1 63 ? -17.172 15.758 10.031 1 92.06 63 LYS B N 1
ATOM 2935 C CA . LYS B 1 63 ? -18.516 16.078 10.5 1 92.06 63 LYS B CA 1
ATOM 2936 C C . LYS B 1 63 ? -19.297 14.797 10.82 1 92.06 63 LYS B C 1
ATOM 2938 O O . LYS B 1 63 ? -20.156 14.797 11.703 1 92.06 63 LYS B O 1
ATOM 2943 N N . TYR B 1 64 ? -18.938 13.711 10.109 1 93.94 64 TYR B N 1
ATOM 2944 C CA . TYR B 1 64 ? -19.656 12.445 10.258 1 93.94 64 TYR B CA 1
ATOM 2945 C C . TYR B 1 64 ? -18.922 11.516 11.219 1 93.94 64 TYR B C 1
ATOM 2947 O O . TYR B 1 64 ? -19.531 10.648 11.844 1 93.94 64 TYR B O 1
ATOM 2955 N N . LEU B 1 65 ? -17.594 11.648 11.289 1 91.94 65 LEU B N 1
ATOM 2956 C CA . LEU B 1 65 ? -16.75 10.766 12.078 1 91.94 65 LEU B CA 1
ATOM 2957 C C . LEU B 1 65 ? -16.672 11.234 13.523 1 91.94 65 LEU B C 1
ATOM 2959 O O . LEU B 1 65 ? -16.094 10.555 14.375 1 91.94 65 LEU B O 1
ATOM 2963 N N . ASP B 1 66 ? -17.438 12.125 13.953 1 76.69 66 ASP B N 1
ATOM 2964 C CA . ASP B 1 66 ? -17.406 12.742 15.281 1 76.69 66 ASP B CA 1
ATOM 2965 C C . ASP B 1 66 ? -17.641 11.703 16.375 1 76.69 66 ASP B C 1
ATOM 2967 O O . ASP B 1 66 ? -18.359 10.719 16.156 1 76.69 66 ASP B O 1
ATOM 2971 N N . PHE B 1 67 ? -16.953 11.797 17.5 1 72.81 67 PHE B N 1
ATOM 2972 C CA . PHE B 1 67 ? -16.969 10.812 18.578 1 72.81 67 PHE B CA 1
ATOM 2973 C C . PHE B 1 67 ? -18.312 10.812 19.297 1 72.81 67 PHE B C 1
ATOM 2975 O O . PHE B 1 67 ? -18.75 9.781 19.797 1 72.81 67 PHE B O 1
ATOM 2982 N N . LYS B 1 68 ? -18.906 11.891 19.406 1 77.12 68 LYS B N 1
ATOM 2983 C CA . LYS B 1 68 ? -20.109 11.992 20.234 1 77.12 68 LYS B CA 1
ATOM 2984 C C . LYS B 1 68 ? -21.297 11.344 19.547 1 77.12 68 LYS B C 1
ATOM 2986 O O . LYS B 1 68 ? -22.016 10.547 20.156 1 77.12 68 LYS B O 1
ATOM 2991 N N . ASN B 1 69 ? -21.5 11.672 18.344 1 82.75 69 ASN B N 1
ATOM 2992 C CA . ASN B 1 69 ? -22.625 11.125 17.578 1 82.75 69 ASN B CA 1
ATOM 2993 C C . ASN B 1 69 ? -22.188 10.75 16.172 1 82.75 69 ASN B C 1
ATOM 2995 O O . ASN B 1 69 ? -22.609 11.383 15.195 1 82.75 69 ASN B O 1
ATOM 2999 N N . PRO B 1 70 ? -21.344 9.633 16.125 1 86.38 70 PRO B N 1
ATOM 3000 C CA . PRO B 1 70 ? -20.844 9.289 14.789 1 86.38 70 PRO B CA 1
ATOM 3001 C C . PRO B 1 70 ? -21.938 8.734 13.883 1 86.38 70 PRO B C 1
ATOM 3003 O O . PRO B 1 70 ? -22.766 7.922 14.312 1 86.38 70 PRO B O 1
ATOM 3006 N N . THR B 1 71 ? -22 9.359 12.719 1 92.31 71 THR B N 1
ATOM 3007 C CA . THR B 1 71 ? -22.859 8.805 11.688 1 92.31 71 THR B CA 1
ATOM 3008 C C . THR B 1 71 ? -22.047 8.086 10.617 1 92.31 71 THR B C 1
ATOM 3010 O O . THR B 1 71 ? -22.594 7.648 9.602 1 92.31 71 THR B O 1
ATOM 3013 N N . MET B 1 72 ? -20.812 8.047 10.828 1 95.12 72 MET B N 1
ATOM 3014 C CA . MET B 1 72 ? -19.844 7.328 10.023 1 95.12 72 MET B CA 1
ATOM 3015 C C . MET B 1 72 ? -18.734 6.746 10.891 1 95.12 72 MET B C 1
ATOM 3017 O O . MET B 1 72 ? -18.297 7.383 11.852 1 95.12 72 MET B O 1
ATOM 3021 N N . THR B 1 73 ? -18.344 5.555 10.57 1 95.06 73 THR B N 1
ATOM 3022 C CA . THR B 1 73 ? -17.188 4.945 11.203 1 95.06 73 THR B CA 1
ATOM 3023 C C . THR B 1 73 ? -16.016 4.871 10.234 1 95.06 73 THR B C 1
ATOM 3025 O O . THR B 1 73 ? -16.156 5.188 9.047 1 95.06 73 THR B O 1
ATOM 3028 N N . MET B 1 74 ? -14.859 4.523 10.766 1 96.56 74 MET B N 1
ATOM 3029 C CA . MET B 1 74 ? -13.695 4.402 9.891 1 96.56 74 MET B CA 1
ATOM 3030 C C . MET B 1 74 ? -13.93 3.365 8.805 1 96.56 74 MET B C 1
ATOM 3032 O O . MET B 1 74 ? -13.602 3.594 7.637 1 96.56 74 MET B O 1
ATOM 3036 N N . PRO B 1 75 ? -14.57 2.139 9.109 1 96.75 75 PRO B N 1
ATOM 3037 C CA . PRO B 1 75 ? -14.914 1.204 8.039 1 96.75 75 PRO B CA 1
ATOM 3038 C C . PRO B 1 75 ? -15.852 1.82 7 1 96.75 75 PRO B C 1
ATOM 3040 O O . PRO B 1 75 ? -15.695 1.578 5.801 1 96.75 75 PRO B O 1
ATOM 3043 N N . ASP B 1 76 ? -16.766 2.668 7.465 1 96.81 76 ASP B N 1
ATOM 3044 C CA . ASP B 1 76 ? -17.656 3.359 6.535 1 96.81 76 ASP B CA 1
ATOM 3045 C C . ASP B 1 76 ? -16.875 4.305 5.625 1 96.81 76 ASP B C 1
ATOM 3047 O O . ASP B 1 76 ? -17.172 4.402 4.43 1 96.81 76 ASP B O 1
ATOM 3051 N N . PHE B 1 77 ? -15.961 4.965 6.191 1 98.06 77 PHE B N 1
ATOM 3052 C CA . PHE B 1 77 ? -15.117 5.871 5.414 1 98.06 77 PHE B CA 1
ATOM 3053 C C . PHE B 1 77 ? -14.352 5.113 4.34 1 98.06 77 PHE B C 1
ATOM 3055 O O . PHE B 1 77 ? -14.266 5.559 3.195 1 98.06 77 PHE B O 1
ATOM 3062 N N . ILE B 1 78 ? -13.789 3.965 4.676 1 97.88 78 ILE B N 1
ATOM 3063 C CA . ILE B 1 78 ? -13.047 3.152 3.719 1 97.88 78 ILE B CA 1
ATOM 3064 C C . ILE B 1 78 ? -13.961 2.75 2.564 1 97.88 78 ILE B C 1
ATOM 3066 O O . ILE B 1 78 ? -13.57 2.828 1.397 1 97.88 78 ILE B O 1
ATOM 3070 N N . THR B 1 79 ? -15.188 2.383 2.869 1 96.94 79 THR B N 1
ATOM 3071 C CA . THR B 1 79 ? -16.172 2.035 1.85 1 96.94 79 THR B CA 1
ATOM 3072 C C . THR B 1 79 ? -16.469 3.234 0.955 1 96.94 79 THR B C 1
ATOM 3074 O O . THR B 1 79 ? -16.562 3.094 -0.266 1 96.94 79 THR B O 1
ATOM 3077 N N . GLU B 1 80 ? -16.578 4.426 1.587 1 96.5 80 GLU B N 1
ATOM 3078 C CA . GLU B 1 80 ? -16.812 5.648 0.832 1 96.5 80 GLU B CA 1
ATOM 3079 C C . GLU B 1 80 ? -15.656 5.953 -0.116 1 96.5 80 GLU B C 1
ATOM 3081 O O . GLU B 1 80 ? -15.875 6.273 -1.286 1 96.5 80 GLU B O 1
ATOM 3086 N N . ALA B 1 81 ? -14.492 5.836 0.367 1 97.69 81 ALA B N 1
ATOM 3087 C CA . ALA B 1 81 ? -13.32 6.07 -0.471 1 97.69 81 ALA B CA 1
ATOM 3088 C C . ALA B 1 81 ? -13.297 5.117 -1.664 1 97.69 81 ALA B C 1
ATOM 3090 O O . ALA B 1 81 ? -12.992 5.527 -2.787 1 97.69 81 ALA B O 1
ATOM 3091 N N . ALA B 1 82 ? -13.625 3.852 -1.439 1 97.06 82 ALA B N 1
ATOM 3092 C CA . ALA B 1 82 ? -13.664 2.857 -2.508 1 97.06 82 ALA B CA 1
ATOM 3093 C C . ALA B 1 82 ? -14.719 3.217 -3.555 1 97.06 82 ALA B C 1
ATOM 3095 O O . ALA B 1 82 ? -14.492 3.047 -4.754 1 97.06 82 ALA B O 1
ATOM 3096 N N . SER B 1 83 ? -15.836 3.742 -3.111 1 96.38 83 SER B N 1
ATOM 3097 C CA . SER B 1 83 ? -16.938 4.07 -4.016 1 96.38 83 SER B CA 1
ATOM 3098 C C . SER B 1 83 ? -16.547 5.199 -4.965 1 96.38 83 SER B C 1
ATOM 3100 O O . SER B 1 83 ? -17.188 5.383 -6.008 1 96.38 83 SER B O 1
ATOM 3102 N N . LEU B 1 84 ? -15.508 5.91 -4.641 1 96.88 84 LEU B N 1
ATOM 3103 C CA . LEU B 1 84 ? -15.031 7.02 -5.457 1 96.88 84 LEU B CA 1
ATOM 3104 C C . LEU B 1 84 ? -13.93 6.566 -6.406 1 96.88 84 LEU B C 1
ATOM 3106 O O . LEU B 1 84 ? -13.328 7.387 -7.105 1 96.88 84 LEU B O 1
ATOM 3110 N N . ASN B 1 85 ? -13.625 5.258 -6.43 1 95 85 ASN B N 1
ATOM 3111 C CA . ASN B 1 85 ? -12.602 4.652 -7.281 1 95 85 ASN B CA 1
ATOM 3112 C C . ASN B 1 85 ? -11.242 5.316 -7.09 1 95 85 ASN B C 1
ATOM 3114 O O . ASN B 1 85 ? -10.586 5.688 -8.062 1 95 85 ASN B O 1
ATOM 3118 N N . LEU B 1 86 ? -10.883 5.488 -5.828 1 97.38 86 LEU B N 1
ATOM 3119 C CA . LEU B 1 86 ? -9.578 6.031 -5.457 1 97.38 86 LEU B CA 1
ATOM 3120 C C . LEU B 1 86 ? -8.531 4.93 -5.375 1 97.38 86 LEU B C 1
ATOM 3122 O O . LEU B 1 86 ? -8.875 3.754 -5.215 1 97.38 86 LEU B O 1
ATOM 3126 N N . ASP B 1 87 ? -7.285 5.348 -5.52 1 97.88 87 ASP B N 1
ATOM 3127 C CA . ASP B 1 87 ? -6.164 4.426 -5.379 1 97.88 87 ASP B CA 1
ATOM 3128 C C . ASP B 1 87 ? -5.891 4.113 -3.908 1 97.88 87 ASP B C 1
ATOM 3130 O O . ASP B 1 87 ? -5.41 3.027 -3.578 1 97.88 87 ASP B O 1
ATOM 3134 N N . GLY B 1 88 ? -6.152 5.066 -3.039 1 98.5 88 GLY B N 1
ATOM 3135 C CA . GLY B 1 88 ? -5.883 4.887 -1.622 1 98.5 88 GLY B CA 1
ATOM 3136 C C . GLY B 1 88 ? -6.797 5.707 -0.732 1 98.5 88 GLY B C 1
ATOM 3137 O O . GLY B 1 88 ? -7.668 6.426 -1.224 1 98.5 88 GLY B O 1
ATOM 3138 N N . CYS B 1 89 ? -6.672 5.496 0.563 1 98.81 89 CYS B N 1
ATOM 3139 C CA . CYS B 1 89 ? -7.336 6.277 1.602 1 98.81 89 CYS B CA 1
ATOM 3140 C C . CYS B 1 89 ? -6.387 6.566 2.758 1 98.81 89 CYS B C 1
ATOM 3142 O O . CYS B 1 89 ? -5.539 5.738 3.09 1 98.81 89 CYS B O 1
ATOM 3144 N N . GLU B 1 90 ? -6.441 7.723 3.256 1 98.88 90 GLU B N 1
ATOM 3145 C CA . GLU B 1 90 ? -5.648 8.141 4.41 1 98.88 90 GLU B CA 1
ATOM 3146 C C . GLU B 1 90 ? -6.484 8.133 5.684 1 98.88 90 GLU B C 1
ATOM 3148 O O . GLU B 1 90 ? -7.422 8.922 5.824 1 98.88 90 GLU B O 1
ATOM 3153 N N . LEU B 1 91 ? -6.145 7.305 6.648 1 98.62 91 LEU B N 1
ATOM 3154 C CA . LEU B 1 91 ? -6.949 7.086 7.848 1 98.62 91 LEU B CA 1
ATOM 3155 C C . LEU B 1 91 ? -6.48 7.98 8.992 1 98.62 91 LEU B C 1
ATOM 3157 O O . LEU B 1 91 ? -5.574 7.613 9.742 1 98.62 91 LEU B O 1
ATOM 3161 N N . THR B 1 92 ? -7.137 9.133 9.078 1 97.69 92 THR B N 1
ATOM 3162 C CA . THR B 1 92 ? -6.797 10.07 10.148 1 97.69 92 THR B CA 1
ATOM 3163 C C . THR B 1 92 ? -6.984 9.414 11.516 1 97.69 92 THR B C 1
ATOM 3165 O O . THR B 1 92 ? -8.039 8.844 11.797 1 97.69 92 THR B O 1
ATOM 3168 N N . SER B 1 93 ? -6.078 9.531 12.359 1 95.44 93 SER B N 1
ATOM 3169 C CA . SER B 1 93 ? -5.969 8.781 13.609 1 95.44 93 SER B CA 1
ATOM 3170 C C . SER B 1 93 ? -7.137 9.086 14.539 1 95.44 93 SER B C 1
ATOM 3172 O O . SER B 1 93 ? -7.574 8.227 15.297 1 95.44 93 SER B O 1
ATOM 3174 N N . TYR B 1 94 ? -7.723 10.258 14.477 1 91.38 94 TYR B N 1
ATOM 3175 C CA . TYR B 1 94 ? -8.633 10.812 15.477 1 91.38 94 TYR B CA 1
ATOM 3176 C C . TYR B 1 94 ? -9.875 9.945 15.617 1 91.38 94 TYR B C 1
ATOM 3178 O O . TYR B 1 94 ? -10.578 10.016 16.641 1 91.38 94 TYR B O 1
ATOM 3186 N N . TRP B 1 95 ? -10.07 9.125 14.617 1 89.75 95 TRP B N 1
ATOM 3187 C CA . TRP B 1 95 ? -11.383 8.492 14.594 1 89.75 95 TRP B CA 1
ATOM 3188 C C . TRP B 1 95 ? -11.258 6.969 14.539 1 89.75 95 TRP B C 1
ATOM 3190 O O . TRP B 1 95 ? -12.18 6.277 14.102 1 89.75 95 TRP B O 1
ATOM 3200 N N . PHE B 1 96 ? -10.133 6.52 14.883 1 88.62 96 PHE B N 1
ATOM 3201 C CA . PHE B 1 96 ? -10.016 5.09 15.117 1 88.62 96 PHE B CA 1
ATOM 3202 C C . PHE B 1 96 ? -10.789 4.68 16.375 1 88.62 96 PHE B C 1
ATOM 3204 O O . PHE B 1 96 ? -10.945 5.477 17.297 1 88.62 96 PHE B O 1
ATOM 3211 N N . ALA B 1 97 ? -11.234 3.479 16.375 1 82.94 97 ALA B N 1
ATOM 3212 C CA . ALA B 1 97 ? -11.93 2.984 17.547 1 82.94 97 ALA B CA 1
ATOM 3213 C C . ALA B 1 97 ? -11.023 3.033 18.781 1 82.94 97 ALA B C 1
ATOM 3215 O O . ALA B 1 97 ? -9.836 2.705 18.703 1 82.94 97 ALA B O 1
ATOM 3216 N N . ASN B 1 98 ? -11.531 3.533 19.922 1 76.69 98 ASN B N 1
ATOM 3217 C CA . ASN B 1 98 ? -10.859 3.596 21.219 1 76.69 98 ASN B CA 1
ATOM 3218 C C . ASN B 1 98 ? -9.812 4.703 21.25 1 76.69 98 ASN B C 1
ATOM 3220 O O . ASN B 1 98 ? -9.078 4.832 22.234 1 76.69 98 ASN B O 1
ATOM 3224 N N . TYR B 1 99 ? -9.789 5.496 20.25 1 80.44 99 TYR B N 1
ATOM 3225 C CA . TYR B 1 99 ? -8.883 6.645 20.281 1 80.44 99 TYR B CA 1
ATOM 3226 C C . TYR B 1 99 ? -9.242 7.582 21.438 1 80.44 99 TYR B C 1
ATOM 3228 O O . TYR B 1 99 ? -10.422 7.805 21.703 1 80.44 99 TYR B O 1
ATOM 3236 N N . PRO B 1 100 ? -8.219 7.984 22.234 1 76.12 100 PRO B N 1
ATOM 3237 C CA . PRO B 1 100 ? -6.773 7.855 22.062 1 76.12 100 PRO B CA 1
ATOM 3238 C C . PRO B 1 100 ? -6.188 6.684 22.844 1 76.12 100 PRO B C 1
ATOM 3240 O O . PRO B 1 100 ? -4.969 6.57 22.969 1 76.12 100 PRO B O 1
ATOM 3243 N N . ALA B 1 101 ? -7.137 5.902 23.312 1 81.88 101 ALA B N 1
ATOM 3244 C CA . ALA B 1 101 ? -6.664 4.723 24.031 1 81.88 101 ALA B CA 1
ATOM 3245 C C . ALA B 1 101 ? -6.047 3.707 23.062 1 81.88 101 ALA B C 1
ATOM 3247 O O . ALA B 1 101 ? -6.031 3.92 21.859 1 81.88 101 ALA B O 1
ATOM 3248 N N . GLU B 1 102 ? -5.473 2.764 23.703 1 86.44 102 GLU B N 1
ATOM 3249 C CA . GLU B 1 102 ? -4.828 1.715 22.922 1 86.44 102 GLU B CA 1
ATOM 3250 C C . GLU B 1 102 ? -5.82 1.043 21.984 1 86.44 102 GLU B C 1
ATOM 3252 O O . GLU B 1 102 ? -6.949 0.736 22.375 1 86.44 102 GLU B O 1
ATOM 3257 N N . ILE B 1 103 ? -5.434 0.94 20.797 1 91.69 103 ILE B N 1
ATOM 3258 C CA . ILE B 1 103 ? -6.266 0.344 19.75 1 91.69 103 ILE B CA 1
ATOM 3259 C C . ILE B 1 103 ? -5.93 -1.138 19.609 1 91.69 103 ILE B C 1
ATOM 3261 O O . ILE B 1 103 ? -4.754 -1.512 19.562 1 91.69 103 ILE B O 1
ATOM 3265 N N . ASP B 1 104 ? -6.953 -1.925 19.5 1 93.62 104 ASP B N 1
ATOM 3266 C CA . ASP B 1 104 ? -6.809 -3.369 19.344 1 93.62 104 ASP B CA 1
ATOM 3267 C C . ASP B 1 104 ? -6.195 -3.717 17.984 1 93.62 104 ASP B C 1
ATOM 3269 O O . ASP B 1 104 ? -6.613 -3.184 16.953 1 93.62 104 ASP B O 1
ATOM 3273 N N . THR B 1 105 ? -5.234 -4.594 18.062 1 95.81 105 THR B N 1
ATOM 3274 C CA . THR B 1 105 ? -4.566 -5.02 16.844 1 95.81 105 THR B CA 1
ATOM 3275 C C . THR B 1 105 ? -5.57 -5.629 15.859 1 95.81 105 THR B C 1
ATOM 3277 O O . THR B 1 105 ? -5.465 -5.426 14.648 1 95.81 105 THR B O 1
ATOM 3280 N N . ALA B 1 106 ? -6.547 -6.363 16.359 1 95.38 106 ALA B N 1
ATOM 3281 C CA . ALA B 1 106 ? -7.559 -6.988 15.508 1 95.38 106 ALA B CA 1
ATOM 3282 C C . ALA B 1 106 ? -8.352 -5.934 14.734 1 95.38 106 ALA B C 1
ATOM 3284 O O . ALA B 1 106 ? -8.68 -6.133 13.562 1 95.38 106 ALA B O 1
ATOM 3285 N N . TYR B 1 107 ? -8.672 -4.844 15.414 1 96.62 107 TYR B N 1
ATOM 3286 C CA . TYR B 1 107 ? -9.367 -3.744 14.758 1 96.62 107 TYR B CA 1
ATOM 3287 C C . TYR B 1 107 ? -8.508 -3.146 13.648 1 96.62 107 TYR B C 1
ATOM 3289 O O . TYR B 1 107 ? -8.977 -2.959 12.523 1 96.62 107 TYR B O 1
ATOM 3297 N N . LEU B 1 108 ? -7.25 -2.91 13.953 1 98 108 LEU B N 1
ATOM 3298 C CA . LEU B 1 108 ? -6.316 -2.365 12.977 1 98 108 LEU B CA 1
ATOM 3299 C C . LEU B 1 108 ? -6.219 -3.273 11.758 1 98 108 LEU B C 1
ATOM 3301 O O . LEU B 1 108 ? -6.297 -2.803 10.617 1 98 108 LEU B O 1
ATOM 3305 N N . LEU B 1 109 ? -6.113 -4.543 11.977 1 97.81 109 LEU B N 1
ATOM 3306 C CA . LEU B 1 109 ? -5.977 -5.508 10.891 1 97.81 109 LEU B CA 1
ATOM 3307 C C . LEU B 1 109 ? -7.262 -5.602 10.078 1 97.81 109 LEU B C 1
ATOM 3309 O O . LEU B 1 109 ? -7.223 -5.816 8.867 1 97.81 109 LEU B O 1
ATOM 3313 N N . SER B 1 110 ? -8.367 -5.41 10.734 1 97.12 110 SER B N 1
ATOM 3314 C CA . SER B 1 110 ? -9.633 -5.445 10.008 1 97.12 110 SER B CA 1
ATOM 3315 C C . SER B 1 110 ? -9.742 -4.273 9.039 1 97.12 110 SER B C 1
ATOM 3317 O O . SER B 1 110 ? -10.312 -4.41 7.949 1 97.12 110 SER B O 1
ATOM 3319 N N . LEU B 1 111 ? -9.242 -3.082 9.438 1 98.19 111 LEU B N 1
ATOM 3320 C CA . LEU B 1 111 ? -9.227 -1.933 8.539 1 98.19 111 LEU B CA 1
ATOM 3321 C C . LEU B 1 111 ? -8.305 -2.189 7.348 1 98.19 111 LEU B C 1
ATOM 3323 O O . LEU B 1 111 ? -8.656 -1.874 6.211 1 98.19 111 LEU B O 1
ATOM 3327 N N . LYS B 1 112 ? -7.156 -2.764 7.648 1 98.44 112 LYS B N 1
ATOM 3328 C CA . LYS B 1 112 ? -6.195 -3.117 6.609 1 98.44 112 LYS B CA 1
ATOM 3329 C C . LYS B 1 112 ? -6.805 -4.086 5.598 1 98.44 112 LYS B C 1
ATOM 3331 O O . LYS B 1 112 ? -6.688 -3.883 4.387 1 98.44 112 LYS B O 1
ATOM 3336 N N . GLU B 1 113 ? -7.449 -5.074 6.098 1 97.19 113 GLU B N 1
ATOM 3337 C CA . GLU B 1 113 ? -8.086 -6.086 5.262 1 97.19 113 GLU B CA 1
ATOM 3338 C C . GLU B 1 113 ? -9.188 -5.48 4.398 1 97.19 113 GLU B C 1
ATOM 3340 O O . GLU B 1 113 ? -9.273 -5.77 3.205 1 97.19 113 GLU B O 1
ATOM 3345 N N . GLN B 1 114 ? -9.992 -4.68 4.98 1 96.75 114 GLN B N 1
ATOM 3346 C CA . GLN B 1 114 ? -11.094 -4.062 4.25 1 96.75 114 GLN B CA 1
ATOM 3347 C C . GLN B 1 114 ? -10.578 -3.191 3.109 1 96.75 114 GLN B C 1
ATOM 3349 O O . GLN B 1 114 ? -11.102 -3.246 1.994 1 96.75 114 GLN B O 1
ATOM 3354 N N . ALA B 1 115 ? -9.602 -2.355 3.459 1 98.12 115 ALA B N 1
ATOM 3355 C CA . ALA B 1 115 ? -9.023 -1.51 2.416 1 98.12 115 ALA B CA 1
ATOM 3356 C C . ALA B 1 115 ? -8.508 -2.352 1.253 1 98.12 115 ALA B C 1
ATOM 3358 O O . ALA B 1 115 ? -8.812 -2.066 0.091 1 98.12 115 ALA B O 1
ATOM 3359 N N . PHE B 1 116 ? -7.836 -3.396 1.569 1 97.75 116 PHE B N 1
ATOM 3360 C CA . PHE B 1 116 ? -7.281 -4.289 0.559 1 97.75 116 PHE B CA 1
ATOM 3361 C C . PHE B 1 116 ? -8.391 -4.918 -0.277 1 97.75 116 PHE B C 1
ATOM 3363 O O . PHE B 1 116 ? -8.344 -4.879 -1.508 1 97.75 116 PHE B O 1
ATOM 3370 N N . ARG B 1 117 ? -9.383 -5.422 0.365 1 95.44 117 ARG B N 1
ATOM 3371 C CA . ARG B 1 117 ? -10.492 -6.098 -0.298 1 95.44 117 ARG B CA 1
ATOM 3372 C C . ARG B 1 117 ? -11.219 -5.152 -1.243 1 95.44 117 ARG B C 1
ATOM 3374 O O . ARG B 1 117 ? -11.672 -5.562 -2.312 1 95.44 117 ARG B O 1
ATOM 3381 N N . LEU B 1 118 ? -11.172 -3.928 -0.916 1 96.44 118 LEU B N 1
ATOM 3382 C CA . LEU B 1 118 ? -11.922 -2.947 -1.698 1 96.44 118 LEU B CA 1
ATOM 3383 C C . LEU B 1 118 ? -11.016 -2.275 -2.729 1 96.44 118 LEU B C 1
ATOM 3385 O O . LEU B 1 118 ? -11.43 -1.325 -3.396 1 96.44 118 LEU B O 1
ATOM 3389 N N . GLY B 1 119 ? -9.789 -2.729 -2.852 1 96.75 119 GLY B N 1
ATOM 3390 C CA . GLY B 1 119 ? -8.883 -2.248 -3.883 1 96.75 119 GLY B CA 1
ATOM 3391 C C . GLY B 1 119 ? -8.188 -0.949 -3.512 1 96.75 119 GLY B C 1
ATOM 3392 O O . GLY B 1 119 ? -7.719 -0.219 -4.387 1 96.75 119 GLY B O 1
ATOM 3393 N N . LEU B 1 120 ? -8.188 -0.641 -2.211 1 97.94 120 LEU B N 1
ATOM 3394 C CA . LEU B 1 120 ? -7.543 0.573 -1.722 1 97.94 120 LEU B CA 1
ATOM 3395 C C . LEU B 1 120 ? -6.227 0.245 -1.019 1 97.94 120 LEU B C 1
ATOM 3397 O O . LEU B 1 120 ? -6.137 -0.755 -0.303 1 97.94 120 LEU B O 1
ATOM 3401 N N . ASP B 1 121 ? -5.246 1.045 -1.271 1 98.62 121 ASP B N 1
ATOM 3402 C CA . ASP B 1 121 ? -4.109 1.077 -0.355 1 98.62 121 ASP B CA 1
ATOM 3403 C C . ASP B 1 121 ? -4.324 2.109 0.75 1 98.62 121 ASP B C 1
ATOM 3405 O O . ASP B 1 121 ? -5.023 3.104 0.551 1 98.62 121 ASP B O 1
ATOM 3409 N N . ILE B 1 122 ? -3.873 1.814 1.96 1 98.81 122 ILE B N 1
ATOM 3410 C CA . ILE B 1 122 ? -3.82 2.85 2.986 1 98.81 122 ILE B CA 1
ATOM 3411 C C . ILE B 1 122 ? -2.623 3.764 2.736 1 98.81 122 ILE B C 1
ATOM 3413 O O . ILE B 1 122 ? -1.476 3.365 2.947 1 98.81 122 ILE B O 1
ATOM 3417 N N . SER B 1 123 ? -2.916 4.961 2.285 1 98.81 123 SER B N 1
ATOM 3418 C CA . SER B 1 123 ? -1.879 5.848 1.774 1 98.81 123 SER B CA 1
ATOM 3419 C C . SER B 1 123 ? -1.114 6.516 2.914 1 98.81 123 SER B C 1
ATOM 3421 O O . SER B 1 123 ? -0.002 7.012 2.717 1 98.81 123 SER B O 1
ATOM 3423 N N . GLY B 1 124 ? -1.678 6.594 4.078 1 98.75 124 GLY B N 1
ATOM 3424 C CA . GLY B 1 124 ? -1.055 7.219 5.234 1 98.75 124 GLY B CA 1
ATOM 3425 C C . GLY B 1 124 ? -2.018 7.441 6.387 1 98.75 124 GLY B C 1
ATOM 3426 O O . GLY B 1 124 ? -3.16 6.977 6.344 1 98.75 124 GLY B O 1
ATOM 3427 N N . THR B 1 125 ? -1.532 8.008 7.453 1 98.69 125 THR B N 1
ATOM 3428 C CA . THR B 1 125 ? -2.318 8.484 8.586 1 98.69 125 THR B CA 1
ATOM 3429 C C . THR B 1 125 ? -1.817 9.844 9.055 1 98.69 125 THR B C 1
ATOM 3431 O O . THR B 1 125 ? -0.903 10.414 8.453 1 98.69 125 THR B O 1
ATOM 3434 N N . ALA B 1 126 ? -2.506 10.422 9.93 1 98.69 126 ALA B N 1
ATOM 3435 C CA . ALA B 1 126 ? -2.178 11.727 10.484 1 98.69 126 ALA B CA 1
ATOM 3436 C C . ALA B 1 126 ? -2.449 11.773 11.984 1 98.69 126 ALA B C 1
ATOM 3438 O O . ALA B 1 126 ? -3.479 11.273 12.453 1 98.69 126 ALA B O 1
ATOM 3439 N N . ILE B 1 127 ? -1.496 12.336 12.703 1 98.25 127 ILE B N 1
ATOM 3440 C CA . ILE B 1 127 ? -1.664 12.297 14.148 1 98.25 127 ILE B CA 1
ATOM 3441 C C . ILE B 1 127 ? -1.589 13.719 14.711 1 98.25 127 ILE B C 1
ATOM 3443 O O . ILE B 1 127 ? -1.156 14.641 14.023 1 98.25 127 ILE B O 1
ATOM 3447 N N . ASN B 1 128 ? -2.088 13.836 15.922 1 97 128 ASN B N 1
ATOM 3448 C CA . ASN B 1 128 ? -2.07 15.109 16.641 1 97 128 ASN B CA 1
ATOM 3449 C C . ASN B 1 128 ? -0.978 15.148 17.703 1 97 128 ASN B C 1
ATOM 3451 O O . ASN B 1 128 ? -1.268 15.094 18.891 1 97 128 ASN B O 1
ATOM 3455 N N . ASN B 1 129 ? 0.22 15.367 17.312 1 98 129 ASN B N 1
ATOM 3456 C CA . ASN B 1 129 ? 1.37 15.531 18.203 1 98 129 ASN B CA 1
ATOM 3457 C C . ASN B 1 129 ? 1.782 17 18.312 1 98 129 ASN B C 1
ATOM 3459 O O . ASN B 1 129 ? 1.275 17.844 17.578 1 98 129 ASN B O 1
ATOM 3463 N N . ASN B 1 130 ? 2.619 17.312 19.328 1 98.56 130 ASN B N 1
ATOM 3464 C CA . ASN B 1 130 ? 3.25 18.609 19.5 1 98.56 130 ASN B CA 1
ATOM 3465 C C . ASN B 1 130 ? 4.699 18.484 19.953 1 98.56 130 ASN B C 1
ATOM 3467 O O . ASN B 1 130 ? 4.961 18.156 21.109 1 98.56 130 ASN B O 1
ATOM 3471 N N . PHE B 1 131 ? 5.641 18.828 19.094 1 98.5 131 PHE B N 1
ATOM 3472 C CA . PHE B 1 131 ? 7.051 18.609 19.391 1 98.5 131 PHE B CA 1
ATOM 3473 C C . PHE B 1 131 ? 7.719 19.875 19.875 1 98.5 131 PHE B C 1
ATOM 3475 O O . PHE B 1 131 ? 8.914 19.891 20.188 1 98.5 131 PHE B O 1
ATOM 3482 N N . CYS B 1 132 ? 6.934 20.969 20 1 98.62 132 CYS B N 1
ATOM 3483 C CA . CYS B 1 132 ? 7.492 22.234 20.469 1 98.62 132 CYS B CA 1
ATOM 3484 C C . CYS B 1 132 ? 7.348 22.375 21.969 1 98.62 132 CYS B C 1
ATOM 3486 O O . CYS B 1 132 ? 7.906 23.297 22.578 1 98.62 132 CYS B O 1
ATOM 3488 N N . LEU B 1 133 ? 6.719 21.453 22.609 1 97.81 133 LEU B N 1
ATOM 3489 C CA . LEU B 1 133 ? 6.449 21.531 24.031 1 97.81 133 LEU B CA 1
ATOM 3490 C C . LEU B 1 133 ? 7.746 21.469 24.844 1 97.81 133 LEU B C 1
ATOM 3492 O O . LEU B 1 133 ? 8.664 20.734 24.484 1 97.81 133 LEU B O 1
ATOM 3496 N N . PRO B 1 134 ? 7.789 22.188 25.938 1 96.88 134 PRO B N 1
ATOM 3497 C CA . PRO B 1 134 ? 8.945 22.047 26.828 1 96.88 134 PRO B CA 1
ATOM 3498 C C . PRO B 1 134 ? 9.023 20.672 27.484 1 96.88 134 PRO B C 1
ATOM 3500 O O . PRO B 1 134 ? 8.055 19.906 27.453 1 96.88 134 PRO B O 1
ATOM 3503 N N . GLU B 1 135 ? 10.227 20.391 28.047 1 96.06 135 GLU B N 1
ATOM 3504 C CA . GLU B 1 135 ? 10.391 19.141 28.766 1 96.06 135 GLU B CA 1
ATOM 3505 C C . GLU B 1 135 ? 9.328 18.969 29.844 1 96.06 135 GLU B C 1
ATOM 3507 O O . GLU B 1 135 ? 8.969 19.938 30.531 1 96.06 135 GLU B O 1
ATOM 3512 N N . GLY B 1 136 ? 8.781 17.797 29.953 1 97.12 136 GLY B N 1
ATOM 3513 C CA . GLY B 1 136 ? 7.73 17.516 30.906 1 97.12 136 GLY B CA 1
ATOM 3514 C C . GLY B 1 136 ? 6.766 16.453 30.438 1 97.12 136 GLY B C 1
ATOM 3515 O O . GLY B 1 136 ? 7.016 15.773 29.438 1 97.12 136 GLY B O 1
ATOM 3516 N N . GLU B 1 137 ? 5.715 16.266 31.172 1 97.88 137 GLU B N 1
ATOM 3517 C CA . GLU B 1 137 ? 4.754 15.188 30.953 1 97.88 137 GLU B CA 1
ATOM 3518 C C . GLU B 1 137 ? 4.059 15.336 29.594 1 97.88 137 GLU B C 1
ATOM 3520 O O . GLU B 1 137 ? 3.855 14.352 28.891 1 97.88 137 GLU B O 1
ATOM 3525 N N . ALA B 1 138 ? 3.688 16.594 29.281 1 97.44 138 ALA B N 1
ATOM 3526 C CA . ALA B 1 138 ? 2.977 16.812 28.031 1 97.44 138 ALA B CA 1
ATOM 3527 C C . ALA B 1 138 ? 3.844 16.438 26.828 1 97.44 138 ALA B C 1
ATOM 3529 O O . ALA B 1 138 ? 3.355 15.844 25.875 1 97.44 138 ALA B O 1
ATOM 3530 N N . ARG B 1 139 ? 5.07 16.812 26.844 1 97.75 139 ARG B N 1
ATOM 3531 C CA . ARG B 1 139 ? 6.004 16.453 25.781 1 97.75 139 ARG B CA 1
ATOM 3532 C C . ARG B 1 139 ? 6.168 14.938 25.703 1 97.75 139 ARG B C 1
ATOM 3534 O O . ARG B 1 139 ? 6.145 14.359 24.609 1 97.75 139 ARG B O 1
ATOM 3541 N N . GLN B 1 140 ? 6.336 14.273 26.859 1 97.88 140 GLN B N 1
ATOM 3542 C CA . GLN B 1 140 ? 6.488 12.828 26.891 1 97.88 140 GLN B CA 1
ATOM 3543 C C . GLN B 1 140 ? 5.266 12.133 26.297 1 97.88 140 GLN B C 1
ATOM 3545 O O . GLN B 1 140 ? 5.391 11.141 25.578 1 97.88 140 GLN B O 1
ATOM 3550 N N . LYS B 1 141 ? 4.137 12.688 26.641 1 97.38 141 LYS B N 1
ATOM 3551 C CA . LYS B 1 141 ? 2.902 12.141 26.094 1 97.38 141 LYS B CA 1
ATOM 3552 C C . LYS B 1 141 ? 2.875 12.258 24.562 1 97.38 141 LYS B C 1
ATOM 3554 O O . LYS B 1 141 ? 2.424 11.344 23.875 1 97.38 141 LYS B O 1
ATOM 3559 N N . SER B 1 142 ? 3.318 13.359 24.047 1 97.81 142 SER B N 1
ATOM 3560 C CA . SER B 1 142 ? 3.371 13.578 22.609 1 97.81 142 SER B CA 1
ATOM 3561 C C . SER B 1 142 ? 4.336 12.609 21.938 1 97.81 142 SER B C 1
ATOM 3563 O O . SER B 1 142 ? 4.027 12.039 20.891 1 97.81 142 SER B O 1
ATOM 3565 N N . LEU B 1 143 ? 5.484 12.359 22.531 1 98.19 143 LEU B N 1
ATOM 3566 C CA . LEU B 1 143 ? 6.473 11.422 22 1 98.19 143 LEU B CA 1
ATOM 3567 C C . LEU B 1 143 ? 5.941 9.992 22.047 1 98.19 143 LEU B C 1
ATOM 3569 O O . LEU B 1 143 ? 6.082 9.242 21.078 1 98.19 143 LEU B O 1
ATOM 3573 N N . GLU B 1 144 ? 5.316 9.641 23.125 1 97.81 144 GLU B N 1
ATOM 3574 C CA . GLU B 1 144 ? 4.75 8.305 23.281 1 97.81 144 GLU B CA 1
ATOM 3575 C C . GLU B 1 144 ? 3.611 8.078 22.281 1 97.81 144 GLU B C 1
ATOM 3577 O O . GLU B 1 144 ? 3.482 6.988 21.719 1 97.81 144 GLU B O 1
ATOM 3582 N N . HIS B 1 145 ? 2.826 9.102 22.141 1 97.56 145 HIS B N 1
ATOM 3583 C CA . HIS B 1 145 ? 1.747 9.047 21.156 1 97.56 145 HIS B CA 1
ATOM 3584 C C . HIS B 1 145 ? 2.289 8.781 19.766 1 97.56 145 HIS B C 1
ATOM 3586 O O . HIS B 1 145 ? 1.777 7.922 19.047 1 97.56 145 HIS B O 1
ATOM 3592 N N . THR B 1 146 ? 3.289 9.477 19.438 1 98.5 146 THR B N 1
ATOM 3593 C CA . THR B 1 146 ? 3.91 9.312 18.125 1 98.5 146 THR B CA 1
ATOM 3594 C C . THR B 1 146 ? 4.465 7.902 17.969 1 98.5 146 THR B C 1
ATOM 3596 O O . THR B 1 146 ? 4.258 7.258 16.938 1 98.5 146 THR B O 1
ATOM 3599 N N . ARG B 1 147 ? 5.109 7.391 18.969 1 98.31 147 ARG B N 1
ATOM 3600 C CA . ARG B 1 147 ? 5.656 6.035 18.938 1 98.31 147 ARG B CA 1
ATOM 3601 C C . ARG B 1 147 ? 4.551 5.004 18.734 1 98.31 147 ARG B C 1
ATOM 3603 O O . ARG B 1 147 ? 4.68 4.102 17.906 1 98.31 147 ARG B O 1
ATOM 3610 N N . ARG B 1 148 ? 3.504 5.156 19.469 1 97.69 148 ARG B N 1
ATOM 3611 C CA . ARG B 1 148 ? 2.371 4.242 19.359 1 97.69 148 ARG B CA 1
ATOM 3612 C C . ARG B 1 148 ? 1.796 4.254 17.953 1 97.69 148 ARG B C 1
ATOM 3614 O O . ARG B 1 148 ? 1.482 3.201 17.391 1 97.69 148 ARG B O 1
ATOM 3621 N N . TRP B 1 149 ? 1.701 5.363 17.375 1 98.31 149 TRP B N 1
ATOM 3622 C CA . TRP B 1 149 ? 1.087 5.469 16.047 1 98.31 149 TRP B CA 1
ATOM 3623 C C . TRP B 1 149 ? 2.049 5.004 14.969 1 98.31 149 TRP B C 1
ATOM 3625 O O . TRP B 1 149 ? 1.621 4.586 13.891 1 98.31 149 TRP B O 1
ATOM 3635 N N . ILE B 1 150 ? 3.369 5.102 15.242 1 98.69 150 ILE B N 1
ATOM 3636 C CA . ILE B 1 150 ? 4.316 4.445 14.344 1 98.69 150 ILE B CA 1
ATOM 3637 C C . ILE B 1 150 ? 4.039 2.943 14.32 1 98.69 150 ILE B C 1
ATOM 3639 O O . ILE B 1 150 ? 3.998 2.334 13.25 1 98.69 150 ILE B O 1
ATOM 3643 N N . ASP B 1 151 ? 3.787 2.359 15.469 1 98.12 151 ASP B N 1
ATOM 3644 C CA . ASP B 1 151 ? 3.438 0.944 15.531 1 98.12 151 ASP B CA 1
ATOM 3645 C C . ASP B 1 151 ? 2.139 0.664 14.781 1 98.12 151 ASP B C 1
ATOM 3647 O O . ASP B 1 151 ? 2.061 -0.29 14 1 98.12 151 ASP B O 1
ATOM 3651 N N . TYR B 1 152 ? 1.107 1.481 15.062 1 98.25 152 TYR B N 1
ATOM 3652 C CA . TYR B 1 152 ? -0.184 1.285 14.414 1 98.25 152 TYR B CA 1
ATOM 3653 C C . TYR B 1 152 ? -0.063 1.433 12.898 1 98.25 152 TYR B C 1
ATOM 3655 O O . TYR B 1 152 ? -0.659 0.661 12.148 1 98.25 152 TYR B O 1
ATOM 3663 N N . ALA B 1 153 ? 0.697 2.426 12.461 1 98.62 153 ALA B N 1
ATOM 3664 C CA . ALA B 1 153 ? 0.907 2.633 11.031 1 98.62 153 ALA B CA 1
ATOM 3665 C C . ALA B 1 153 ? 1.561 1.413 10.391 1 98.62 153 ALA B C 1
ATOM 3667 O O . ALA B 1 153 ? 1.164 0.989 9.305 1 98.62 153 ALA B O 1
ATOM 3668 N N . ALA B 1 154 ? 2.527 0.867 11.031 1 98 154 ALA B N 1
ATOM 3669 C CA . ALA B 1 154 ? 3.184 -0.34 10.539 1 98 154 ALA B CA 1
ATOM 3670 C C . ALA B 1 154 ? 2.195 -1.498 10.43 1 98 154 ALA B C 1
ATOM 3672 O O . ALA B 1 154 ? 2.213 -2.248 9.453 1 98 154 ALA B O 1
ATOM 3673 N N . ILE B 1 155 ? 1.32 -1.627 11.344 1 97.56 155 ILE B N 1
ATOM 3674 C CA . ILE B 1 155 ? 0.361 -2.727 11.383 1 97.56 155 ILE B CA 1
ATOM 3675 C C . ILE B 1 155 ? -0.646 -2.57 10.242 1 97.56 155 ILE B C 1
ATOM 3677 O O . ILE B 1 155 ? -0.932 -3.529 9.523 1 97.56 155 ILE B O 1
ATOM 3681 N N . ILE B 1 156 ? -1.154 -1.374 10.016 1 98 156 ILE B N 1
ATOM 3682 C CA . ILE B 1 156 ? -2.225 -1.203 9.039 1 98 156 ILE B CA 1
ATOM 3683 C C . ILE B 1 156 ? -1.629 -1.065 7.641 1 98 156 ILE B C 1
ATOM 3685 O O . ILE B 1 156 ? -2.354 -1.109 6.645 1 98 156 ILE B O 1
ATOM 3689 N N . GLY B 1 157 ? -0.298 -0.889 7.594 1 97.56 157 GLY B N 1
ATOM 3690 C CA . GLY B 1 157 ? 0.365 -0.78 6.305 1 97.56 157 GLY B CA 1
ATOM 3691 C C . GLY B 1 157 ? 0.402 0.639 5.773 1 97.56 157 GLY B C 1
ATOM 3692 O O . GLY B 1 157 ? 0.485 0.851 4.559 1 97.56 157 GLY B O 1
ATOM 3693 N N . ALA B 1 158 ? 0.191 1.64 6.605 1 98.62 158 ALA B N 1
ATOM 3694 C CA . ALA B 1 158 ? 0.378 3.033 6.211 1 98.62 158 ALA B CA 1
ATOM 3695 C C . ALA B 1 158 ? 1.86 3.387 6.133 1 98.62 158 ALA B C 1
ATOM 3697 O O . ALA B 1 158 ? 2.584 3.283 7.125 1 98.62 158 ALA B O 1
ATOM 3698 N N . PRO B 1 159 ? 2.301 3.855 4.996 1 98.62 159 PRO B N 1
ATOM 3699 C CA . PRO B 1 159 ? 3.744 4.066 4.855 1 98.62 159 PRO B CA 1
ATOM 3700 C C . PRO B 1 159 ? 4.207 5.395 5.453 1 98.62 159 PRO B C 1
ATOM 3702 O O . PRO B 1 159 ? 5.41 5.609 5.629 1 98.62 159 PRO B O 1
ATOM 3705 N N . VAL B 1 160 ? 3.27 6.305 5.762 1 98.88 160 VAL B N 1
ATOM 3706 C CA . VAL B 1 160 ? 3.654 7.656 6.164 1 98.88 160 VAL B CA 1
ATOM 3707 C C . VAL B 1 160 ? 2.678 8.18 7.211 1 98.88 160 VAL B C 1
ATOM 3709 O O . VAL B 1 160 ? 1.476 7.91 7.141 1 98.88 160 VAL B O 1
ATOM 3712 N N . ILE B 1 161 ? 3.191 8.875 8.195 1 98.94 161 ILE B N 1
ATOM 3713 C CA . ILE B 1 161 ? 2.408 9.594 9.195 1 98.94 161 ILE B CA 1
ATOM 3714 C C . ILE B 1 161 ? 2.637 11.102 9.055 1 98.94 161 ILE B C 1
ATOM 3716 O O . ILE B 1 161 ? 3.775 11.57 9.102 1 98.94 161 ILE B O 1
ATOM 3720 N N . ARG B 1 162 ? 1.601 11.789 8.812 1 98.94 162 ARG B N 1
ATOM 3721 C CA . ARG B 1 162 ? 1.688 13.242 8.961 1 98.94 162 ARG B CA 1
ATOM 3722 C C . ARG B 1 162 ? 1.818 13.633 10.43 1 98.94 162 ARG B C 1
ATOM 3724 O O . ARG B 1 162 ? 0.987 13.258 11.258 1 98.94 162 ARG B O 1
ATOM 3731 N N . ILE B 1 163 ? 2.85 14.383 10.789 1 98.88 163 ILE B N 1
ATOM 3732 C CA . ILE B 1 163 ? 3.076 14.883 12.141 1 98.88 163 ILE B CA 1
ATOM 3733 C C . ILE B 1 163 ? 3.09 16.406 12.133 1 98.88 163 ILE B C 1
ATOM 3735 O O . ILE B 1 163 ? 3.248 17.031 11.078 1 98.88 163 ILE B O 1
ATOM 3739 N N . PHE B 1 164 ? 2.967 16.984 13.359 1 98.81 164 PHE B N 1
ATOM 3740 C CA . PHE B 1 164 ? 3.012 18.422 13.523 1 98.81 164 PHE B CA 1
ATOM 3741 C C . PHE B 1 164 ? 4.301 18.844 14.211 1 98.81 164 PHE B C 1
ATOM 3743 O O . PHE B 1 164 ? 4.93 18.047 14.914 1 98.81 164 PHE B O 1
ATOM 3750 N N . ALA B 1 165 ? 4.656 20.094 13.914 1 98.69 165 ALA B N 1
ATOM 3751 C CA . ALA B 1 165 ? 5.703 20.703 14.727 1 98.69 165 ALA B CA 1
ATOM 3752 C C . ALA B 1 165 ? 5.145 21.219 16.047 1 98.69 165 ALA B C 1
ATOM 3754 O O . ALA B 1 165 ? 5.359 20.609 17.094 1 98.69 165 ALA B O 1
ATOM 3755 N N . GLY B 1 166 ? 4.395 22.188 16.016 1 98.25 166 GLY B N 1
ATOM 3756 C CA . GLY B 1 166 ? 3.824 22.844 17.188 1 98.25 166 GLY B CA 1
ATOM 3757 C C . GLY B 1 166 ? 3.988 24.359 17.156 1 98.25 166 GLY B C 1
ATOM 3758 O O . GLY B 1 166 ? 4.332 24.938 16.125 1 98.25 166 GLY B O 1
ATOM 3759 N N . TYR B 1 167 ? 3.668 24.984 18.281 1 97.69 167 TYR B N 1
ATOM 3760 C CA . TYR B 1 167 ? 3.725 26.438 18.453 1 97.69 167 TYR B CA 1
ATOM 3761 C C . TYR B 1 167 ? 4.809 26.828 19.453 1 97.69 167 TYR B C 1
ATOM 3763 O O . TYR B 1 167 ? 5.23 26 20.266 1 97.69 167 TYR B O 1
ATOM 3771 N N . VAL B 1 168 ? 5.246 28.078 19.312 1 97.62 168 VAL B N 1
ATOM 3772 C CA . VAL B 1 168 ? 6.188 28.594 20.297 1 97.62 168 VAL B CA 1
ATOM 3773 C C . VAL B 1 168 ? 5.484 28.766 21.641 1 97.62 168 VAL B C 1
ATOM 3775 O O . VAL B 1 168 ? 4.508 29.5 21.766 1 97.62 168 VAL B O 1
ATOM 3778 N N . PRO B 1 169 ? 5.984 28.016 22.641 1 95.81 169 PRO B N 1
ATOM 3779 C CA . PRO B 1 169 ? 5.391 28.203 23.953 1 95.81 169 PRO B CA 1
ATOM 3780 C C . PRO B 1 169 ? 5.551 29.641 24.484 1 95.81 169 PRO B C 1
ATOM 3782 O O . PRO B 1 169 ? 6.445 30.359 24.031 1 95.81 169 PRO B O 1
ATOM 3785 N N . GLN B 1 170 ? 4.699 29.875 25.484 1 92.38 170 GLN B N 1
ATOM 3786 C CA . GLN B 1 170 ? 4.738 31.219 26.094 1 92.38 170 GLN B CA 1
ATOM 3787 C C . GLN B 1 170 ? 6.121 31.516 26.656 1 92.38 170 GLN B C 1
ATOM 3789 O O . GLN B 1 170 ? 6.742 30.672 27.297 1 92.38 170 GLN B O 1
ATOM 3794 N N . GLU B 1 171 ? 6.656 32.688 26.422 1 92.62 171 GLU B N 1
ATOM 3795 C CA . GLU B 1 171 ? 7.895 33.219 26.969 1 92.62 171 GLU B CA 1
ATOM 3796 C C . GLU B 1 171 ? 9.117 32.531 26.391 1 92.62 171 GLU B C 1
ATOM 3798 O O . GLU B 1 171 ? 10.211 32.594 26.938 1 92.62 171 GLU B O 1
ATOM 3803 N N . GLU B 1 172 ? 8.969 31.734 25.359 1 96.25 172 GLU B N 1
ATOM 3804 C CA . GLU B 1 172 ? 10.094 31.094 24.672 1 96.25 172 GLU B CA 1
ATOM 3805 C C . GLU B 1 172 ? 10.305 31.688 23.281 1 96.25 172 GLU B C 1
ATOM 3807 O O . GLU B 1 172 ? 9.523 32.531 22.844 1 96.25 172 GLU B O 1
ATOM 3812 N N . THR B 1 173 ? 11.383 31.359 22.688 1 97.5 173 THR B N 1
ATOM 3813 C CA . THR B 1 173 ? 11.711 31.891 21.375 1 97.5 173 THR B CA 1
ATOM 3814 C C . THR B 1 173 ? 11.438 30.859 20.281 1 97.5 173 THR B C 1
ATOM 3816 O O . THR B 1 173 ? 11.234 29.688 20.578 1 97.5 173 THR B O 1
ATOM 3819 N N . PHE B 1 174 ? 11.383 31.375 19.031 1 97.62 174 PHE B N 1
ATOM 3820 C CA . PHE B 1 174 ? 11.289 30.5 17.875 1 97.62 174 PHE B CA 1
ATOM 3821 C C . PHE B 1 174 ? 12.383 29.438 17.891 1 97.62 174 PHE B C 1
ATOM 3823 O O . PHE B 1 174 ? 12.125 28.266 17.641 1 97.62 174 PHE B O 1
ATOM 3830 N N . ASP B 1 175 ? 13.578 29.844 18.266 1 98 175 ASP B N 1
ATOM 3831 C CA . ASP B 1 175 ? 14.727 28.938 18.25 1 98 175 ASP B CA 1
ATOM 3832 C C . ASP B 1 175 ? 14.57 27.844 19.297 1 98 175 ASP B C 1
ATOM 3834 O O . ASP B 1 175 ? 14.938 26.688 19.047 1 98 175 ASP B O 1
ATOM 3838 N N . ASP B 1 176 ? 14.062 28.203 20.406 1 97.75 176 ASP B N 1
ATOM 3839 C CA . ASP B 1 176 ? 13.797 27.188 21.438 1 97.75 176 ASP B CA 1
ATOM 3840 C C . ASP B 1 176 ? 12.844 26.125 20.938 1 97.75 176 ASP B C 1
ATOM 3842 O O . ASP B 1 176 ? 13.102 24.922 21.078 1 97.75 176 ASP B O 1
ATOM 3846 N N . ALA B 1 177 ? 11.742 26.641 20.375 1 98.5 177 ALA B N 1
ATOM 3847 C CA . ALA B 1 177 ? 10.727 25.734 19.844 1 98.5 177 ALA B CA 1
ATOM 3848 C C . ALA B 1 177 ? 11.289 24.875 18.719 1 98.5 177 ALA B C 1
ATOM 3850 O O . ALA B 1 177 ? 11.023 23.672 18.656 1 98.5 177 ALA B O 1
ATOM 3851 N N . LEU B 1 178 ? 12.07 25.484 17.828 1 98.56 178 LEU B N 1
ATOM 3852 C CA . LEU B 1 178 ? 12.68 24.797 16.703 1 98.56 178 LEU B CA 1
ATOM 3853 C C . LEU B 1 178 ? 13.594 23.672 17.188 1 98.56 178 LEU B C 1
ATOM 3855 O O . LEU B 1 178 ? 13.531 22.547 16.688 1 98.56 178 LEU B O 1
ATOM 3859 N N . GLU B 1 179 ? 14.414 23.938 18.156 1 98.19 179 GLU B N 1
ATOM 3860 C CA . GLU B 1 179 ? 15.336 22.953 18.703 1 98.19 179 GLU B CA 1
ATOM 3861 C C . GLU B 1 179 ? 14.586 21.766 19.297 1 98.19 179 GLU B C 1
ATOM 3863 O O . GLU B 1 179 ? 14.969 20.609 19.078 1 98.19 179 GLU B O 1
ATOM 3868 N N . ARG B 1 180 ? 13.562 22.078 19.984 1 98.31 180 ARG B N 1
ATOM 3869 C CA . ARG B 1 180 ? 12.773 21 20.578 1 98.31 180 ARG B CA 1
ATOM 3870 C C . ARG B 1 180 ? 12.062 20.172 19.516 1 98.31 180 ARG B C 1
ATOM 3872 O O . ARG B 1 180 ? 11.969 18.953 19.641 1 98.31 180 ARG B O 1
ATOM 3879 N N . CYS B 1 181 ? 11.469 20.891 18.547 1 98.69 181 CYS B N 1
ATOM 3880 C CA . CYS B 1 181 ? 10.812 20.188 17.453 1 98.69 181 CYS B CA 1
ATOM 3881 C C . CYS B 1 181 ? 11.773 19.219 16.766 1 98.69 181 CYS B C 1
ATOM 3883 O O . CYS B 1 181 ? 11.461 18.031 16.594 1 98.69 181 CYS B O 1
ATOM 3885 N N . VAL B 1 182 ? 12.992 19.672 16.453 1 98.56 182 VAL B N 1
ATOM 3886 C CA . VAL B 1 182 ? 13.992 18.875 15.781 1 98.56 182 VAL B CA 1
ATOM 3887 C C . VAL B 1 182 ? 14.367 17.672 16.656 1 98.56 182 VAL B C 1
ATOM 3889 O O . VAL B 1 182 ? 14.453 16.547 16.156 1 98.56 182 VAL B O 1
ATOM 3892 N N . ALA B 1 183 ? 14.523 17.906 17.906 1 98.25 183 ALA B N 1
ATOM 3893 C CA . ALA B 1 183 ? 14.852 16.828 18.828 1 98.25 183 ALA B CA 1
ATOM 3894 C C . ALA B 1 183 ? 13.742 15.773 18.859 1 98.25 183 ALA B C 1
ATOM 3896 O O . ALA B 1 183 ? 14.016 14.57 18.859 1 98.25 183 ALA B O 1
ATOM 3897 N N . GLY B 1 184 ? 12.508 16.25 18.938 1 98.38 184 GLY B N 1
ATOM 3898 C CA . GLY B 1 184 ? 11.367 15.344 18.953 1 98.38 184 GLY B CA 1
ATOM 3899 C C . GLY B 1 184 ? 11.242 14.531 17.672 1 98.38 184 GLY B C 1
ATOM 3900 O O . GLY B 1 184 ? 10.977 13.328 17.719 1 98.38 184 GLY B O 1
ATOM 3901 N N . VAL B 1 185 ? 11.445 15.18 16.531 1 98.69 185 VAL B N 1
ATOM 3902 C CA . VAL B 1 185 ? 11.406 14.492 15.25 1 98.69 185 VAL B CA 1
ATOM 3903 C C . VAL B 1 185 ? 12.508 13.43 15.195 1 98.69 185 VAL B C 1
ATOM 3905 O O . VAL B 1 185 ? 12.25 12.273 14.867 1 98.69 185 VAL B O 1
ATOM 3908 N N . ASN B 1 186 ? 13.734 13.797 15.594 1 98 186 ASN B N 1
ATOM 3909 C CA . ASN B 1 186 ? 14.867 12.875 15.516 1 98 186 ASN B CA 1
ATOM 3910 C C . ASN B 1 186 ? 14.664 11.664 16.438 1 98 186 ASN B C 1
ATOM 3912 O O . ASN B 1 186 ? 14.953 10.531 16.047 1 98 186 ASN B O 1
ATOM 3916 N N . GLU B 1 187 ? 14.164 11.891 17.578 1 97.19 187 GLU B N 1
ATOM 3917 C CA . GLU B 1 187 ? 13.883 10.797 18.5 1 97.19 187 GLU B CA 1
ATOM 3918 C C . GLU B 1 187 ? 12.844 9.844 17.922 1 97.19 187 GLU B C 1
ATOM 3920 O O . GLU B 1 187 ? 12.992 8.617 18.016 1 97.19 187 GLU B O 1
ATOM 3925 N N . SER B 1 188 ? 11.836 10.375 17.344 1 98.56 188 SER B N 1
ATOM 3926 C CA . SER B 1 188 ? 10.773 9.57 16.75 1 98.56 188 SER B CA 1
ATOM 3927 C C . SER B 1 188 ? 11.242 8.883 15.477 1 98.56 188 SER B C 1
ATOM 3929 O O . SER B 1 188 ? 10.789 7.785 15.156 1 98.56 188 SER B O 1
ATOM 3931 N N . LEU B 1 189 ? 12.102 9.531 14.805 1 97.62 189 LEU B N 1
ATOM 3932 C CA . LEU B 1 189 ? 12.578 9.078 13.5 1 97.62 189 LEU B CA 1
ATOM 3933 C C . LEU B 1 189 ? 13.375 7.781 13.641 1 97.62 189 LEU B C 1
ATOM 3935 O O . LEU B 1 189 ? 13.273 6.891 12.789 1 97.62 189 LEU B O 1
ATOM 3939 N N . ASP B 1 190 ? 14.156 7.629 14.648 1 95 190 ASP B N 1
ATOM 3940 C CA . ASP B 1 190 ? 14.906 6.406 14.922 1 95 190 ASP B CA 1
ATOM 3941 C C . ASP B 1 190 ? 13.969 5.207 15.055 1 95 190 ASP B C 1
ATOM 3943 O O . ASP B 1 190 ? 14.219 4.145 14.484 1 95 190 ASP B O 1
ATOM 3947 N N . TYR B 1 191 ? 12.945 5.465 15.742 1 97.75 191 TYR B N 1
ATOM 3948 C CA . TYR B 1 191 ? 11.961 4.406 15.938 1 97.75 191 TYR B CA 1
ATOM 3949 C C . TYR B 1 191 ? 11.188 4.137 14.648 1 97.75 191 TYR B C 1
ATOM 3951 O O . TYR B 1 191 ? 10.969 2.982 14.281 1 97.75 191 TYR B O 1
ATOM 3959 N N . ALA B 1 192 ? 10.797 5.199 13.969 1 98.69 192 ALA B N 1
ATOM 3960 C CA . ALA B 1 192 ? 10.07 5.086 12.711 1 98.69 192 ALA B CA 1
ATOM 3961 C C . ALA B 1 192 ? 10.867 4.277 11.688 1 98.69 192 ALA B C 1
ATOM 3963 O O . ALA B 1 192 ? 10.305 3.445 10.977 1 98.69 192 ALA B O 1
ATOM 3964 N N . ALA B 1 193 ? 12.164 4.453 11.633 1 97.56 193 ALA B N 1
ATOM 3965 C CA . ALA B 1 193 ? 13.047 3.75 10.703 1 97.56 193 ALA B CA 1
ATOM 3966 C C . ALA B 1 193 ? 13.039 2.248 10.977 1 97.56 193 ALA B C 1
ATOM 3968 O O . ALA B 1 193 ? 13.055 1.441 10.047 1 97.56 193 ALA B O 1
ATOM 3969 N N . GLN B 1 194 ? 12.938 1.887 12.195 1 97.31 194 GLN B N 1
ATOM 3970 C CA . GLN B 1 194 ? 12.922 0.479 12.578 1 97.31 194 GLN B CA 1
ATOM 3971 C C . GLN B 1 194 ? 11.617 -0.19 12.156 1 97.31 194 GLN B C 1
ATOM 3973 O O . GLN B 1 194 ? 11.555 -1.411 12 1 97.31 194 GLN B O 1
ATOM 3978 N N . LYS B 1 195 ? 10.609 0.633 12.016 1 97.88 195 LYS B N 1
ATOM 3979 C CA . LYS B 1 195 ? 9.281 0.09 11.734 1 97.88 195 LYS B CA 1
ATOM 3980 C C . LYS B 1 195 ? 8.914 0.294 10.266 1 97.88 195 LYS B C 1
ATOM 3982 O O . LYS B 1 195 ? 7.871 -0.19 9.812 1 97.88 195 LYS B O 1
ATOM 3987 N N . GLY B 1 196 ? 9.742 0.974 9.523 1 98.19 196 GLY B N 1
ATOM 3988 C CA . GLY B 1 196 ? 9.477 1.224 8.117 1 98.19 196 GLY B CA 1
ATOM 3989 C C . GLY B 1 196 ? 8.336 2.191 7.887 1 98.19 196 GLY B C 1
ATOM 3990 O O . GLY B 1 196 ? 7.48 1.96 7.027 1 98.19 196 GLY B O 1
ATOM 3991 N N . VAL B 1 197 ? 8.32 3.266 8.672 1 98.75 197 VAL B N 1
ATOM 3992 C CA . VAL B 1 197 ? 7.273 4.277 8.555 1 98.75 197 VAL B CA 1
ATOM 3993 C C . VAL B 1 197 ? 7.906 5.652 8.352 1 98.75 197 VAL B C 1
ATOM 3995 O O . VAL B 1 197 ? 8.812 6.039 9.094 1 98.75 197 VAL B O 1
ATOM 3998 N N . VAL B 1 198 ? 7.461 6.371 7.363 1 98.75 198 VAL B N 1
ATOM 3999 C CA . VAL B 1 198 ? 7.961 7.711 7.082 1 98.75 198 VAL B CA 1
ATOM 4000 C C . VAL B 1 198 ? 7.246 8.727 7.973 1 98.75 198 VAL B C 1
ATOM 4002 O O . VAL B 1 198 ? 6.031 8.648 8.156 1 98.75 198 VAL B O 1
ATOM 4005 N N . LEU B 1 199 ? 7.996 9.617 8.586 1 98.88 199 LEU B N 1
ATOM 4006 C CA . LEU B 1 199 ? 7.422 10.766 9.273 1 98.88 199 LEU B CA 1
ATOM 4007 C C . LEU B 1 199 ? 7.441 12 8.383 1 98.88 199 LEU B C 1
ATOM 4009 O O . LEU B 1 199 ? 8.484 12.367 7.84 1 98.88 199 LEU B O 1
ATOM 4013 N N . ALA B 1 200 ? 6.309 12.602 8.203 1 98.88 200 ALA B N 1
ATOM 4014 C CA . ALA B 1 200 ? 6.184 13.766 7.332 1 98.88 200 ALA B CA 1
ATOM 4015 C C . ALA B 1 200 ? 5.688 14.984 8.109 1 98.88 200 ALA B C 1
ATOM 4017 O O . ALA B 1 200 ? 4.539 15.016 8.547 1 98.88 200 ALA B O 1
ATOM 4018 N N . ILE B 1 201 ? 6.504 16 8.266 1 98.88 201 ILE B N 1
ATOM 4019 C CA . ILE B 1 201 ? 6.152 17.219 9.008 1 98.88 201 ILE B CA 1
ATOM 4020 C C . ILE B 1 201 ? 5.305 18.125 8.133 1 98.88 201 ILE B C 1
ATOM 4022 O O . ILE B 1 201 ? 5.621 18.344 6.961 1 98.88 201 ILE B O 1
ATOM 4026 N N . GLU B 1 202 ? 4.316 18.672 8.711 1 98.94 202 GLU B N 1
ATOM 4027 C CA . GLU B 1 202 ? 3.348 19.438 7.93 1 98.94 202 GLU B CA 1
ATOM 4028 C C . GLU B 1 202 ? 3.52 20.938 8.148 1 98.94 202 GLU B C 1
ATOM 4030 O O . GLU B 1 202 ? 3.771 21.375 9.273 1 98.94 202 GLU B O 1
ATOM 4035 N N . ASN B 1 203 ? 3.377 21.719 7.074 1 98.81 203 ASN B N 1
ATOM 4036 C CA . ASN B 1 203 ? 3.158 23.156 7.246 1 98.81 203 ASN B CA 1
ATOM 4037 C C . ASN B 1 203 ? 1.79 23.438 7.855 1 98.81 203 ASN B C 1
ATOM 4039 O O . ASN B 1 203 ? 0.796 23.547 7.133 1 98.81 203 ASN B O 1
ATOM 4043 N N . HIS B 1 204 ? 1.739 23.531 9.148 1 98.25 204 HIS B N 1
ATOM 4044 C CA . HIS B 1 204 ? 0.483 23.547 9.891 1 98.25 204 HIS B CA 1
ATOM 4045 C C . HIS B 1 204 ? 0.447 24.703 10.898 1 98.25 204 HIS B C 1
ATOM 4047 O O . HIS B 1 204 ? -0.013 24.531 12.023 1 98.25 204 HIS B O 1
ATOM 4053 N N . GLY B 1 205 ? 0.985 25.859 10.609 1 97.62 205 GLY B N 1
ATOM 4054 C CA . GLY B 1 205 ? 1.028 26.984 11.531 1 97.62 205 GLY B CA 1
ATOM 4055 C C . GLY B 1 205 ? 2.174 26.891 12.523 1 97.62 205 GLY B C 1
ATOM 4056 O O . GLY B 1 205 ? 3.152 26.172 12.289 1 97.62 205 GLY B O 1
ATOM 4057 N N . GLY B 1 206 ? 2.111 27.734 13.602 1 97.94 206 GLY B N 1
ATOM 4058 C CA . GLY B 1 206 ? 3.207 27.734 14.562 1 97.94 206 GLY B CA 1
ATOM 4059 C C . GLY B 1 206 ? 4.555 28.016 13.922 1 97.94 206 GLY B C 1
ATOM 4060 O O . GLY B 1 206 ? 4.703 28.984 13.18 1 97.94 206 GLY B O 1
ATOM 4061 N N . ILE B 1 207 ? 5.52 27.188 14.227 1 98.44 207 ILE B N 1
ATOM 4062 C CA . ILE B 1 207 ? 6.863 27.453 13.727 1 98.44 207 ILE B CA 1
ATOM 4063 C C . ILE B 1 207 ? 6.961 27.047 12.258 1 98.44 207 ILE B C 1
ATOM 4065 O O . ILE B 1 207 ? 7.988 27.281 11.609 1 98.44 207 ILE B O 1
ATOM 4069 N N . THR B 1 208 ? 5.891 26.453 11.688 1 98.75 208 THR B N 1
ATOM 4070 C CA . THR B 1 208 ? 5.852 26.094 10.273 1 98.75 208 THR B CA 1
ATOM 4071 C C . THR B 1 208 ? 4.848 26.969 9.523 1 98.75 208 THR B C 1
ATOM 4073 O O . THR B 1 208 ? 4.402 26.609 8.43 1 98.75 208 THR B O 1
ATOM 4076 N N . ALA B 1 209 ? 4.426 28.078 10.086 1 98.19 209 ALA B N 1
ATOM 4077 C CA . ALA B 1 209 ? 3.461 28.984 9.461 1 98.19 209 ALA B CA 1
ATOM 4078 C C . ALA B 1 209 ? 4.004 29.562 8.156 1 98.19 209 ALA B C 1
ATOM 4080 O O . ALA B 1 209 ? 3.234 29.953 7.273 1 98.19 209 ALA B O 1
ATOM 4081 N N . GLU B 1 210 ? 5.281 29.656 8.078 1 97.81 210 GLU B N 1
ATOM 4082 C CA . GLU B 1 210 ? 5.973 30.078 6.859 1 97.81 210 GLU B CA 1
ATOM 4083 C C . GLU B 1 210 ? 6.918 28.984 6.359 1 97.81 210 GLU B C 1
ATOM 4085 O O . GLU B 1 210 ? 7.395 28.172 7.141 1 97.81 210 GLU B O 1
ATOM 4090 N N . ALA B 1 211 ? 7.148 29 5.031 1 98.5 211 ALA B N 1
ATOM 4091 C CA . ALA B 1 211 ? 8.008 27.984 4.418 1 98.5 211 ALA B CA 1
ATOM 4092 C C . ALA B 1 211 ? 9.367 27.938 5.098 1 98.5 211 ALA B C 1
ATOM 4094 O O . ALA B 1 211 ? 9.938 26.859 5.297 1 98.5 211 ALA B O 1
ATOM 4095 N N . ASP B 1 212 ? 9.891 29.062 5.492 1 98.12 212 ASP B N 1
ATOM 4096 C CA . ASP B 1 212 ? 11.234 29.125 6.062 1 98.12 212 ASP B CA 1
ATOM 4097 C C . ASP B 1 212 ? 11.305 28.359 7.379 1 98.12 212 ASP B C 1
ATOM 4099 O O . ASP B 1 212 ? 12.336 27.766 7.695 1 98.12 212 ASP B O 1
ATOM 4103 N N . GLY B 1 213 ? 10.258 28.5 8.195 1 98.44 213 GLY B N 1
ATOM 4104 C CA . GLY B 1 213 ? 10.234 27.734 9.43 1 98.44 213 GLY B CA 1
ATOM 4105 C C . GLY B 1 213 ? 10.266 26.234 9.203 1 98.44 213 GLY B C 1
ATOM 4106 O O . GLY B 1 213 ? 11 25.5 9.883 1 98.44 213 GLY B O 1
ATOM 4107 N N . LEU B 1 214 ? 9.453 25.766 8.242 1 98.62 214 LEU B N 1
ATOM 4108 C CA . LEU B 1 214 ? 9.438 24.344 7.902 1 98.62 214 LEU B CA 1
ATOM 4109 C C . LEU B 1 214 ? 10.789 23.906 7.352 1 98.62 214 LEU B C 1
ATOM 4111 O O . LEU B 1 214 ? 11.305 22.859 7.73 1 98.62 214 LEU B O 1
ATOM 4115 N N . LEU B 1 215 ? 11.383 24.719 6.465 1 98.25 215 LEU B N 1
ATOM 4116 C CA . LEU B 1 215 ? 12.672 24.391 5.855 1 98.25 215 LEU B CA 1
ATOM 4117 C C . LEU B 1 215 ? 13.781 24.391 6.898 1 98.25 215 LEU B C 1
ATOM 4119 O O . LEU B 1 215 ? 14.727 23.609 6.805 1 98.25 215 LEU B O 1
ATOM 4123 N N . ALA B 1 216 ? 13.648 25.266 7.906 1 98.31 216 ALA B N 1
ATOM 4124 C CA . ALA B 1 216 ? 14.609 25.266 9 1 98.31 216 ALA B CA 1
ATOM 4125 C C . ALA B 1 216 ? 14.594 23.922 9.734 1 98.31 216 ALA B C 1
ATOM 4127 O O . ALA B 1 216 ? 15.641 23.422 10.164 1 98.31 216 ALA B O 1
ATOM 4128 N N . ILE B 1 217 ? 13.383 23.375 9.914 1 98.56 217 ILE B N 1
ATOM 4129 C CA . ILE B 1 217 ? 13.273 22.047 10.508 1 98.56 217 ILE B CA 1
ATOM 4130 C C . ILE B 1 217 ? 13.977 21.031 9.617 1 98.56 217 ILE B C 1
ATOM 4132 O O . ILE B 1 217 ? 14.805 20.25 10.086 1 98.56 217 ILE B O 1
ATOM 4136 N N . CYS B 1 218 ? 13.688 21.031 8.312 1 97.75 218 CYS B N 1
ATOM 4137 C CA . CYS B 1 218 ? 14.266 20.078 7.363 1 97.75 218 CYS B CA 1
ATOM 4138 C C . CYS B 1 218 ? 15.789 20.156 7.371 1 97.75 218 CYS B C 1
ATOM 4140 O O . CYS B 1 218 ? 16.453 19.125 7.277 1 97.75 218 CYS B O 1
ATOM 4142 N N . GLU B 1 219 ? 16.344 21.297 7.547 1 96.56 219 GLU B N 1
ATOM 4143 C CA . GLU B 1 219 ? 17.781 21.516 7.516 1 96.56 219 GLU B CA 1
ATOM 4144 C C . GLU B 1 219 ? 18.453 20.953 8.766 1 96.56 219 GLU B C 1
ATOM 4146 O O . GLU B 1 219 ? 19.656 20.703 8.766 1 96.56 219 GLU B O 1
ATOM 4151 N N . ARG B 1 220 ? 17.688 20.766 9.789 1 97.19 220 ARG B N 1
ATOM 4152 C CA . ARG B 1 220 ? 18.297 20.422 11.07 1 97.19 220 ARG B CA 1
ATOM 4153 C C . ARG B 1 220 ? 17.969 18.984 11.469 1 97.19 220 ARG B C 1
ATOM 4155 O O . ARG B 1 220 ? 18.625 18.422 12.336 1 97.19 220 ARG B O 1
ATOM 4162 N N . VAL B 1 221 ? 16.906 18.453 10.914 1 97.56 221 VAL B N 1
ATOM 4163 C CA . VAL B 1 221 ? 16.578 17.062 11.141 1 97.56 221 VAL B CA 1
ATOM 4164 C C . VAL B 1 221 ? 17.641 16.172 10.492 1 97.56 221 VAL B C 1
ATOM 4166 O O . VAL B 1 221 ? 18.156 16.484 9.414 1 97.56 221 VAL B O 1
ATOM 4169 N N . GLN B 1 222 ? 18.016 15.062 11.141 1 94.69 222 GLN B N 1
ATOM 4170 C CA . GLN B 1 222 ? 19 14.141 10.609 1 94.69 222 GLN B CA 1
ATOM 4171 C C . GLN B 1 222 ? 18.594 13.641 9.219 1 94.69 222 GLN B C 1
ATOM 4173 O O . GLN B 1 222 ? 17.422 13.43 8.953 1 94.69 222 GLN B O 1
ATOM 4178 N N . ASP B 1 223 ? 19.562 13.469 8.391 1 93.25 223 ASP B N 1
ATOM 4179 C CA . ASP B 1 223 ? 19.297 12.898 7.074 1 93.25 223 ASP B CA 1
ATOM 4180 C C . ASP B 1 223 ? 18.766 11.469 7.191 1 93.25 223 ASP B C 1
ATOM 4182 O O . ASP B 1 223 ? 19.375 10.625 7.84 1 93.25 223 ASP B O 1
ATOM 4186 N N . SER B 1 224 ? 17.688 11.297 6.723 1 95.75 224 SER B N 1
ATOM 4187 C CA . SER B 1 224 ? 17.031 9.992 6.797 1 95.75 224 SER B CA 1
ATOM 4188 C C . SER B 1 224 ? 16.047 9.797 5.637 1 95.75 224 SER B C 1
ATOM 4190 O O . SER B 1 224 ? 15.281 10.703 5.312 1 95.75 224 SER B O 1
ATOM 4192 N N . PRO B 1 225 ? 16.078 8.594 5.027 1 95.56 225 PRO B N 1
ATOM 4193 C CA . PRO B 1 225 ? 15.086 8.312 3.996 1 95.56 225 PRO B CA 1
ATOM 4194 C C . PRO B 1 225 ? 13.672 8.195 4.562 1 95.56 225 PRO B C 1
ATOM 4196 O O . PRO B 1 225 ? 12.703 8.078 3.803 1 95.56 225 PRO B O 1
ATOM 4199 N N . TRP B 1 226 ? 13.516 8.25 5.906 1 97.88 226 TRP B N 1
ATOM 4200 C CA . TRP B 1 226 ? 12.234 8.039 6.559 1 97.88 226 TRP B CA 1
ATOM 4201 C C . TRP B 1 226 ? 11.641 9.352 7.047 1 97.88 226 TRP B C 1
ATOM 4203 O O . TRP B 1 226 ? 10.742 9.367 7.895 1 97.88 226 TRP B O 1
ATOM 4213 N N . PHE B 1 227 ? 12.18 10.492 6.551 1 98.12 227 PHE B N 1
ATOM 4214 C CA . PHE B 1 227 ? 11.68 11.812 6.898 1 98.12 227 PHE B CA 1
ATOM 4215 C C . PHE B 1 227 ? 11.375 12.625 5.648 1 98.12 227 PHE B C 1
ATOM 4217 O O . PHE B 1 227 ? 12.102 12.555 4.656 1 98.12 227 PHE B O 1
ATOM 4224 N N . GLY B 1 228 ? 10.312 13.383 5.711 1 98.25 228 GLY B N 1
ATOM 4225 C CA . GLY B 1 228 ? 9.992 14.352 4.672 1 98.25 228 GLY B CA 1
ATOM 4226 C C . GLY B 1 228 ? 8.922 15.336 5.09 1 98.25 228 GLY B C 1
ATOM 4227 O O . GLY B 1 228 ? 8.773 15.641 6.273 1 98.25 228 GLY B O 1
ATOM 4228 N N . VAL B 1 229 ? 8.312 15.906 4.102 1 98.69 229 VAL B N 1
ATOM 4229 C CA . VAL B 1 229 ? 7.316 16.953 4.344 1 98.69 229 VAL B CA 1
ATOM 4230 C C . VAL B 1 229 ? 5.938 16.453 3.906 1 98.69 229 VAL B C 1
ATOM 4232 O O . VAL B 1 229 ? 5.805 15.82 2.855 1 98.69 229 VAL B O 1
ATOM 4235 N N . ASN B 1 230 ? 4.961 16.594 4.785 1 98.88 230 ASN B N 1
ATOM 4236 C CA . ASN B 1 230 ? 3.572 16.578 4.344 1 98.88 230 ASN B CA 1
ATOM 4237 C C . ASN B 1 230 ? 3.15 17.922 3.754 1 98.88 230 ASN B C 1
ATOM 4239 O O . ASN B 1 230 ? 2.904 18.875 4.492 1 98.88 230 ASN B O 1
ATOM 4243 N N . PHE B 1 231 ? 3.102 17.969 2.441 1 98.88 231 PHE B N 1
ATOM 4244 C CA . PHE B 1 231 ? 2.709 19.156 1.678 1 98.88 231 PHE B CA 1
ATOM 4245 C C . PHE B 1 231 ? 1.217 19.422 1.828 1 98.88 231 PHE B C 1
ATOM 4247 O O . PHE B 1 231 ? 0.393 18.75 1.195 1 98.88 231 PHE B O 1
ATOM 4254 N N . ASP B 1 232 ? 0.899 20.328 2.777 1 98.94 232 ASP B N 1
ATOM 4255 C CA . ASP B 1 232 ? -0.489 20.766 2.881 1 98.94 232 ASP B CA 1
ATOM 4256 C C . ASP B 1 232 ? -0.735 22.016 2.025 1 98.94 232 ASP B C 1
ATOM 4258 O O . ASP B 1 232 ? -0.143 23.062 2.266 1 98.94 232 ASP B O 1
ATOM 4262 N N . SER B 1 233 ? -1.653 21.922 1.175 1 98.75 233 SER B N 1
ATOM 4263 C CA . SER B 1 233 ? -1.774 22.969 0.155 1 98.75 233 SER B CA 1
ATOM 4264 C C . SER B 1 233 ? -2.502 24.188 0.697 1 98.75 233 SER B C 1
ATOM 4266 O O . SER B 1 233 ? -2.494 25.25 0.07 1 98.75 233 SER B O 1
ATOM 4268 N N . GLY B 1 234 ? -3.111 24.109 1.849 1 98.25 234 GLY B N 1
ATOM 4269 C CA . GLY B 1 234 ? -4.027 25.172 2.227 1 98.25 234 GLY B CA 1
ATOM 4270 C C . GLY B 1 234 ? -3.623 25.875 3.508 1 98.25 234 GLY B C 1
ATOM 4271 O O . GLY B 1 234 ? -4.285 26.828 3.932 1 98.25 234 GLY B O 1
ATOM 4272 N N . ASN B 1 235 ? -2.506 25.516 4.125 1 98.06 235 ASN B N 1
ATOM 4273 C CA . ASN B 1 235 ? -2.254 25.984 5.484 1 98.06 235 ASN B CA 1
ATOM 4274 C C . ASN B 1 235 ? -1.342 27.203 5.5 1 98.06 235 ASN B C 1
ATOM 4276 O O . ASN B 1 235 ? -1.206 27.875 6.527 1 98.06 235 ASN B O 1
ATOM 4280 N N . PHE B 1 236 ? -0.654 27.531 4.426 1 98.44 236 PHE B N 1
ATOM 4281 C CA . PHE B 1 236 ? 0.111 28.766 4.383 1 98.44 236 PHE B CA 1
ATOM 4282 C C . PHE B 1 236 ? -0.815 29.969 4.262 1 98.44 236 PHE B C 1
ATOM 4284 O O . PHE B 1 236 ? -1.587 30.062 3.305 1 98.44 236 PHE B O 1
ATOM 4291 N N . ARG B 1 237 ? -0.79 30.828 5.211 1 97.75 237 ARG B N 1
ATOM 4292 C CA . ARG B 1 237 ? -1.544 32.062 5.211 1 97.75 237 ARG B CA 1
ATOM 4293 C C . ARG B 1 237 ? -0.622 33.281 5.004 1 97.75 237 ARG B C 1
ATOM 4295 O O . ARG B 1 237 ? -0.691 34.25 5.754 1 97.75 237 ARG B O 1
ATOM 4302 N N . THR B 1 238 ? 0.198 33.188 4.059 1 98 238 THR B N 1
ATOM 4303 C CA . THR B 1 238 ? 1.212 34.188 3.756 1 98 238 THR B CA 1
ATOM 4304 C C . THR B 1 238 ? 0.776 35.062 2.582 1 98 238 THR B C 1
ATOM 4306 O O . THR B 1 238 ? -0.323 34.875 2.051 1 98 238 THR B O 1
ATOM 4309 N N . ALA B 1 239 ? 1.63 36 2.23 1 96.88 239 ALA B N 1
ATOM 4310 C CA . ALA B 1 239 ? 1.338 36.906 1.109 1 96.88 239 ALA B CA 1
ATOM 4311 C C . ALA B 1 239 ? 1.32 36.125 -0.21 1 96.88 239 ALA B C 1
ATOM 4313 O O . ALA B 1 239 ? 0.582 36.5 -1.132 1 96.88 239 ALA B O 1
ATOM 4314 N N . ASP B 1 240 ? 2.076 35.031 -0.314 1 97.31 240 ASP B N 1
ATOM 4315 C CA . ASP B 1 240 ? 2.176 34.219 -1.516 1 97.31 240 ASP B CA 1
ATOM 4316 C C . ASP B 1 240 ? 2.199 32.75 -1.163 1 97.31 240 ASP B C 1
ATOM 4318 O O . ASP B 1 240 ? 3.227 32.062 -1.315 1 97.31 240 ASP B O 1
ATOM 4322 N N . PRO B 1 241 ? 1.031 32.219 -0.811 1 98.19 241 PRO B N 1
ATOM 4323 C CA . PRO B 1 241 ? 1 30.797 -0.384 1 98.19 241 PRO B CA 1
ATOM 4324 C C . PRO B 1 241 ? 1.481 29.844 -1.471 1 98.19 241 PRO B C 1
ATOM 4326 O O . PRO B 1 241 ? 2.133 28.844 -1.169 1 98.19 241 PRO B O 1
ATOM 4329 N N . TYR B 1 242 ? 1.218 30.078 -2.738 1 98.44 242 TYR B N 1
ATOM 4330 C CA . TYR B 1 242 ? 1.662 29.203 -3.814 1 98.44 242 TYR B CA 1
ATOM 4331 C C . TYR B 1 242 ? 3.182 29.219 -3.934 1 98.44 242 TYR B C 1
ATOM 4333 O O . TYR B 1 242 ? 3.795 28.172 -4.195 1 98.44 242 TYR B O 1
ATOM 4341 N N . GLY B 1 243 ? 3.76 30.422 -3.805 1 98.69 243 GLY B N 1
ATOM 4342 C CA . GLY B 1 243 ? 5.211 30.484 -3.758 1 98.69 243 GLY B CA 1
ATOM 4343 C C . GLY B 1 243 ? 5.809 29.688 -2.617 1 98.69 243 GLY B C 1
ATOM 4344 O O . GLY B 1 243 ? 6.828 29.016 -2.789 1 98.69 243 GLY B O 1
ATOM 4345 N N . ASP B 1 244 ? 5.184 29.781 -1.463 1 98.75 244 ASP B N 1
ATOM 4346 C CA . ASP B 1 244 ? 5.645 29.016 -0.305 1 98.75 244 ASP B CA 1
ATOM 4347 C C . ASP B 1 244 ? 5.5 27.516 -0.541 1 98.75 244 ASP B C 1
ATOM 4349 O O . ASP B 1 244 ? 6.371 26.734 -0.15 1 98.75 244 ASP B O 1
ATOM 4353 N N . LEU B 1 245 ? 4.418 27.109 -1.182 1 98.88 245 LEU B N 1
ATOM 4354 C CA . LEU B 1 245 ? 4.227 25.703 -1.54 1 98.88 245 LEU B CA 1
ATOM 4355 C C . LEU B 1 245 ? 5.34 25.219 -2.465 1 98.88 245 LEU B C 1
ATOM 4357 O O . LEU B 1 245 ? 5.852 24.109 -2.301 1 98.88 245 LEU B O 1
ATOM 4361 N N . ALA B 1 246 ? 5.727 26.031 -3.439 1 98.75 246 ALA B N 1
ATOM 4362 C CA . ALA B 1 246 ? 6.789 25.672 -4.371 1 98.75 246 ALA B CA 1
ATOM 4363 C C . ALA B 1 246 ? 8.109 25.438 -3.639 1 98.75 246 ALA B C 1
ATOM 4365 O O . ALA B 1 246 ? 8.898 24.578 -4.027 1 98.75 246 ALA B O 1
ATOM 4366 N N . LYS B 1 247 ? 8.336 26.156 -2.586 1 98.56 247 LYS B N 1
ATOM 4367 C CA . LYS B 1 247 ? 9.57 26.047 -1.817 1 98.56 247 LYS B CA 1
ATOM 4368 C C . LYS B 1 247 ? 9.641 24.688 -1.103 1 98.56 247 LYS B C 1
ATOM 4370 O O . LYS B 1 247 ? 10.727 24.125 -0.962 1 98.56 247 LYS B O 1
ATOM 4375 N N . ILE B 1 248 ? 8.5 24.172 -0.647 1 98.56 248 ILE B N 1
ATOM 4376 C CA . ILE B 1 248 ? 8.555 22.984 0.194 1 98.56 248 ILE B CA 1
ATOM 4377 C C . ILE B 1 248 ? 8.289 21.734 -0.652 1 98.56 248 ILE B C 1
ATOM 4379 O O . ILE B 1 248 ? 8.57 20.609 -0.223 1 98.56 248 ILE B O 1
ATOM 4383 N N . ALA B 1 249 ? 7.82 21.875 -1.854 1 98.31 249 ALA B N 1
ATOM 4384 C CA . ALA B 1 249 ? 7.391 20.781 -2.719 1 98.31 249 ALA B CA 1
ATOM 4385 C C . ALA B 1 249 ? 8.523 19.781 -2.943 1 98.31 249 ALA B C 1
ATOM 4387 O O . ALA B 1 249 ? 8.297 18.578 -2.963 1 98.31 249 ALA B O 1
ATOM 4388 N N . PRO B 1 250 ? 9.781 20.219 -3.062 1 97.38 250 PRO B N 1
ATOM 4389 C CA . PRO B 1 250 ? 10.867 19.281 -3.301 1 97.38 250 PRO B CA 1
ATOM 4390 C C . PRO B 1 250 ? 11.078 18.312 -2.137 1 97.38 250 PRO B C 1
ATOM 4392 O O . PRO B 1 250 ? 11.727 17.266 -2.299 1 97.38 250 PRO B O 1
ATOM 4395 N N . TYR B 1 251 ? 10.508 18.609 -0.947 1 97.69 251 TYR B N 1
ATOM 4396 C CA . TYR B 1 251 ? 10.68 17.781 0.24 1 97.69 251 TYR B CA 1
ATOM 4397 C C . TYR B 1 251 ? 9.453 16.906 0.48 1 97.69 251 TYR B C 1
ATOM 4399 O O . TYR B 1 251 ? 9.438 16.094 1.404 1 97.69 251 TYR B O 1
ATOM 4407 N N . ALA B 1 252 ? 8.461 17 -0.387 1 98.38 252 ALA B N 1
ATOM 4408 C CA . ALA B 1 252 ? 7.172 16.359 -0.137 1 98.38 252 ALA B CA 1
ATOM 4409 C C . ALA B 1 252 ? 7.254 14.852 -0.321 1 98.38 252 ALA B C 1
ATOM 4411 O O . ALA B 1 252 ? 7.754 14.367 -1.34 1 98.38 252 ALA B O 1
ATOM 4412 N N . VAL B 1 253 ? 6.785 14.102 0.678 1 98 253 VAL B N 1
ATOM 4413 C CA . VAL B 1 253 ? 6.645 12.656 0.583 1 98 253 VAL B CA 1
ATOM 4414 C C . VAL B 1 253 ? 5.164 12.273 0.639 1 98 253 VAL B C 1
ATOM 4416 O O . VAL B 1 253 ? 4.805 11.125 0.366 1 98 253 VAL B O 1
ATOM 4419 N N . ASN B 1 254 ? 4.359 13.148 1.039 1 98.75 254 ASN B N 1
ATOM 4420 C CA . ASN B 1 254 ? 2.9 13.109 1.051 1 98.75 254 ASN B CA 1
ATOM 4421 C C . ASN B 1 254 ? 2.303 14.477 0.742 1 98.75 254 ASN B C 1
ATOM 4423 O O . ASN B 1 254 ? 2.9 15.508 1.059 1 98.75 254 ASN B O 1
ATOM 4427 N N . ALA B 1 255 ? 1.173 14.508 0.074 1 98.94 255 ALA B N 1
ATOM 4428 C CA . ALA B 1 255 ? 0.573 15.797 -0.281 1 98.94 255 ALA B CA 1
ATOM 4429 C C . ALA B 1 255 ? -0.917 15.812 0.047 1 98.94 255 ALA B C 1
ATOM 4431 O O . ALA B 1 255 ? -1.714 15.141 -0.616 1 98.94 255 ALA B O 1
ATOM 4432 N N . GLN B 1 256 ? -1.25 16.531 1.083 1 98.94 256 GLN B N 1
ATOM 4433 C CA . GLN B 1 256 ? -2.65 16.766 1.416 1 98.94 256 GLN B CA 1
ATOM 4434 C C . GLN B 1 256 ? -3.17 18.031 0.74 1 98.94 256 GLN B C 1
ATOM 4436 O O . GLN B 1 256 ? -2.645 19.125 0.964 1 98.94 256 GLN B O 1
ATOM 4441 N N . ILE B 1 257 ? -4.215 17.922 -0.08 1 98.94 257 ILE B N 1
ATOM 4442 C CA . ILE B 1 257 ? -4.695 19 -0.926 1 98.94 257 ILE B CA 1
ATOM 4443 C C . ILE B 1 257 ? -6.012 19.547 -0.376 1 98.94 257 ILE B C 1
ATOM 4445 O O . ILE B 1 257 ? -6.996 18.812 -0.269 1 98.94 257 ILE B O 1
ATOM 4449 N N . LYS B 1 258 ? -5.988 20.781 -0.033 1 98.62 258 LYS B N 1
ATOM 4450 C CA . LYS B 1 258 ? -7.184 21.5 0.406 1 98.62 258 LYS B CA 1
ATOM 4451 C C . LYS B 1 258 ? -7.84 22.234 -0.756 1 98.62 258 LYS B C 1
ATOM 4453 O O . LYS B 1 258 ? -7.184 22.547 -1.751 1 98.62 258 LYS B O 1
ATOM 4458 N N . VAL B 1 259 ? -9.125 22.562 -0.574 1 98.44 259 VAL B N 1
ATOM 4459 C CA . VAL B 1 259 ? -9.875 23.109 -1.702 1 98.44 259 VAL B CA 1
ATOM 4460 C C . VAL B 1 259 ? -10.008 24.625 -1.548 1 98.44 259 VAL B C 1
ATOM 4462 O O . VAL B 1 259 ? -10.562 25.297 -2.424 1 98.44 259 VAL B O 1
ATOM 4465 N N . ASP B 1 260 ? -9.531 25.141 -0.423 1 97.69 260 ASP B N 1
ATOM 4466 C CA . ASP B 1 260 ? -9.531 26.578 -0.174 1 97.69 260 ASP B CA 1
ATOM 4467 C C . ASP B 1 260 ? -8.156 27.047 0.283 1 97.69 260 ASP B C 1
ATOM 4469 O O . ASP B 1 260 ? -7.367 26.266 0.818 1 97.69 260 ASP B O 1
ATOM 4473 N N . MET B 1 261 ? -7.898 28.328 -0 1 96.25 261 MET B N 1
ATOM 4474 C CA . MET B 1 261 ? -6.715 29.047 0.468 1 96.25 261 MET B CA 1
ATOM 4475 C C . MET B 1 261 ? -7.109 30.312 1.229 1 96.25 261 MET B C 1
ATOM 4477 O O . MET B 1 261 ? -8.203 30.844 1.034 1 96.25 261 MET B O 1
ATOM 4481 N N . LYS B 1 262 ? -6.219 30.672 2.125 1 95.94 262 LYS B N 1
ATOM 4482 C CA . LYS B 1 262 ? -6.426 31.938 2.846 1 95.94 262 LYS B CA 1
ATOM 4483 C C . LYS B 1 262 ? -5.137 32.75 2.908 1 95.94 262 LYS B C 1
ATOM 4485 O O . LYS B 1 262 ? -4.48 32.812 3.949 1 95.94 262 LYS B O 1
ATOM 4490 N N . PRO B 1 263 ? -4.789 33.375 1.723 1 96.44 263 PRO B N 1
ATOM 4491 C CA . PRO B 1 263 ? -3.609 34.25 1.744 1 96.44 263 PRO B CA 1
ATOM 4492 C C . PRO B 1 263 ? -3.729 35.375 2.758 1 96.44 263 PRO B C 1
ATOM 4494 O O . PRO B 1 263 ? -4.84 35.75 3.148 1 96.44 263 PRO B O 1
ATOM 4497 N N . ALA B 1 264 ? -2.529 35.906 2.996 1 93.44 264 ALA B N 1
ATOM 4498 C CA . ALA B 1 264 ? -2.508 37 3.965 1 93.44 264 ALA B CA 1
ATOM 4499 C C . ALA B 1 264 ? -3.328 38.188 3.469 1 93.44 264 ALA B C 1
ATOM 4501 O O . ALA B 1 264 ? -3.293 38.5 2.283 1 93.44 264 ALA B O 1
ATOM 4502 N N . ASP B 1 265 ? -4.082 38.812 4.281 1 89 265 ASP B N 1
ATOM 4503 C CA . ASP B 1 265 ? -4.824 40.062 4.102 1 89 265 ASP B CA 1
ATOM 4504 C C . ASP B 1 265 ? -5.902 39.906 3.031 1 89 265 ASP B C 1
ATOM 4506 O O . ASP B 1 265 ? -6.297 40.875 2.4 1 89 265 ASP B O 1
ATOM 4510 N N . ARG B 1 266 ? -6.148 38.719 2.498 1 93.5 266 ARG B N 1
ATOM 4511 C CA . ARG B 1 266 ? -7.242 38.438 1.568 1 93.5 266 ARG B CA 1
ATOM 4512 C C . ARG B 1 266 ? -8.258 37.5 2.18 1 93.5 266 ARG B C 1
ATOM 4514 O O . ARG B 1 266 ? -7.922 36.719 3.078 1 93.5 266 ARG B O 1
ATOM 4521 N N . PRO B 1 267 ? -9.453 37.625 1.712 1 95 267 PRO B N 1
ATOM 4522 C CA . PRO B 1 267 ? -10.438 36.656 2.168 1 95 267 PRO B CA 1
ATOM 4523 C C . PRO B 1 267 ? -10.133 35.25 1.679 1 95 267 PRO B C 1
ATOM 4525 O O . PRO B 1 267 ? -9.352 35.062 0.739 1 95 267 PRO B O 1
ATOM 4528 N N . GLN B 1 268 ? -10.727 34.281 2.375 1 95.94 268 GLN B N 1
ATOM 4529 C CA . GLN B 1 268 ? -10.633 32.906 1.915 1 95.94 268 GLN B CA 1
ATOM 4530 C C . GLN B 1 268 ? -11.117 32.781 0.474 1 95.94 268 GLN B C 1
ATOM 4532 O O . GLN B 1 268 ? -12.125 33.375 0.092 1 95.94 268 GLN B O 1
ATOM 4537 N N . GLU B 1 269 ? -10.438 32 -0.338 1 96.69 269 GLU B N 1
ATOM 4538 C CA . GLU B 1 269 ? -10.75 31.844 -1.754 1 96.69 269 GLU B CA 1
ATOM 4539 C C . GLU B 1 269 ? -10.547 30.406 -2.195 1 96.69 269 GLU B C 1
ATOM 4541 O O . GLU B 1 269 ? -9.805 29.656 -1.554 1 96.69 269 GLU B O 1
ATOM 4546 N N . PRO B 1 270 ? -11.273 30.016 -3.283 1 97.44 270 PRO B N 1
ATOM 4547 C CA . PRO B 1 270 ? -11.047 28.656 -3.791 1 97.44 270 PRO B CA 1
ATOM 4548 C C . PRO B 1 270 ? -9.594 28.422 -4.199 1 97.44 270 PRO B C 1
ATOM 4550 O O . PRO B 1 270 ? -8.945 29.312 -4.754 1 97.44 270 PRO B O 1
ATOM 4553 N N . ALA B 1 271 ? -9.078 27.234 -3.895 1 98.38 271 ALA B N 1
ATOM 4554 C CA . ALA B 1 271 ? -7.727 26.859 -4.297 1 98.38 271 ALA B CA 1
ATOM 4555 C C . ALA B 1 271 ? -7.637 26.672 -5.809 1 98.38 271 ALA B C 1
ATOM 4557 O O . ALA B 1 271 ? -8.586 26.188 -6.434 1 98.38 271 ALA B O 1
ATOM 4558 N N . ASP B 1 272 ? -6.555 27.109 -6.398 1 98.5 272 ASP B N 1
ATOM 4559 C CA . ASP B 1 272 ? -6.215 26.734 -7.773 1 98.5 272 ASP B CA 1
ATOM 4560 C C . ASP B 1 272 ? -5.582 25.359 -7.832 1 98.5 272 ASP B C 1
ATOM 4562 O O . ASP B 1 272 ? -4.355 25.219 -7.793 1 98.5 272 ASP B O 1
ATOM 4566 N N . LEU B 1 273 ? -6.402 24.344 -7.988 1 98.69 273 LEU B N 1
ATOM 4567 C CA . LEU B 1 273 ? -5.945 22.953 -7.887 1 98.69 273 LEU B CA 1
ATOM 4568 C C . LEU B 1 273 ? -4.961 22.625 -9 1 98.69 273 LEU B C 1
ATOM 4570 O O . LEU B 1 273 ? -3.988 21.906 -8.781 1 98.69 273 LEU B O 1
ATOM 4574 N N . ASP B 1 274 ? -5.195 23.141 -10.188 1 98.62 274 ASP B N 1
ATOM 4575 C CA . ASP B 1 274 ? -4.27 22.906 -11.289 1 98.62 274 ASP B CA 1
ATOM 4576 C C . ASP B 1 274 ? -2.885 23.469 -10.969 1 98.62 274 ASP B C 1
ATOM 4578 O O . ASP B 1 274 ? -1.87 22.828 -11.258 1 98.62 274 ASP B O 1
ATOM 4582 N N . ARG B 1 275 ? -2.871 24.625 -10.383 1 98.69 275 ARG B N 1
ATOM 4583 C CA . ARG B 1 275 ? -1.604 25.234 -10.016 1 98.69 275 ARG B CA 1
ATOM 4584 C C . ARG B 1 275 ? -0.893 24.422 -8.938 1 98.69 275 ARG B C 1
ATOM 4586 O O . ARG B 1 275 ? 0.326 24.25 -8.992 1 98.69 275 ARG B O 1
ATOM 4593 N N . ILE B 1 276 ? -1.624 23.969 -7.977 1 98.88 276 ILE B N 1
ATOM 4594 C CA . ILE B 1 276 ? -1.062 23.172 -6.895 1 98.88 276 ILE B CA 1
ATOM 4595 C C . ILE B 1 276 ? -0.459 21.891 -7.465 1 98.88 276 ILE B C 1
ATOM 4597 O O . ILE B 1 276 ? 0.669 21.516 -7.129 1 98.88 276 ILE B O 1
ATOM 4601 N N . ILE B 1 277 ? -1.19 21.219 -8.375 1 98.81 277 ILE B N 1
ATOM 4602 C CA . ILE B 1 277 ? -0.713 19.984 -8.992 1 98.81 277 ILE B CA 1
ATOM 4603 C C . ILE B 1 277 ? 0.52 20.281 -9.844 1 98.81 277 ILE B C 1
ATOM 4605 O O . ILE B 1 277 ? 1.475 19.5 -9.852 1 98.81 277 ILE B O 1
ATOM 4609 N N . LYS B 1 278 ? 0.56 21.391 -10.508 1 98.5 278 LYS B N 1
ATOM 4610 C CA . LYS B 1 278 ? 1.72 21.781 -11.305 1 98.5 278 LYS B CA 1
ATOM 4611 C C . LYS B 1 278 ? 2.947 22 -10.422 1 98.5 278 LYS B C 1
ATOM 4613 O O . LYS B 1 278 ? 4.062 21.625 -10.805 1 98.5 278 LYS B O 1
ATOM 4618 N N . ILE B 1 279 ? 2.76 22.594 -9.266 1 98.69 279 ILE B N 1
ATOM 4619 C CA . ILE B 1 279 ? 3.852 22.797 -8.32 1 98.69 279 ILE B CA 1
ATOM 4620 C C . ILE B 1 279 ? 4.445 21.453 -7.914 1 98.69 279 ILE B C 1
ATOM 4622 O O . ILE B 1 279 ? 5.668 21.297 -7.895 1 98.69 279 ILE B O 1
ATOM 4626 N N . LEU B 1 280 ? 3.584 20.516 -7.652 1 98.44 280 LEU B N 1
ATOM 4627 C CA . LEU B 1 280 ? 4.043 19.172 -7.312 1 98.44 280 LEU B CA 1
ATOM 4628 C C . LEU B 1 280 ? 4.73 18.5 -8.508 1 98.44 280 LEU B C 1
ATOM 4630 O O . LEU B 1 280 ? 5.781 17.875 -8.352 1 98.44 280 LEU B O 1
ATOM 4634 N N . ASP B 1 281 ? 4.141 18.688 -9.656 1 97.31 281 ASP B N 1
ATOM 4635 C CA . ASP B 1 281 ? 4.711 18.141 -10.883 1 97.31 281 ASP B CA 1
ATOM 4636 C C . ASP B 1 281 ? 6.105 18.703 -11.133 1 97.31 281 ASP B C 1
ATOM 4638 O O . ASP B 1 281 ? 7.043 17.953 -11.422 1 97.31 281 ASP B O 1
ATOM 4642 N N . ASP B 1 282 ? 6.246 19.969 -10.977 1 96.75 282 ASP B N 1
ATOM 4643 C CA . ASP B 1 282 ? 7.516 20.656 -11.219 1 96.75 282 ASP B CA 1
ATOM 4644 C C . ASP B 1 282 ? 8.586 20.188 -10.242 1 96.75 282 ASP B C 1
ATOM 4646 O O . ASP B 1 282 ? 9.781 20.188 -10.57 1 96.75 282 ASP B O 1
ATOM 4650 N N . ALA B 1 283 ? 8.172 19.781 -9.07 1 96.69 283 ALA B N 1
ATOM 4651 C CA . ALA B 1 283 ? 9.102 19.297 -8.055 1 96.69 283 ALA B CA 1
ATOM 4652 C C . ALA B 1 283 ? 9.43 17.828 -8.273 1 96.69 283 ALA B C 1
ATOM 4654 O O . ALA B 1 283 ? 10.227 17.25 -7.527 1 96.69 283 ALA B O 1
ATOM 4655 N N . GLY B 1 284 ? 8.766 17.172 -9.25 1 95.88 284 GLY B N 1
ATOM 4656 C CA . GLY B 1 284 ? 9.016 15.766 -9.523 1 95.88 284 GLY B CA 1
ATOM 4657 C C . GLY B 1 284 ? 8.336 14.836 -8.531 1 95.88 284 GLY B C 1
ATOM 4658 O O . GLY B 1 284 ? 8.781 13.711 -8.328 1 95.88 284 GLY B O 1
ATOM 4659 N N . TYR B 1 285 ? 7.273 15.266 -7.984 1 97.38 285 TYR B N 1
ATOM 4660 C CA . TYR B 1 285 ? 6.594 14.516 -6.93 1 97.38 285 TYR B CA 1
ATOM 4661 C C . TYR B 1 285 ? 6.039 13.203 -7.465 1 97.38 285 TYR B C 1
ATOM 4663 O O . TYR B 1 285 ? 5.465 13.156 -8.555 1 97.38 285 TYR B O 1
ATOM 4671 N N . ARG B 1 286 ? 6.289 12.18 -6.734 1 97.19 286 ARG B N 1
ATOM 4672 C CA . ARG B 1 286 ? 5.711 10.859 -6.957 1 97.19 286 ARG B CA 1
ATOM 4673 C C . ARG B 1 286 ? 5.008 10.352 -5.699 1 97.19 286 ARG B C 1
ATOM 4675 O O . ARG B 1 286 ? 5.617 10.266 -4.633 1 97.19 286 ARG B O 1
ATOM 4682 N N . GLY B 1 287 ? 3.756 10.062 -5.789 1 97.56 287 GLY B N 1
ATOM 4683 C CA . GLY B 1 287 ? 3.02 9.57 -4.637 1 97.56 287 GLY B CA 1
ATOM 4684 C C . GLY B 1 287 ? 1.569 10.016 -4.621 1 97.56 287 GLY B C 1
ATOM 4685 O O . GLY B 1 287 ? 0.993 10.312 -5.672 1 97.56 287 GLY B O 1
ATOM 4686 N N . TYR B 1 288 ? 0.968 10 -3.482 1 98.69 288 TYR B N 1
ATOM 4687 C CA . TYR B 1 288 ? -0.465 10.242 -3.346 1 98.69 288 TYR B CA 1
ATOM 4688 C C . TYR B 1 288 ? -0.76 11.734 -3.23 1 98.69 288 TYR B C 1
ATOM 4690 O O . TYR B 1 288 ? -0.064 12.453 -2.516 1 98.69 288 TYR B O 1
ATOM 4698 N N . VAL B 1 289 ? -1.641 12.156 -4.02 1 98.81 289 VAL B N 1
ATOM 4699 C CA . VAL B 1 289 ? -2.398 13.383 -3.793 1 98.81 289 VAL B CA 1
ATOM 4700 C C . VAL B 1 289 ? -3.65 13.078 -2.975 1 98.81 289 VAL B C 1
ATOM 4702 O O . VAL B 1 289 ? -4.551 12.383 -3.447 1 98.81 289 VAL B O 1
ATOM 4705 N N . VAL B 1 290 ? -3.65 13.516 -1.732 1 98.94 290 VAL B N 1
ATOM 4706 C CA . VAL B 1 290 ? -4.688 13.18 -0.761 1 98.94 290 VAL B CA 1
ATOM 4707 C C . VAL B 1 290 ? -5.648 14.352 -0.605 1 98.94 290 VAL B C 1
ATOM 4709 O O . VAL B 1 290 ? -5.305 15.367 0.004 1 98.94 290 VAL B O 1
ATOM 4712 N N . LEU B 1 291 ? -6.84 14.219 -1.147 1 98.94 291 LEU B N 1
ATOM 4713 C CA . LEU B 1 291 ? -7.82 15.273 -0.911 1 98.94 291 LEU B CA 1
ATOM 4714 C C . LEU B 1 291 ? -8.172 15.367 0.57 1 98.94 291 LEU B C 1
ATOM 4716 O O . LEU B 1 291 ? -8.469 14.352 1.206 1 98.94 291 LEU B O 1
ATOM 4720 N N . GLU B 1 292 ? -8.008 16.484 1.088 1 98.81 292 GLU B N 1
ATOM 4721 C CA . GLU B 1 292 ? -8.484 16.828 2.422 1 98.81 292 GLU B CA 1
ATOM 4722 C C . GLU B 1 292 ? -9.5 17.969 2.359 1 98.81 292 GLU B C 1
ATOM 4724 O O . GLU B 1 292 ? -9.133 19.141 2.385 1 98.81 292 GLU B O 1
ATOM 4729 N N . TYR B 1 293 ? -10.742 17.609 2.324 1 98.62 293 TYR B N 1
ATOM 4730 C CA . TYR B 1 293 ? -11.828 18.562 2.117 1 98.62 293 TYR B CA 1
ATOM 4731 C C . TYR B 1 293 ? -12.203 19.266 3.422 1 98.62 293 TYR B C 1
ATOM 4733 O O . TYR B 1 293 ? -12.617 18.594 4.383 1 98.62 293 TYR B O 1
ATOM 4741 N N . GLU B 1 294 ? -12.094 20.562 3.404 1 95.94 294 GLU B N 1
ATOM 4742 C CA . GLU B 1 294 ? -12.492 21.391 4.535 1 95.94 294 GLU B CA 1
ATOM 4743 C C . GLU B 1 294 ? -13.391 22.531 4.086 1 95.94 294 GLU B C 1
ATOM 4745 O O . GLU B 1 294 ? -13.453 23.578 4.746 1 95.94 294 GLU B O 1
ATOM 4750 N N . GLY B 1 295 ? -13.977 22.344 2.957 1 94.75 295 GLY B N 1
ATOM 4751 C CA . GLY B 1 295 ? -14.867 23.375 2.428 1 94.75 295 GLY B CA 1
ATOM 4752 C C . GLY B 1 295 ? -16.172 23.484 3.197 1 94.75 295 GLY B C 1
ATOM 4753 O O . GLY B 1 295 ? -16.406 22.719 4.133 1 94.75 295 GLY B O 1
ATOM 4754 N N . LYS B 1 296 ? -16.984 24.453 2.838 1 93.25 296 LYS B N 1
ATOM 4755 C CA . LYS B 1 296 ? -18.234 24.766 3.553 1 93.25 296 LYS B CA 1
ATOM 4756 C C . LYS B 1 296 ? -19.375 23.859 3.094 1 93.25 296 LYS B C 1
ATOM 4758 O O . LYS B 1 296 ? -20.344 23.672 3.82 1 93.25 296 LYS B O 1
ATOM 4763 N N . GLY B 1 297 ? -19.266 23.297 1.922 1 95.38 297 GLY B N 1
ATOM 4764 C CA . GLY B 1 297 ? -20.328 22.484 1.378 1 95.38 297 GLY B CA 1
ATOM 4765 C C . GLY B 1 297 ? -20.438 21.109 2.025 1 95.38 297 GLY B C 1
ATOM 4766 O O . GLY B 1 297 ? -19.562 20.734 2.812 1 95.38 297 GLY B O 1
ATOM 4767 N N . GLU B 1 298 ? -21.516 20.453 1.682 1 97 298 GLU B N 1
ATOM 4768 C CA . GLU B 1 298 ? -21.734 19.094 2.164 1 97 298 GLU B CA 1
ATOM 4769 C C . GLU B 1 298 ? -20.703 18.125 1.589 1 97 298 GLU B C 1
ATOM 4771 O O . GLU B 1 298 ? -20.609 17.953 0.371 1 97 298 GLU B O 1
ATOM 4776 N N . PRO B 1 299 ? -19.938 17.453 2.49 1 97.06 299 PRO B N 1
ATOM 4777 C CA . PRO B 1 299 ? -18.828 16.641 2.014 1 97.06 299 PRO B CA 1
ATOM 4778 C C . PRO B 1 299 ? -19.266 15.578 1.005 1 97.06 299 PRO B C 1
ATOM 4780 O O . PRO B 1 299 ? -18.641 15.422 -0.049 1 97.06 299 PRO B O 1
ATOM 4783 N N . LYS B 1 300 ? -20.297 14.875 1.292 1 96.25 300 LYS B N 1
ATOM 4784 C CA . LYS B 1 300 ? -20.75 13.789 0.424 1 96.25 300 LYS B CA 1
ATOM 4785 C C . LYS B 1 300 ? -21.109 14.312 -0.961 1 96.25 300 LYS B C 1
ATOM 4787 O O . LYS B 1 300 ? -21.016 13.586 -1.951 1 96.25 300 LYS B O 1
ATOM 4792 N N . THR B 1 301 ? -21.453 15.578 -1.025 1 97.56 301 THR B N 1
ATOM 4793 C CA . THR B 1 301 ? -21.828 16.203 -2.291 1 97.56 301 THR B CA 1
ATOM 4794 C C . THR B 1 301 ? -20.609 16.797 -2.979 1 97.56 301 THR B C 1
ATOM 4796 O O . THR B 1 301 ? -20.453 16.688 -4.195 1 97.56 301 THR B O 1
ATOM 4799 N N . GLU B 1 302 ? -19.734 17.422 -2.238 1 98.38 302 GLU B N 1
ATOM 4800 C CA . GLU B 1 302 ? -18.656 18.219 -2.801 1 98.38 302 GLU B CA 1
ATOM 4801 C C . GLU B 1 302 ? -17.438 17.359 -3.127 1 98.38 302 GLU B C 1
ATOM 4803 O O . GLU B 1 302 ? -16.75 17.594 -4.121 1 98.38 302 GLU B O 1
ATOM 4808 N N . ILE B 1 303 ? -17.156 16.359 -2.389 1 98.62 303 ILE B N 1
ATOM 4809 C CA . ILE B 1 303 ? -15.914 15.594 -2.473 1 98.62 303 ILE B CA 1
ATOM 4810 C C . ILE B 1 303 ? -15.82 14.914 -3.834 1 98.62 303 ILE B C 1
ATOM 4812 O O . ILE B 1 303 ? -14.781 14.984 -4.5 1 98.62 303 ILE B O 1
ATOM 4816 N N . PRO B 1 304 ? -16.922 14.273 -4.332 1 98.44 304 PRO B N 1
ATOM 4817 C CA . PRO B 1 304 ? -16.812 13.656 -5.656 1 98.44 304 PRO B CA 1
ATOM 4818 C C . PRO B 1 304 ? -16.406 14.656 -6.742 1 98.44 304 PRO B C 1
ATOM 4820 O O . PRO B 1 304 ? -15.664 14.312 -7.66 1 98.44 304 PRO B O 1
ATOM 4823 N N . LYS B 1 305 ? -16.828 15.883 -6.621 1 98.44 305 LYS B N 1
ATOM 4824 C CA . LYS B 1 305 ? -16.5 16.906 -7.602 1 98.44 305 LYS B CA 1
ATOM 4825 C C . LYS B 1 305 ? -15.008 17.25 -7.578 1 98.44 305 LYS B C 1
ATOM 4827 O O . LYS B 1 305 ? -14.367 17.328 -8.625 1 98.44 305 LYS B O 1
ATOM 4832 N N . TYR B 1 306 ? -14.5 17.375 -6.422 1 98.75 306 TYR B N 1
ATOM 4833 C CA . TYR B 1 306 ? -13.086 17.734 -6.293 1 98.75 306 TYR B CA 1
ATOM 4834 C C . TYR B 1 306 ? -12.188 16.547 -6.645 1 98.75 306 TYR B C 1
ATOM 4836 O O . TYR B 1 306 ? -11.094 16.734 -7.188 1 98.75 306 TYR B O 1
ATOM 4844 N N . ILE B 1 307 ? -12.617 15.336 -6.359 1 98.62 307 ILE B N 1
ATOM 4845 C CA . ILE B 1 307 ? -11.875 14.148 -6.773 1 98.62 307 ILE B CA 1
ATOM 4846 C C . ILE B 1 307 ? -11.766 14.109 -8.297 1 98.62 307 ILE B C 1
ATOM 4848 O O . ILE B 1 307 ? -10.695 13.852 -8.844 1 98.62 307 ILE B O 1
ATOM 4852 N N . ASN B 1 308 ? -12.883 14.383 -8.992 1 98 308 ASN B N 1
ATOM 4853 C CA . ASN B 1 308 ? -12.859 14.406 -10.453 1 98 308 ASN B CA 1
ATOM 4854 C C . ASN B 1 308 ? -11.945 15.5 -10.984 1 98 308 ASN B C 1
ATOM 4856 O O . ASN B 1 308 ? -11.234 15.297 -11.969 1 98 308 ASN B O 1
ATOM 4860 N N . GLN B 1 309 ? -11.945 16.625 -10.328 1 98.44 309 GLN B N 1
ATOM 4861 C CA . GLN B 1 309 ? -11.055 17.719 -10.719 1 98.44 309 GLN B CA 1
ATOM 4862 C C . GLN B 1 309 ? -9.586 17.328 -10.547 1 98.44 309 GLN B C 1
ATOM 4864 O O . GLN B 1 309 ? -8.766 17.578 -11.43 1 98.44 309 GLN B O 1
ATOM 4869 N N . LEU B 1 310 ? -9.312 16.719 -9.445 1 98.69 310 LEU B N 1
ATOM 4870 C CA . LEU B 1 310 ? -7.938 16.312 -9.188 1 98.69 310 LEU B CA 1
ATOM 4871 C C . LEU B 1 310 ? -7.516 15.203 -10.141 1 98.69 310 LEU B C 1
ATOM 4873 O O . LEU B 1 310 ? -6.363 15.156 -10.586 1 98.69 310 LEU B O 1
ATOM 4877 N N . ARG B 1 311 ? -8.438 14.297 -10.391 1 97.56 311 ARG B N 1
ATOM 4878 C CA . ARG B 1 311 ? -8.164 13.227 -11.352 1 97.56 311 ARG B CA 1
ATOM 4879 C C . ARG B 1 311 ? -7.742 13.797 -12.703 1 97.56 311 ARG B C 1
ATOM 4881 O O . ARG B 1 311 ? -6.75 13.352 -13.281 1 97.56 311 ARG B O 1
ATOM 4888 N N . LYS B 1 312 ? -8.422 14.797 -13.188 1 97.19 312 LYS B N 1
ATOM 4889 C CA . LYS B 1 312 ? -8.078 15.469 -14.438 1 97.19 312 LYS B CA 1
ATOM 4890 C C . LYS B 1 312 ? -6.742 16.188 -14.328 1 97.19 312 LYS B C 1
ATOM 4892 O O . LYS B 1 312 ? -5.914 16.125 -15.234 1 97.19 312 LYS B O 1
ATOM 4897 N N . ALA B 1 313 ? -6.547 16.828 -13.188 1 98.06 313 ALA B N 1
ATOM 4898 C CA . ALA B 1 313 ? -5.348 17.641 -12.992 1 98.06 313 ALA B CA 1
ATOM 4899 C C . ALA B 1 313 ? -4.09 16.766 -13 1 98.06 313 ALA B C 1
ATOM 4901 O O . ALA B 1 313 ? -3.027 17.219 -13.438 1 98.06 313 ALA B O 1
ATOM 4902 N N . ILE B 1 314 ? -4.25 15.508 -12.555 1 96.69 314 ILE B N 1
ATOM 4903 C CA . ILE B 1 314 ? -3.055 14.672 -12.492 1 96.69 314 ILE B CA 1
ATOM 4904 C C . ILE B 1 314 ? -2.939 13.844 -13.766 1 96.69 314 ILE B C 1
ATOM 4906 O O . ILE B 1 314 ? -2.031 13.016 -13.898 1 96.69 314 ILE B O 1
ATOM 4910 N N . GLY B 1 315 ? -3.811 14.039 -14.734 1 90.31 315 GLY B N 1
ATOM 4911 C CA . GLY B 1 315 ? -3.732 13.414 -16.047 1 90.31 315 GLY B CA 1
ATOM 4912 C C . GLY B 1 315 ? -4.301 12.008 -16.078 1 90.31 315 GLY B C 1
ATOM 4913 O O . GLY B 1 315 ? -3.777 11.133 -16.766 1 90.31 315 GLY B O 1
ATOM 4914 N N . ARG B 1 316 ? -5.215 11.766 -15.258 1 81.44 316 ARG B N 1
ATOM 4915 C CA . ARG B 1 316 ? -5.867 10.461 -15.227 1 81.44 316 ARG B CA 1
ATOM 4916 C C . ARG B 1 316 ? -7.336 10.57 -15.625 1 81.44 316 ARG B C 1
ATOM 4918 O O . ARG B 1 316 ? -7.957 11.625 -15.445 1 81.44 316 ARG B O 1
#

Secondary structure (DSSP, 8-state):
--------------------------------------PBPP-----SS-EEEEEEBGGGGHHHH-SSS-S--HHHHHHHHHHTT-SEEEEEGGGSTTTTSPPPHHHHHHHHHHHHHTT-EEEEEE----SSPPSSHHHHHHHHHHHHHHHHHHHHT--EEEE----PPTT--HHHHHHHHHHHHHHHHHHHHHHT-EEEEE--BTTBSSHHHHHHHHHHSBP-TTEEEEEETT---SS-HHHHHHHHGGGEEEEEE-SEE--TTS--EE--HHHHHHHHHHTT-EEEEEE----SS-HHHHHHHHHHHHHHHTT-/--------------------------------------PBPP-----SS-EEEEEEBGGGGHHHH-SSS-S--HHHHHHHHHHTT-SEEEEEGGGSTTTTSPPPHHHHHHHHHHHHHTT-EEEEEE----SSPPSSHHHHHHHHHHHHHHHHHHHHT--EEEE----PPTT--HHHHHHHHHHHHHHHHHHHHHHT-EEEEE--BTTBSSHHHHHHHHHHSBP-TTEEEEEETT---SS-HHHHHHHHGGGEEEEEE-SEE--TTS--EE--HHHHHHHHHHTT-EEEEEE----SS-HHHHHHHHHHHHHHHTT-